Protein AF-A0A348WP66-F1 (afdb_monomer_lite)

InterPro domains:
  IPR000192 Aminotransferase class V domain [PF00266] (11-82)
  IPR001763 Rhodanese-like domain [PF00581] (301-386)
  IPR001763 Rhodanese-like domain [PS50206] (305-390)
  IPR001763 Rhodanese-like domain [SM00450] (295-393)
  IPR015422 Pyridoxal phosphate-dependent transferase, small domain [G3DSA:3.90.1150.10] (1-105)
  IPR015424 Pyridoxal phosphate-dependent transferase [SSF53383] (9-88)
  IPR036873 Rhodanese-like domain superfamily [G3DSA:3.40.250.10] (281-392)
  IPR036873 Rhodanese-like domain superfamily [SSF52821] (298-386)

Structure (mmCIF, N/CA/C/O backbone):
data_AF-A0A348WP66-F1
#
_entry.id   AF-A0A348WP66-F1
#
loop_
_atom_site.group_PDB
_atom_site.id
_atom_site.type_symbol
_atom_site.label_atom_id
_atom_site.label_alt_id
_atom_site.label_comp_id
_atom_site.label_asym_id
_atom_site.label_entity_id
_atom_site.label_seq_id
_atom_site.pdbx_PDB_ins_code
_atom_site.Cartn_x
_atom_site.Cartn_y
_atom_site.Cartn_z
_atom_site.occupancy
_atom_site.B_iso_or_equiv
_atom_site.auth_seq_id
_atom_site.auth_comp_id
_atom_site.auth_asym_id
_atom_site.auth_atom_id
_atom_site.pdbx_PDB_model_num
ATOM 1 N N . VAL A 1 1 ? 0.449 -7.068 -23.165 1.00 90.88 1 VAL A N 1
ATOM 2 C CA . VAL A 1 1 ? -0.107 -6.717 -24.496 1.00 90.88 1 VAL A CA 1
ATOM 3 C C . VAL A 1 1 ? 0.809 -5.692 -25.137 1.00 90.88 1 VAL A C 1
ATOM 5 O O . VAL A 1 1 ? 1.206 -4.775 -24.434 1.00 90.88 1 VAL A O 1
ATOM 8 N N . PHE A 1 2 ? 1.178 -5.849 -26.410 1.00 94.62 2 PHE A N 1
ATOM 9 C CA . PHE A 1 2 ? 1.930 -4.816 -27.134 1.00 94.62 2 PHE A CA 1
ATOM 10 C C . PHE A 1 2 ? 0.975 -3.751 -27.678 1.00 94.62 2 PHE A C 1
ATOM 12 O O . PHE A 1 2 ? -0.094 -4.079 -28.184 1.00 94.62 2 PHE A O 1
ATOM 19 N N . ASN A 1 3 ? 1.370 -2.486 -27.568 1.00 94.00 3 ASN A N 1
ATOM 20 C CA . ASN A 1 3 ? 0.546 -1.324 -27.909 1.00 94.00 3 ASN A CA 1
ATOM 21 C C . ASN A 1 3 ? 0.792 -0.812 -29.339 1.00 94.00 3 ASN A C 1
ATOM 23 O O . ASN A 1 3 ? 0.307 0.255 -29.702 1.00 94.00 3 ASN A O 1
ATOM 27 N N . HIS A 1 4 ? 1.576 -1.531 -30.145 1.00 90.69 4 HIS A N 1
ATOM 28 C CA . HIS A 1 4 ? 1.911 -1.140 -31.512 1.00 90.69 4 HIS A CA 1
ATOM 29 C C . HIS A 1 4 ? 1.948 -2.342 -32.460 1.00 90.69 4 HIS A C 1
ATOM 31 O O . HIS A 1 4 ? 2.183 -3.478 -32.044 1.00 90.69 4 HIS A O 1
ATOM 37 N N . ASP A 1 5 ? 1.806 -2.068 -33.756 1.00 92.31 5 ASP A N 1
ATOM 38 C CA . ASP A 1 5 ? 2.064 -3.036 -34.819 1.00 92.31 5 ASP A CA 1
ATOM 39 C C . ASP A 1 5 ? 3.562 -3.053 -35.164 1.00 92.31 5 ASP A C 1
ATOM 41 O O . ASP A 1 5 ? 4.153 -2.031 -35.521 1.00 92.31 5 ASP A O 1
ATOM 45 N N . PHE A 1 6 ? 4.182 -4.228 -35.053 1.00 92.69 6 PHE A N 1
ATOM 46 C CA . PHE A 1 6 ? 5.596 -4.439 -35.363 1.00 92.69 6 PHE A CA 1
ATOM 47 C C . PHE A 1 6 ? 5.940 -4.193 -36.839 1.00 92.69 6 PHE A C 1
ATOM 49 O O . PHE A 1 6 ? 7.089 -3.876 -37.134 1.00 92.69 6 PHE A O 1
ATOM 56 N N . SER A 1 7 ? 4.977 -4.302 -37.762 1.00 94.81 7 SER A N 1
ATOM 57 C CA . SER A 1 7 ? 5.205 -4.104 -39.201 1.00 94.81 7 SER A CA 1
ATOM 58 C C . SER A 1 7 ? 5.499 -2.646 -39.581 1.00 94.81 7 SER A C 1
ATOM 60 O O . SER A 1 7 ? 6.148 -2.387 -40.594 1.00 94.81 7 SER A O 1
ATOM 62 N N . VAL A 1 8 ? 5.056 -1.698 -38.748 1.00 93.62 8 VAL A N 1
ATOM 63 C CA . VAL A 1 8 ? 5.169 -0.245 -38.966 1.00 93.62 8 VAL A CA 1
ATOM 64 C C . VAL A 1 8 ? 5.880 0.479 -37.816 1.00 93.62 8 VAL A C 1
ATOM 66 O O . VAL A 1 8 ? 5.830 1.704 -37.723 1.00 93.62 8 VAL A O 1
ATOM 69 N N . SER A 1 9 ? 6.556 -0.266 -36.937 1.00 91.81 9 SER A N 1
ATOM 70 C CA . SER A 1 9 ? 7.299 0.276 -35.795 1.00 91.81 9 SER A CA 1
ATOM 71 C C . SER A 1 9 ? 8.807 0.237 -36.029 1.00 91.81 9 SER A C 1
ATOM 73 O O . SER A 1 9 ? 9.326 -0.587 -36.782 1.00 91.81 9 SER A O 1
ATOM 75 N N . VAL A 1 10 ? 9.540 1.126 -35.357 1.00 93.50 10 VAL A N 1
ATOM 76 C CA . VAL A 1 10 ? 11.007 1.064 -35.355 1.00 93.50 10 VAL A CA 1
ATOM 77 C C . VAL A 1 10 ? 11.479 -0.186 -34.594 1.00 93.50 10 VAL A C 1
ATOM 79 O O . VAL A 1 10 ? 10.937 -0.484 -33.530 1.00 93.50 10 VAL A O 1
ATOM 82 N N . PRO A 1 11 ? 12.515 -0.901 -35.073 1.00 91.12 11 PRO A N 1
ATOM 83 C CA . PRO A 1 11 ? 12.934 -2.182 -34.491 1.00 91.12 11 PRO A CA 1
ATOM 84 C C . PRO A 1 11 ? 13.569 -2.056 -33.097 1.00 91.12 11 PRO A C 1
ATOM 86 O O . PRO A 1 11 ? 13.811 -3.054 -32.430 1.00 91.12 11 PRO A O 1
ATOM 89 N N . THR A 1 12 ? 13.867 -0.833 -32.660 1.00 93.62 12 THR A N 1
ATOM 90 C CA . THR A 1 12 ? 14.579 -0.513 -31.417 1.00 93.62 12 THR A CA 1
ATOM 91 C C . THR A 1 12 ? 13.661 -0.147 -30.255 1.00 93.62 12 THR A C 1
ATOM 93 O O . THR A 1 12 ? 14.148 0.250 -29.197 1.00 93.62 12 THR A O 1
ATOM 96 N N . THR A 1 13 ? 12.341 -0.197 -30.444 1.00 93.12 13 THR A N 1
ATOM 97 C CA . THR A 1 13 ? 11.365 0.226 -29.435 1.00 93.12 13 THR A CA 1
ATOM 98 C C . THR A 1 13 ? 10.276 -0.819 -29.272 1.00 93.12 13 THR A C 1
ATOM 100 O O . THR A 1 13 ? 9.657 -1.233 -30.244 1.00 93.12 13 THR A O 1
ATOM 103 N N . LEU A 1 14 ? 10.024 -1.193 -28.021 1.00 94.31 14 LEU A N 1
ATOM 104 C CA . LEU A 1 14 ? 8.886 -1.991 -27.595 1.00 94.31 14 LEU A CA 1
ATOM 105 C C . LEU A 1 14 ? 7.986 -1.116 -26.724 1.00 94.31 14 LEU A C 1
ATOM 107 O O . LEU A 1 14 ? 8.463 -0.489 -25.776 1.00 94.31 14 LEU A O 1
ATOM 111 N N . ASN A 1 15 ? 6.690 -1.081 -27.028 1.00 94.38 15 ASN A N 1
ATOM 112 C CA . ASN A 1 15 ? 5.681 -0.472 -26.164 1.00 94.38 15 ASN A CA 1
ATOM 113 C C . ASN A 1 15 ? 4.655 -1.530 -25.754 1.00 94.38 15 ASN A C 1
ATOM 115 O O . ASN A 1 15 ? 4.019 -2.138 -26.617 1.00 94.38 15 ASN A O 1
ATOM 119 N N . PHE A 1 16 ? 4.505 -1.769 -24.455 1.00 93.81 16 PHE A N 1
ATOM 120 C CA . PHE A 1 16 ? 3.605 -2.788 -23.926 1.00 93.81 16 PHE A CA 1
ATOM 121 C C . PHE A 1 16 ? 2.924 -2.338 -22.634 1.00 93.81 16 PHE A C 1
ATOM 123 O O . PHE A 1 16 ? 3.445 -1.492 -21.918 1.00 93.81 16 PHE A O 1
ATOM 130 N N . SER A 1 17 ? 1.782 -2.946 -22.326 1.00 90.62 17 SER A N 1
ATOM 131 C CA . SER A 1 17 ? 1.067 -2.789 -21.054 1.00 90.62 17 SER A CA 1
ATOM 132 C C . SER A 1 17 ? 0.759 -4.160 -20.456 1.00 90.62 17 SER A C 1
ATOM 134 O O . SER A 1 17 ? 0.511 -5.129 -21.191 1.00 90.62 17 SER A O 1
ATOM 136 N N . VAL A 1 18 ? 0.746 -4.252 -19.126 1.00 85.81 18 VAL A N 1
ATOM 137 C CA . VAL A 1 18 ? 0.370 -5.470 -18.395 1.00 85.81 18 VAL A CA 1
ATOM 138 C C . VAL A 1 18 ? -0.964 -5.214 -17.709 1.00 85.81 18 VAL A C 1
ATOM 140 O O . VAL A 1 18 ? -1.097 -4.303 -16.897 1.00 85.81 18 VAL A O 1
ATOM 143 N N . LYS A 1 19 ? -1.985 -5.989 -18.079 1.00 79.31 19 LYS A N 1
ATOM 144 C CA . LYS A 1 19 ? -3.334 -5.796 -17.544 1.00 79.31 19 LYS A CA 1
ATOM 145 C C . LYS A 1 19 ? -3.330 -6.058 -16.038 1.00 79.31 19 LYS A C 1
ATOM 147 O O . LYS A 1 19 ? -2.820 -7.087 -15.614 1.00 79.31 19 LYS A O 1
ATOM 152 N N . GLY A 1 20 ? -3.916 -5.143 -15.267 1.00 72.69 20 GLY A N 1
ATOM 153 C CA . GLY A 1 20 ? -4.008 -5.250 -13.807 1.00 72.69 20 GLY A CA 1
ATOM 154 C C . GLY A 1 20 ? -2.778 -4.759 -13.039 1.00 72.69 20 GLY A C 1
ATOM 155 O O . GLY A 1 20 ? -2.842 -4.683 -11.819 1.00 72.69 20 GLY A O 1
ATOM 156 N N . VAL A 1 21 ? -1.697 -4.369 -13.723 1.00 77.12 21 VAL A N 1
ATOM 157 C CA . VAL A 1 21 ? -0.480 -3.843 -13.085 1.00 77.12 21 VAL A CA 1
ATOM 158 C C . VAL A 1 21 ? -0.288 -2.389 -13.492 1.00 77.12 21 VAL A C 1
ATOM 160 O O . VAL A 1 21 ? -0.416 -2.055 -14.672 1.00 77.12 21 VAL A O 1
ATOM 163 N N . SER A 1 22 ? 0.028 -1.509 -12.543 1.00 78.19 22 SER A N 1
ATOM 164 C CA . SER A 1 22 ? 0.293 -0.106 -12.864 1.00 78.19 22 SER A CA 1
ATOM 165 C C . SER A 1 22 ? 1.638 0.052 -13.585 1.00 78.19 22 SER A C 1
ATOM 167 O O . SER A 1 22 ? 2.578 -0.716 -13.365 1.00 78.19 22 SER A O 1
ATOM 169 N N . SER A 1 23 ? 1.777 1.083 -14.427 1.00 83.94 23 SER A N 1
ATOM 170 C CA . SER A 1 23 ? 3.073 1.387 -15.055 1.00 83.94 23 SER A CA 1
ATOM 171 C C . SER A 1 23 ? 4.151 1.694 -14.010 1.00 83.94 23 SER A C 1
ATOM 173 O O . SER A 1 23 ? 5.318 1.367 -14.216 1.00 83.94 23 SER A O 1
ATOM 175 N N . LYS A 1 24 ? 3.769 2.274 -12.866 1.00 81.44 24 LYS A N 1
ATOM 176 C CA . LYS A 1 24 ? 4.671 2.531 -11.742 1.00 81.44 24 LYS A CA 1
ATOM 177 C C . LYS A 1 24 ? 5.235 1.238 -11.153 1.00 81.44 24 LYS A C 1
ATOM 179 O O . LYS A 1 24 ? 6.450 1.152 -11.014 1.00 81.44 24 LYS A O 1
ATOM 184 N N . ASP A 1 25 ? 4.394 0.244 -10.878 1.00 81.88 25 ASP A N 1
ATOM 185 C CA . ASP A 1 25 ? 4.843 -1.028 -10.297 1.00 81.88 25 ASP A CA 1
ATOM 186 C C . ASP A 1 25 ? 5.780 -1.769 -11.252 1.00 81.88 25 ASP A C 1
ATOM 188 O O . ASP A 1 25 ? 6.825 -2.255 -10.826 1.00 81.88 25 ASP A O 1
ATOM 192 N N . ILE A 1 26 ? 5.455 -1.789 -12.555 1.00 87.06 26 ILE A N 1
ATOM 193 C CA . ILE A 1 26 ? 6.307 -2.409 -13.583 1.00 87.06 26 ILE A CA 1
ATOM 194 C C . ILE A 1 26 ? 7.663 -1.698 -13.663 1.00 87.06 26 ILE A C 1
ATOM 196 O O . ILE A 1 26 ? 8.700 -2.354 -13.746 1.00 87.06 26 ILE A O 1
ATOM 200 N N . MET A 1 27 ? 7.675 -0.360 -13.645 1.00 87.69 27 MET A N 1
ATOM 201 C CA . MET A 1 27 ? 8.921 0.406 -13.637 1.00 87.69 27 MET A CA 1
ATOM 202 C C . MET A 1 27 ? 9.750 0.131 -12.388 1.00 87.69 27 MET A C 1
ATOM 204 O O . MET A 1 27 ? 10.955 -0.049 -12.518 1.00 87.69 27 MET A O 1
ATOM 208 N N . ASP A 1 28 ? 9.130 0.126 -11.206 1.00 86.88 28 ASP A N 1
ATOM 209 C CA . ASP A 1 28 ? 9.835 -0.026 -9.935 1.00 86.88 28 ASP A CA 1
ATOM 210 C C . ASP A 1 28 ? 10.499 -1.417 -9.842 1.00 86.88 28 ASP A C 1
ATOM 212 O O . ASP A 1 28 ? 11.696 -1.503 -9.565 1.00 86.88 28 ASP A O 1
ATOM 216 N N . VAL A 1 29 ? 9.789 -2.492 -10.210 1.00 90.00 29 VAL A N 1
ATOM 217 C CA . VAL A 1 29 ? 10.347 -3.858 -10.195 1.00 90.00 29 VAL A CA 1
ATOM 218 C C . VAL A 1 29 ? 11.384 -4.108 -11.301 1.00 90.00 29 VAL A C 1
ATOM 220 O O . VAL A 1 29 ? 12.377 -4.801 -11.077 1.00 90.00 29 VAL A O 1
ATOM 223 N N . LEU A 1 30 ? 11.211 -3.527 -12.498 1.00 91.94 30 LEU A N 1
ATOM 224 C CA . LEU A 1 30 ? 12.227 -3.612 -13.554 1.00 91.94 30 LEU A CA 1
ATOM 225 C C . LEU A 1 30 ? 13.505 -2.880 -13.136 1.00 91.94 30 LEU A C 1
ATOM 227 O O . LEU A 1 30 ? 14.594 -3.390 -13.386 1.00 91.94 30 LEU A O 1
ATOM 231 N N . ASP A 1 31 ? 13.381 -1.724 -12.478 1.00 89.88 31 ASP A N 1
ATOM 232 C CA . ASP A 1 31 ? 14.515 -0.953 -11.966 1.00 89.88 31 ASP A CA 1
ATOM 233 C C . ASP A 1 31 ? 15.297 -1.731 -10.906 1.00 89.88 31 ASP A C 1
ATOM 235 O O . ASP A 1 31 ? 16.524 -1.786 -10.996 1.00 89.88 31 ASP A O 1
ATOM 239 N N . ALA A 1 32 ? 14.583 -2.375 -9.973 1.00 89.06 32 ALA A N 1
ATOM 240 C CA . ALA A 1 32 ? 15.156 -3.282 -8.980 1.00 89.06 32 ALA A CA 1
ATOM 241 C C . ALA A 1 32 ? 15.900 -4.446 -9.659 1.00 89.06 32 ALA A C 1
ATOM 243 O O . ALA A 1 32 ? 17.036 -4.740 -9.320 1.00 89.06 32 ALA A O 1
ATOM 244 N N . SER A 1 33 ? 15.350 -5.008 -10.742 1.00 90.94 33 SER A N 1
ATOM 245 C CA . SER A 1 33 ? 16.039 -6.015 -11.568 1.00 90.94 33 SER A CA 1
ATOM 246 C C . SER A 1 33 ? 17.107 -5.432 -12.522 1.00 90.94 33 SER A C 1
ATOM 248 O O . SER A 1 33 ? 17.603 -6.101 -13.435 1.00 90.94 33 SER A O 1
ATOM 250 N N . HIS A 1 34 ? 17.491 -4.166 -12.342 1.00 89.00 34 HIS A N 1
ATOM 251 C CA . HIS A 1 34 ? 18.472 -3.433 -13.147 1.00 89.00 34 HIS A CA 1
ATOM 252 C C . HIS A 1 34 ? 18.134 -3.338 -14.648 1.00 89.00 34 HIS A C 1
ATOM 254 O O . HIS A 1 34 ? 19.022 -3.405 -15.510 1.00 89.00 34 HIS A O 1
ATOM 260 N N . ILE A 1 35 ? 16.853 -3.172 -14.974 1.00 91.06 35 ILE A N 1
ATOM 261 C CA . ILE A 1 35 ? 16.343 -2.828 -16.303 1.00 91.06 35 ILE A CA 1
ATOM 262 C C . ILE A 1 35 ? 15.710 -1.438 -16.233 1.00 91.06 35 ILE A C 1
ATOM 264 O O . ILE A 1 35 ? 14.682 -1.224 -15.599 1.00 91.06 35 ILE A O 1
ATOM 268 N N . ARG A 1 36 ? 16.295 -0.476 -16.950 1.00 89.81 36 ARG A N 1
ATOM 269 C CA . ARG A 1 36 ? 15.738 0.877 -17.047 1.00 89.81 36 ARG A CA 1
ATOM 270 C C . ARG A 1 36 ? 14.734 0.950 -18.197 1.00 89.81 36 ARG A C 1
ATOM 272 O O . ARG A 1 36 ? 15.059 0.629 -19.340 1.00 89.81 36 ARG A O 1
ATOM 279 N N . VAL A 1 37 ? 13.526 1.411 -17.897 1.00 91.25 37 VAL A N 1
ATOM 280 C CA . VAL A 1 37 ? 12.451 1.654 -18.869 1.00 91.25 37 VAL A CA 1
ATOM 281 C C . VAL A 1 37 ? 11.841 3.040 -18.656 1.00 91.25 37 VAL A C 1
ATOM 283 O O . VAL A 1 37 ? 12.161 3.736 -17.696 1.00 91.25 37 VAL A O 1
ATOM 286 N N . SER A 1 38 ? 10.954 3.444 -19.560 1.00 88.50 38 SER A N 1
ATOM 287 C CA . SER A 1 38 ? 10.140 4.658 -19.422 1.00 88.50 38 SER A CA 1
ATOM 288 C C . SER A 1 38 ? 8.658 4.299 -19.446 1.00 88.50 38 SER A C 1
ATOM 290 O O . SER A 1 38 ? 8.289 3.359 -20.142 1.00 88.50 38 SER A O 1
ATOM 292 N N . SER A 1 39 ? 7.808 5.036 -18.740 1.00 83.12 39 SER A N 1
ATOM 293 C CA . SER A 1 39 ? 6.352 5.016 -18.946 1.00 83.12 39 SER A CA 1
ATOM 294 C C . SER A 1 39 ? 5.910 6.270 -19.720 1.00 83.12 39 SER A C 1
ATOM 296 O O . SER A 1 39 ? 6.765 6.937 -20.308 1.00 83.12 39 SER A O 1
ATOM 298 N N . GLY A 1 40 ? 4.600 6.547 -19.809 1.00 68.06 40 GLY A N 1
ATOM 299 C CA . GLY A 1 40 ? 3.990 7.698 -20.507 1.00 68.06 40 GLY A CA 1
ATOM 300 C C . GLY A 1 40 ? 4.615 9.082 -20.223 1.00 68.06 40 GLY A C 1
ATOM 301 O O . GLY A 1 40 ? 5.596 9.200 -19.500 1.00 68.06 40 GLY A O 1
ATOM 302 N N . SER A 1 41 ? 4.084 10.144 -20.856 1.00 51.56 41 SER A N 1
ATOM 303 C CA . SER A 1 41 ? 4.736 11.463 -21.026 1.00 51.56 41 SER A CA 1
ATOM 304 C C . SER A 1 41 ? 5.617 11.889 -19.845 1.00 51.56 41 SER A C 1
ATOM 306 O O . SER A 1 41 ? 5.131 12.314 -18.801 1.00 51.56 41 SER A O 1
ATOM 308 N N . ALA A 1 42 ? 6.925 11.780 -20.066 1.00 38.09 42 ALA A N 1
ATOM 309 C CA . ALA A 1 42 ? 8.012 11.790 -19.094 1.00 38.09 42 ALA A CA 1
ATOM 310 C C . ALA A 1 42 ? 8.206 13.085 -18.264 1.00 38.09 42 ALA A C 1
ATOM 312 O O . ALA A 1 42 ? 9.309 13.315 -17.773 1.00 38.09 42 ALA A O 1
ATOM 313 N N . CYS A 1 43 ? 7.205 13.965 -18.120 1.00 33.38 43 CYS A N 1
ATOM 314 C CA . CYS A 1 43 ? 7.399 15.310 -17.562 1.00 33.38 43 CYS A CA 1
ATOM 315 C C . CYS A 1 43 ? 6.233 15.922 -16.755 1.00 33.38 43 CYS A C 1
ATOM 317 O O . CYS A 1 43 ? 6.356 17.086 -16.381 1.00 33.38 43 CYS A O 1
ATOM 319 N N . SER A 1 44 ? 5.123 15.237 -16.447 1.00 32.97 44 SER A N 1
ATOM 320 C CA . SER A 1 44 ? 4.110 15.842 -15.559 1.00 32.97 44 SER A CA 1
ATOM 321 C C . SER A 1 44 ? 3.572 14.873 -14.511 1.00 32.97 44 SER A C 1
ATOM 323 O O . SER A 1 44 ? 3.016 13.824 -14.812 1.00 32.97 44 SER A O 1
ATOM 325 N N . SER A 1 45 ? 3.701 15.270 -13.247 1.00 40.28 45 SER A N 1
ATOM 326 C CA . SER A 1 45 ? 3.231 14.570 -12.044 1.00 40.28 45 SER A CA 1
ATOM 327 C C . SER A 1 45 ? 1.703 14.440 -11.934 1.00 40.28 45 SER A C 1
ATOM 329 O O . SER A 1 45 ? 1.204 14.078 -10.877 1.00 40.28 45 SER A O 1
ATOM 331 N N . LYS A 1 46 ? 0.952 14.754 -12.999 1.00 41.81 46 LYS A N 1
ATOM 332 C CA . LYS A 1 46 ? -0.519 14.757 -13.013 1.00 41.81 46 LYS A CA 1
ATOM 333 C C . LYS A 1 46 ? -1.149 13.969 -14.157 1.00 41.81 46 LYS A C 1
ATOM 335 O O . LYS A 1 46 ? -2.356 13.772 -14.131 1.00 41.81 46 LYS A O 1
ATOM 340 N N . VAL A 1 47 ? -0.383 13.540 -15.166 1.00 49.62 47 VAL A N 1
ATOM 341 C CA . VAL A 1 47 ? -0.948 12.781 -16.289 1.00 49.62 47 VAL A CA 1
ATOM 342 C C . VAL A 1 47 ? -0.389 11.368 -16.274 1.00 49.62 47 VAL A C 1
ATOM 344 O O . VAL A 1 47 ? 0.729 11.111 -16.707 1.00 49.62 47 VAL A O 1
ATOM 347 N N . THR A 1 48 ? -1.208 10.446 -15.783 1.00 62.81 48 THR A N 1
ATOM 348 C CA . THR A 1 48 ? -0.942 9.004 -15.728 1.00 62.81 48 THR A CA 1
ATOM 349 C C . THR A 1 48 ? -1.157 8.299 -17.072 1.00 62.81 48 THR A C 1
ATOM 351 O O . THR A 1 48 ? -0.886 7.108 -17.171 1.00 62.81 48 THR A O 1
ATOM 354 N N . ARG A 1 49 ? -1.606 9.014 -18.119 1.00 74.25 49 ARG A N 1
ATOM 355 C CA . ARG A 1 49 ? -2.030 8.464 -19.420 1.00 74.25 49 ARG A CA 1
ATOM 356 C C . ARG A 1 49 ? -1.189 8.942 -20.597 1.00 74.25 49 ARG A C 1
ATOM 358 O O . ARG A 1 49 ? -0.788 10.100 -20.682 1.00 74.25 49 ARG A O 1
ATOM 365 N N . SER A 1 50 ? -0.963 8.055 -21.563 1.00 84.44 50 SER A N 1
ATOM 366 C CA . SER A 1 50 ? -0.343 8.428 -22.834 1.00 84.44 50 SER A CA 1
ATOM 367 C C . SER A 1 50 ? -1.364 9.006 -23.816 1.00 84.44 50 SER A C 1
ATOM 369 O O . SER A 1 50 ? -2.081 8.256 -24.475 1.00 84.44 50 SER A O 1
ATOM 371 N N . PHE A 1 51 ? -1.328 10.326 -24.026 1.00 86.50 51 PHE A N 1
ATOM 372 C CA . PHE A 1 51 ? -2.146 11.000 -25.048 1.00 86.50 51 PHE A CA 1
ATOM 373 C C . PHE A 1 51 ? -1.971 10.416 -26.459 1.00 86.50 51 PHE A C 1
ATOM 375 O O . PHE A 1 51 ? -2.886 10.472 -27.274 1.00 86.50 51 PHE A O 1
ATOM 382 N N . VAL A 1 52 ? -0.791 9.861 -26.765 1.00 89.88 52 VAL A N 1
ATOM 383 C CA . VAL A 1 52 ? -0.528 9.205 -28.055 1.00 89.88 52 VAL A CA 1
ATOM 384 C C . VAL A 1 52 ? -1.296 7.891 -28.157 1.00 89.88 52 VAL A C 1
ATOM 386 O O . VAL A 1 52 ? -1.894 7.625 -29.193 1.00 89.88 52 VAL A O 1
ATOM 389 N N . LEU A 1 53 ? -1.309 7.083 -27.092 1.00 90.75 53 LEU A N 1
ATOM 390 C CA . LEU A 1 53 ? -2.041 5.814 -27.087 1.00 90.75 53 LEU A CA 1
ATOM 391 C C . LEU A 1 53 ? -3.558 6.042 -27.047 1.00 90.75 53 LEU A C 1
ATOM 393 O O . LEU A 1 53 ? -4.291 5.328 -27.729 1.00 90.75 53 LEU A O 1
ATOM 397 N N . ASP A 1 54 ? -4.008 7.090 -26.353 1.00 89.69 54 ASP A N 1
ATOM 398 C CA . ASP A 1 54 ? -5.402 7.541 -26.392 1.00 89.69 54 ASP A CA 1
ATOM 399 C C . ASP A 1 54 ? -5.801 7.961 -27.821 1.00 89.69 54 ASP A C 1
ATOM 401 O O . ASP A 1 54 ? -6.833 7.534 -28.334 1.00 89.69 54 ASP A O 1
ATOM 405 N N . ALA A 1 55 ? -4.952 8.730 -28.518 1.00 91.50 55 ALA A N 1
ATOM 406 C CA . ALA A 1 55 ? -5.185 9.117 -29.913 1.00 91.50 55 ALA A CA 1
ATOM 407 C C . ALA A 1 55 ? -5.155 7.926 -30.889 1.00 91.50 55 ALA A C 1
ATOM 409 O O . ALA A 1 55 ? -5.803 7.969 -31.935 1.00 91.50 55 ALA A O 1
ATOM 410 N N . MET A 1 56 ? -4.428 6.857 -30.550 1.00 91.88 56 MET A N 1
ATOM 411 C CA . MET A 1 56 ? -4.446 5.584 -31.282 1.00 91.88 56 MET A CA 1
ATOM 412 C C . MET A 1 56 ? -5.717 4.759 -31.017 1.00 91.88 56 MET A C 1
ATOM 414 O O . MET A 1 56 ? -5.905 3.726 -31.657 1.00 91.88 56 MET A O 1
ATOM 418 N N . GLY A 1 57 ? -6.588 5.197 -30.102 1.00 92.12 57 GLY A N 1
ATOM 419 C CA . GLY A 1 57 ? -7.825 4.502 -29.752 1.00 92.12 57 GLY A CA 1
ATOM 420 C C . GLY A 1 57 ? -7.608 3.258 -28.891 1.00 92.12 57 GLY A C 1
ATOM 421 O O . GLY A 1 57 ? -8.452 2.361 -28.903 1.00 92.12 57 GLY A O 1
ATOM 422 N N . LEU A 1 58 ? -6.481 3.167 -28.175 1.00 91.75 58 LEU A N 1
ATOM 423 C CA . LEU A 1 58 ? -6.280 2.097 -27.201 1.00 91.75 58 LEU A CA 1
ATOM 424 C C . LEU A 1 58 ? -7.132 2.339 -25.955 1.00 91.75 58 LEU A C 1
ATOM 426 O O . LEU A 1 58 ? -7.475 3.471 -25.622 1.00 91.75 58 LEU A O 1
ATOM 430 N N . SER A 1 59 ? -7.474 1.258 -25.255 1.00 89.31 59 SER A N 1
ATOM 431 C CA . SER A 1 59 ? -8.262 1.355 -24.026 1.00 89.31 59 SER A CA 1
ATOM 432 C C . SER A 1 59 ? -7.493 2.052 -22.905 1.00 89.31 59 SER A C 1
ATOM 434 O O . SER A 1 59 ? -6.282 1.870 -22.781 1.00 89.31 59 SER A O 1
ATOM 436 N N . ASP A 1 60 ? -8.223 2.733 -22.030 1.00 83.88 60 ASP A N 1
ATOM 437 C CA . ASP A 1 60 ? -7.719 3.508 -20.894 1.00 83.88 60 ASP A CA 1
ATOM 438 C C . ASP A 1 60 ? -6.627 2.797 -20.083 1.00 83.88 60 ASP A C 1
ATOM 440 O O . ASP A 1 60 ? -5.525 3.322 -19.932 1.00 83.88 60 ASP A O 1
ATOM 444 N N . TRP A 1 61 ? -6.865 1.547 -19.670 1.00 80.75 61 TRP A N 1
ATOM 445 C CA . TRP A 1 61 ? -5.887 0.782 -18.887 1.00 80.75 61 TRP A CA 1
ATOM 446 C C . TRP A 1 61 ? -4.566 0.541 -19.641 1.00 80.75 61 TRP A C 1
ATOM 448 O O . TRP A 1 61 ? -3.506 0.452 -19.020 1.00 80.75 61 TRP A O 1
ATOM 458 N N . GLN A 1 62 ? -4.595 0.433 -20.978 1.00 87.69 62 GLN A N 1
ATOM 459 C CA . GLN A 1 62 ? -3.371 0.310 -21.777 1.00 87.69 62 GLN A CA 1
ATOM 460 C C . GLN A 1 62 ? -2.598 1.622 -21.766 1.00 87.69 62 GLN A C 1
ATOM 462 O O . GLN A 1 62 ? -1.384 1.588 -21.573 1.00 87.69 62 GLN A O 1
ATOM 467 N N . SER A 1 63 ? -3.290 2.751 -21.936 1.00 87.81 63 SER A N 1
ATOM 468 C CA . SER A 1 63 ? -2.693 4.087 -21.889 1.00 87.81 63 SER A CA 1
ATOM 469 C C . SER A 1 63 ? -2.080 4.414 -20.526 1.00 87.81 63 SER A C 1
ATOM 471 O O . SER A 1 63 ? -1.045 5.081 -20.486 1.00 87.81 63 SER A O 1
ATOM 473 N N . GLU A 1 64 ? -2.684 3.937 -19.434 1.00 81.00 64 GLU A N 1
ATOM 474 C CA . GLU A 1 64 ? -2.234 4.141 -18.045 1.00 81.00 64 GLU A CA 1
ATOM 475 C C . GLU A 1 64 ? -1.048 3.243 -17.652 1.00 81.00 64 GLU A C 1
ATOM 477 O O . GLU A 1 64 ? -0.123 3.652 -16.942 1.00 81.00 64 GLU A O 1
ATOM 482 N N . SER A 1 65 ? -1.049 2.001 -18.141 1.00 84.44 65 SER A N 1
ATOM 483 C CA . SER A 1 65 ? -0.049 0.971 -17.820 1.00 84.44 65 SER A CA 1
ATOM 484 C C . SER A 1 65 ? 1.078 0.863 -18.869 1.00 84.44 65 SER A C 1
ATOM 486 O O . SER A 1 65 ? 1.882 -0.067 -18.855 1.00 84.44 65 SER A O 1
ATOM 488 N N . ALA A 1 66 ? 1.172 1.810 -19.807 1.00 91.31 66 ALA A N 1
ATOM 489 C CA . ALA A 1 66 ? 2.135 1.726 -20.901 1.00 91.31 66 ALA A CA 1
ATOM 490 C C . ALA A 1 66 ? 3.595 1.863 -20.442 1.00 91.31 66 ALA A C 1
ATOM 492 O O . ALA A 1 66 ? 3.990 2.859 -19.830 1.00 91.31 66 ALA A O 1
ATOM 493 N N . ILE A 1 67 ? 4.412 0.896 -20.852 1.00 92.50 67 ILE A N 1
ATOM 494 C CA . ILE A 1 67 ? 5.861 0.850 -20.690 1.00 92.50 67 ILE A CA 1
ATOM 495 C C . ILE A 1 67 ? 6.517 0.883 -22.064 1.00 92.50 67 ILE A C 1
ATOM 497 O O . ILE A 1 67 ? 6.206 0.089 -22.951 1.00 92.50 67 ILE A O 1
ATOM 501 N N . ARG A 1 68 ? 7.470 1.796 -22.226 1.00 93.88 68 ARG A N 1
ATOM 502 C CA . ARG A 1 68 ? 8.371 1.886 -23.368 1.00 93.88 68 ARG A CA 1
ATOM 503 C C . ARG A 1 68 ? 9.761 1.413 -22.962 1.00 93.88 68 ARG A C 1
ATOM 505 O O . ARG A 1 68 ? 10.437 2.045 -22.143 1.00 93.88 68 ARG A O 1
ATOM 512 N N . MET A 1 69 ? 10.197 0.353 -23.624 1.00 93.62 69 MET A N 1
ATOM 513 C CA . MET A 1 69 ? 11.554 -0.169 -23.582 1.00 93.62 69 MET A CA 1
ATOM 514 C C . MET A 1 69 ? 12.232 0.131 -24.915 1.00 93.62 69 MET A C 1
ATOM 516 O O . MET A 1 69 ? 11.685 -0.161 -25.978 1.00 93.62 69 MET A O 1
ATOM 520 N N . SER A 1 70 ? 13.421 0.720 -24.861 1.00 92.94 70 SER A N 1
ATOM 521 C CA . SER A 1 70 ? 14.194 1.056 -26.053 1.00 92.94 70 SER A CA 1
ATOM 522 C C . SER A 1 70 ? 15.637 0.608 -25.881 1.00 92.94 70 SER A C 1
ATOM 524 O O . SER A 1 70 ? 16.197 0.704 -24.792 1.00 92.94 70 SER A O 1
ATOM 526 N N . PHE A 1 71 ? 16.239 0.136 -26.963 1.00 93.38 71 PHE A N 1
ATOM 527 C CA . PHE A 1 71 ? 17.634 -0.296 -27.017 1.00 93.38 71 PHE A CA 1
ATOM 528 C C . PHE A 1 71 ? 18.296 0.259 -28.278 1.00 93.38 71 PHE A C 1
ATOM 530 O O . PHE A 1 71 ? 17.624 0.753 -29.181 1.00 93.38 71 PHE A O 1
ATOM 537 N N . GLY A 1 72 ? 19.625 0.251 -28.331 1.00 92.94 72 GLY A N 1
ATOM 538 C CA . GLY A 1 72 ? 20.361 0.949 -29.383 1.00 92.94 72 GLY A CA 1
ATOM 539 C C . GLY A 1 72 ? 21.597 0.196 -29.857 1.00 92.94 72 GLY A C 1
ATOM 540 O O . GLY A 1 72 ? 21.848 -0.919 -29.411 1.00 92.94 72 GLY A O 1
ATOM 541 N N . PRO A 1 73 ? 22.409 0.813 -30.732 1.00 92.06 73 PRO A N 1
ATOM 542 C CA . PRO A 1 73 ? 23.591 0.171 -31.315 1.00 92.06 73 PRO A CA 1
ATOM 543 C C . PRO A 1 73 ? 24.638 -0.306 -30.296 1.00 92.06 73 PRO A C 1
ATOM 545 O O . PRO A 1 73 ? 25.445 -1.171 -30.615 1.00 92.06 73 PRO A O 1
ATOM 548 N N . ALA A 1 74 ? 24.640 0.256 -29.083 1.00 93.12 74 ALA A N 1
ATOM 549 C CA . ALA A 1 74 ? 25.525 -0.160 -27.993 1.00 93.12 74 ALA A CA 1
ATOM 550 C C . ALA A 1 74 ? 25.010 -1.391 -27.218 1.00 93.12 74 ALA A C 1
ATOM 552 O O . ALA A 1 74 ? 25.734 -1.948 -26.396 1.00 93.12 74 ALA A O 1
ATOM 553 N N . THR A 1 75 ? 23.764 -1.814 -27.446 1.00 94.44 75 THR A N 1
ATOM 554 C CA . THR A 1 75 ? 23.174 -2.983 -26.792 1.00 94.44 75 THR A CA 1
ATOM 555 C C . THR A 1 75 ? 23.675 -4.256 -27.470 1.00 94.44 75 THR A C 1
ATOM 557 O O . THR A 1 75 ? 23.517 -4.434 -28.675 1.00 94.44 75 THR A O 1
ATOM 560 N N . THR A 1 76 ? 24.280 -5.153 -26.693 1.00 95.81 76 THR A N 1
ATOM 561 C CA . THR A 1 76 ? 24.812 -6.428 -27.199 1.00 95.81 76 THR A CA 1
ATOM 562 C C . THR A 1 76 ? 23.790 -7.553 -27.064 1.00 95.81 76 THR A C 1
ATOM 564 O O . THR A 1 76 ? 22.888 -7.461 -26.231 1.00 95.81 76 THR A O 1
ATOM 567 N N . GLN A 1 77 ? 23.964 -8.650 -27.810 1.00 95.19 77 GLN A N 1
ATOM 568 C CA . GLN A 1 77 ? 23.124 -9.843 -27.647 1.00 95.19 77 GLN A CA 1
ATOM 569 C C . GLN A 1 77 ? 23.149 -10.359 -26.200 1.00 95.19 77 GLN A C 1
ATOM 571 O O . GLN A 1 77 ? 22.098 -10.614 -25.632 1.00 95.19 77 GLN A O 1
ATOM 576 N N . ALA A 1 78 ? 24.320 -10.378 -25.555 1.00 96.56 78 ALA A N 1
ATOM 577 C CA . ALA A 1 78 ? 24.438 -10.772 -24.150 1.00 96.56 78 ALA A CA 1
ATOM 578 C C . ALA A 1 78 ? 23.639 -9.854 -23.202 1.00 96.56 78 ALA A C 1
ATOM 580 O O . ALA A 1 78 ? 23.073 -10.313 -22.213 1.00 96.56 78 ALA A O 1
ATOM 581 N N . THR A 1 79 ? 23.565 -8.550 -23.500 1.00 94.50 79 THR A N 1
ATOM 582 C CA . THR A 1 79 ? 22.710 -7.612 -22.755 1.00 94.50 79 THR A CA 1
ATOM 583 C C . THR A 1 79 ? 21.229 -7.939 -22.945 1.00 94.50 79 THR A C 1
ATOM 585 O O . THR A 1 79 ? 20.473 -7.867 -21.979 1.00 94.50 79 THR A O 1
ATOM 588 N N . VAL A 1 80 ? 20.820 -8.302 -24.165 1.00 94.44 80 VAL A N 1
ATOM 589 C CA . VAL A 1 80 ? 19.440 -8.706 -24.477 1.00 94.44 80 VAL A CA 1
ATOM 590 C C . VAL A 1 80 ? 19.082 -10.006 -23.761 1.00 94.44 80 VAL A C 1
ATOM 592 O O . VAL A 1 80 ? 18.058 -10.047 -23.088 1.00 94.44 80 VAL A O 1
ATOM 595 N N . ASP A 1 81 ? 19.941 -11.022 -23.824 1.00 96.31 81 ASP A N 1
ATOM 596 C CA . ASP A 1 81 ? 19.710 -12.320 -23.178 1.00 96.31 81 ASP A CA 1
ATOM 597 C C . ASP A 1 81 ? 19.544 -12.150 -21.658 1.00 96.31 81 ASP A C 1
ATOM 599 O O . ASP A 1 81 ? 18.558 -12.604 -21.077 1.00 96.31 81 ASP A O 1
ATOM 603 N N . LYS A 1 82 ? 20.432 -11.368 -21.025 1.00 95.44 82 LYS A N 1
ATOM 604 C CA . LYS A 1 82 ? 20.331 -11.041 -19.594 1.00 95.44 82 LYS A CA 1
ATOM 605 C C . LYS A 1 82 ? 19.072 -10.235 -19.260 1.00 95.44 82 LYS A C 1
ATOM 607 O O . LYS A 1 82 ? 18.495 -10.405 -18.187 1.00 95.44 82 LYS A O 1
ATOM 612 N N . ALA A 1 83 ? 18.636 -9.343 -20.151 1.00 94.00 83 ALA A N 1
ATOM 613 C CA . ALA A 1 83 ? 17.377 -8.625 -19.973 1.00 94.00 83 ALA A CA 1
ATOM 614 C C . ALA A 1 83 ? 16.176 -9.582 -20.043 1.00 94.00 83 ALA A C 1
ATOM 616 O O . ALA A 1 83 ? 15.263 -9.447 -19.236 1.00 94.00 83 ALA A O 1
ATOM 617 N N . CYS A 1 84 ? 16.186 -10.575 -20.937 1.00 95.25 84 CYS A N 1
ATOM 618 C CA . CYS A 1 84 ? 15.143 -11.599 -21.001 1.00 95.25 84 CYS A CA 1
ATOM 619 C C . CYS A 1 84 ? 15.059 -12.424 -19.706 1.00 95.25 84 CYS A C 1
ATOM 621 O O . CYS A 1 84 ? 13.958 -12.596 -19.185 1.00 95.25 84 CYS A O 1
ATOM 623 N N . GLU A 1 85 ? 16.191 -12.871 -19.156 1.00 95.31 85 GLU A N 1
ATOM 624 C CA . GLU A 1 85 ? 16.244 -13.590 -17.869 1.00 95.31 85 GLU A CA 1
ATOM 625 C C . GLU A 1 85 ? 15.654 -12.751 -16.724 1.00 95.31 85 GLU A C 1
ATOM 627 O O . GLU A 1 85 ? 14.794 -13.204 -15.969 1.00 95.31 85 GLU A O 1
ATOM 632 N N . ARG A 1 86 ? 16.058 -11.481 -16.632 1.00 94.50 86 ARG A N 1
ATOM 633 C CA . ARG A 1 86 ? 15.550 -10.533 -15.631 1.00 94.50 86 ARG A CA 1
ATOM 634 C C . ARG A 1 86 ? 14.059 -10.240 -15.794 1.00 94.50 86 ARG A C 1
ATOM 636 O O . ARG A 1 86 ? 13.344 -10.190 -14.804 1.00 94.50 86 ARG A O 1
ATOM 643 N N . ILE A 1 87 ? 13.557 -10.106 -17.023 1.00 93.56 87 ILE A N 1
ATOM 644 C CA . ILE A 1 87 ? 12.116 -9.934 -17.282 1.00 93.56 87 ILE A CA 1
ATOM 645 C C . ILE A 1 87 ? 11.326 -11.163 -16.813 1.00 93.56 87 ILE A C 1
ATOM 647 O O . ILE A 1 87 ? 10.230 -11.008 -16.278 1.00 93.56 87 ILE A O 1
ATOM 651 N N . GLN A 1 88 ? 11.867 -12.375 -16.975 1.00 92.56 88 GLN A N 1
ATOM 652 C CA . GLN A 1 88 ? 11.234 -13.590 -16.450 1.00 92.56 88 GLN A CA 1
ATOM 653 C C . GLN A 1 88 ? 11.202 -13.595 -14.919 1.00 92.56 88 GLN A C 1
ATOM 655 O O . GLN A 1 88 ? 10.163 -13.914 -14.345 1.00 92.56 88 GLN A O 1
ATOM 660 N N . LEU A 1 89 ? 12.295 -13.191 -14.265 1.00 90.88 89 LEU A N 1
ATOM 661 C CA . LEU A 1 89 ? 12.345 -13.033 -12.809 1.00 90.88 89 LEU A CA 1
ATOM 662 C C . LEU A 1 89 ? 11.322 -11.995 -12.318 1.00 90.88 89 LEU A C 1
ATOM 664 O O . LEU A 1 89 ? 10.564 -12.258 -11.392 1.00 90.88 89 LEU A O 1
ATOM 668 N N . VAL A 1 90 ? 11.240 -10.845 -12.989 1.00 90.69 90 VAL A N 1
ATOM 669 C CA . VAL A 1 90 ? 10.247 -9.799 -12.707 1.00 90.69 90 VAL A CA 1
ATOM 670 C C . VAL A 1 90 ? 8.821 -10.321 -12.863 1.00 90.69 90 VAL A C 1
ATOM 672 O O . VAL A 1 90 ? 7.969 -10.045 -12.022 1.00 90.69 90 VAL A O 1
ATOM 675 N N . ALA A 1 91 ? 8.544 -11.091 -13.917 1.00 87.75 91 ALA A N 1
ATOM 676 C CA . ALA A 1 91 ? 7.231 -11.694 -14.107 1.00 87.75 91 ALA A CA 1
ATOM 677 C C . ALA A 1 91 ? 6.878 -12.638 -12.947 1.00 87.75 91 ALA A C 1
ATOM 679 O O . ALA A 1 91 ? 5.766 -12.563 -12.433 1.00 87.75 91 ALA A O 1
ATOM 680 N N . GLN A 1 92 ? 7.827 -13.464 -12.494 1.00 85.50 92 GLN A N 1
ATOM 681 C CA . GLN A 1 92 ? 7.636 -14.343 -11.336 1.00 85.50 92 GLN A CA 1
ATOM 682 C C . GLN A 1 92 ? 7.381 -13.543 -10.052 1.00 85.50 92 GLN A C 1
ATOM 684 O O . GLN A 1 92 ? 6.452 -13.868 -9.319 1.00 85.50 92 GLN A O 1
ATOM 689 N N . ALA A 1 93 ? 8.137 -12.470 -9.808 1.00 85.38 93 ALA A N 1
ATOM 690 C CA . ALA A 1 93 ? 7.944 -11.608 -8.642 1.00 85.38 93 ALA A CA 1
ATOM 691 C C . ALA A 1 93 ? 6.555 -10.944 -8.636 1.00 85.38 93 ALA A C 1
ATOM 693 O O . ALA A 1 93 ? 5.847 -10.980 -7.634 1.00 85.38 93 ALA A O 1
ATOM 694 N N . LEU A 1 94 ? 6.109 -10.409 -9.779 1.00 81.56 94 LEU A N 1
ATOM 695 C CA . LEU A 1 94 ? 4.774 -9.811 -9.913 1.00 81.56 94 LEU A CA 1
ATOM 696 C C . LEU A 1 94 ? 3.640 -10.833 -9.730 1.00 81.56 94 LEU A C 1
ATOM 698 O O . LEU A 1 94 ? 2.586 -10.488 -9.195 1.00 81.56 94 LEU A O 1
ATOM 702 N N . GLN A 1 95 ? 3.840 -12.080 -10.166 1.00 77.19 95 GLN A N 1
ATOM 703 C CA . GLN A 1 95 ? 2.896 -13.175 -9.923 1.00 77.19 95 GLN A CA 1
ATOM 704 C C . GLN A 1 95 ? 2.836 -13.547 -8.436 1.00 77.19 95 GLN A C 1
ATOM 706 O O . GLN A 1 95 ? 1.749 -13.729 -7.895 1.00 77.19 95 GLN A O 1
ATOM 711 N N . GLN A 1 96 ? 3.990 -13.606 -7.766 1.00 73.62 96 GLN A N 1
ATOM 712 C CA . GLN A 1 96 ? 4.090 -13.930 -6.339 1.00 73.62 96 GLN A CA 1
ATOM 713 C C . GLN A 1 96 ? 3.444 -12.877 -5.425 1.00 73.62 96 GLN A C 1
ATOM 715 O O . GLN A 1 96 ? 2.973 -13.218 -4.342 1.00 73.62 96 GLN A O 1
ATOM 720 N N . SER A 1 97 ? 3.399 -11.615 -5.862 1.00 70.38 97 SER A N 1
ATOM 721 C CA . SER A 1 97 ? 2.737 -10.502 -5.159 1.00 70.38 97 SER A CA 1
ATOM 722 C C . SER A 1 97 ? 1.286 -10.263 -5.616 1.00 70.38 97 SER A C 1
ATOM 724 O O . SER A 1 97 ? 0.774 -9.153 -5.482 1.00 70.38 97 SER A O 1
ATOM 726 N N . CYS A 1 98 ? 0.654 -11.258 -6.257 1.00 64.75 98 CYS A N 1
ATOM 727 C CA . CYS A 1 98 ? -0.732 -11.233 -6.756 1.00 64.75 98 CYS A CA 1
ATOM 728 C C . CYS A 1 98 ? -1.110 -10.034 -7.658 1.00 64.75 98 CYS A C 1
ATOM 730 O O . CYS A 1 98 ? -2.294 -9.771 -7.898 1.00 64.75 98 CYS A O 1
ATOM 732 N N . LEU A 1 99 ? -0.121 -9.330 -8.224 1.00 64.31 99 LEU A N 1
ATOM 733 C CA . LEU A 1 99 ? -0.335 -8.232 -9.173 1.00 64.31 99 LEU A CA 1
ATOM 734 C C . LEU A 1 99 ? -0.694 -8.755 -10.571 1.00 64.31 99 LEU A C 1
ATOM 736 O O . LEU A 1 99 ? -1.320 -8.050 -11.360 1.00 64.31 99 LEU A O 1
ATOM 740 N N . ILE A 1 100 ? -0.330 -10.002 -10.881 1.00 57.12 100 ILE A N 1
ATOM 741 C CA . ILE A 1 100 ? -0.674 -10.693 -12.128 1.00 57.12 100 ILE A CA 1
ATOM 742 C C . ILE A 1 100 ? -1.351 -12.022 -11.791 1.00 57.12 100 ILE A C 1
ATOM 744 O O . ILE A 1 100 ? -0.882 -12.757 -10.927 1.00 57.12 100 ILE A O 1
ATOM 748 N N . VAL A 1 101 ? -2.418 -12.360 -12.521 1.00 48.94 101 VAL A N 1
ATOM 749 C CA . VAL A 1 101 ? -3.041 -13.690 -12.452 1.00 48.94 101 VAL A CA 1
ATOM 750 C C . VAL A 1 101 ? -2.064 -14.727 -13.013 1.00 48.94 101 VAL A C 1
ATOM 752 O O . VAL A 1 101 ? -1.675 -14.644 -14.180 1.00 48.94 101 VAL A O 1
ATOM 755 N N . ALA A 1 102 ? -1.672 -15.701 -12.196 1.00 46.06 102 ALA A N 1
ATOM 756 C CA . ALA A 1 102 ? -0.914 -16.871 -12.622 1.00 46.06 102 ALA A CA 1
ATOM 757 C C . ALA A 1 102 ? -1.762 -18.135 -12.445 1.00 46.06 102 ALA A C 1
ATOM 759 O O . ALA A 1 102 ? -2.478 -18.261 -11.458 1.00 46.06 102 ALA A O 1
ATOM 760 N N . ASP A 1 103 ? -1.612 -19.104 -13.350 1.00 38.22 103 ASP A N 1
ATOM 761 C CA . ASP A 1 103 ? -2.172 -20.460 -13.198 1.00 38.22 103 ASP A CA 1
ATOM 762 C C . ASP A 1 103 ? -1.444 -21.281 -12.107 1.00 38.22 103 ASP A C 1
ATOM 764 O O . ASP A 1 103 ? -1.746 -22.451 -11.877 1.00 38.22 103 ASP A O 1
ATOM 768 N N . THR A 1 104 ? -0.448 -20.684 -11.445 1.00 34.97 104 THR A N 1
ATOM 769 C CA . THR A 1 104 ? 0.385 -21.312 -10.420 1.00 34.97 104 THR A CA 1
ATOM 770 C C . THR A 1 104 ? 0.237 -20.572 -9.095 1.00 34.97 104 THR A C 1
ATOM 772 O O . THR A 1 104 ? 0.664 -19.423 -8.986 1.00 34.97 104 THR A O 1
ATOM 775 N N . ASN A 1 105 ? -0.321 -21.260 -8.094 1.00 37.94 105 ASN A N 1
ATOM 776 C CA . ASN A 1 105 ? -0.394 -20.844 -6.691 1.00 37.94 105 ASN A CA 1
ATOM 777 C C . ASN A 1 105 ? 1.020 -20.676 -6.107 1.00 37.94 105 ASN A C 1
ATOM 779 O O . ASN A 1 105 ? 1.573 -21.620 -5.546 1.00 37.94 105 ASN A O 1
ATOM 783 N N . ASN A 1 106 ? 1.629 -19.503 -6.267 1.00 38.72 106 ASN A N 1
ATOM 784 C CA . ASN A 1 106 ? 2.849 -19.141 -5.552 1.00 38.72 106 ASN A CA 1
ATOM 785 C C . ASN A 1 106 ? 2.526 -17.978 -4.612 1.00 38.72 106 ASN A C 1
ATOM 787 O O . ASN A 1 106 ? 2.636 -16.810 -4.975 1.00 38.72 106 ASN A O 1
ATOM 791 N N . ASP A 1 107 ? 2.091 -18.352 -3.412 1.00 45.28 107 ASP A N 1
ATOM 792 C CA . ASP A 1 107 ? 1.581 -17.486 -2.355 1.00 45.28 107 ASP A CA 1
ATOM 793 C C . ASP A 1 107 ? 2.704 -16.839 -1.530 1.00 45.28 107 ASP A C 1
ATOM 795 O O . ASP A 1 107 ? 3.186 -17.426 -0.561 1.00 45.28 107 ASP A O 1
ATOM 799 N N . HIS A 1 108 ? 3.097 -15.605 -1.863 1.00 48.78 108 HIS A N 1
ATOM 800 C CA . HIS A 1 108 ? 3.860 -14.751 -0.936 1.00 48.78 108 HIS A CA 1
ATOM 801 C C . HIS A 1 108 ? 3.022 -13.608 -0.341 1.00 48.78 108 HIS A C 1
ATOM 803 O O . HIS A 1 108 ? 3.351 -13.126 0.743 1.00 48.78 108 HIS A O 1
ATOM 809 N N . ASP A 1 109 ? 1.870 -13.260 -0.932 1.00 52.88 109 ASP A N 1
ATOM 810 C CA . ASP A 1 109 ? 0.839 -12.471 -0.233 1.00 52.88 109 ASP A CA 1
ATOM 811 C C . ASP A 1 109 ? 0.284 -13.180 1.016 1.00 52.88 109 ASP A C 1
ATOM 813 O O . ASP A 1 109 ? -0.216 -12.508 1.915 1.00 52.88 109 ASP A O 1
ATOM 817 N N . ALA A 1 110 ? 0.528 -14.490 1.166 1.00 52.81 110 ALA A N 1
ATOM 818 C CA . ALA A 1 110 ? 0.298 -15.278 2.383 1.00 52.81 110 ALA A CA 1
ATOM 819 C C . ALA A 1 110 ? 0.995 -14.742 3.650 1.00 52.81 110 ALA A C 1
ATOM 821 O O . ALA A 1 110 ? 0.803 -15.283 4.738 1.00 52.81 110 ALA A O 1
ATOM 822 N N . GLN A 1 111 ? 1.836 -13.711 3.547 1.00 67.62 111 GLN A N 1
ATOM 823 C CA . GLN A 1 111 ? 2.417 -13.039 4.710 1.00 67.62 111 GLN A CA 1
ATOM 824 C C . GLN A 1 111 ? 1.661 -11.790 5.170 1.00 67.62 111 GLN A C 1
ATOM 826 O O . GLN A 1 111 ? 1.979 -11.303 6.248 1.00 67.62 111 GLN A O 1
ATOM 831 N N . LEU A 1 112 ? 0.712 -11.251 4.391 1.00 85.94 112 LEU A N 1
ATOM 832 C CA . LEU A 1 112 ? -0.053 -10.078 4.829 1.00 85.94 112 LEU A CA 1
ATOM 833 C C . LEU A 1 112 ? -0.883 -10.425 6.069 1.00 85.94 112 LEU A C 1
ATOM 835 O O . LEU A 1 112 ? -1.551 -11.459 6.108 1.00 85.94 112 LEU A O 1
ATOM 839 N N . ASP A 1 113 ? -0.821 -9.551 7.067 1.00 91.50 113 ASP A N 1
ATOM 840 C CA . ASP A 1 113 ? -1.538 -9.676 8.332 1.00 91.50 113 ASP A CA 1
ATOM 841 C C . ASP A 1 113 ? -1.752 -8.275 8.925 1.00 91.50 113 ASP A C 1
ATOM 843 O O . ASP A 1 113 ? -0.913 -7.386 8.757 1.00 91.50 113 ASP A O 1
ATOM 847 N N . GLY A 1 114 ? -2.882 -8.050 9.590 1.00 95.00 114 GLY A N 1
ATOM 848 C CA . GLY A 1 114 ? -3.258 -6.743 10.127 1.00 95.00 114 GLY A CA 1
ATOM 849 C C . GLY A 1 114 ? -3.781 -5.756 9.075 1.00 95.00 114 GLY A C 1
ATOM 850 O O . GLY A 1 114 ? -4.555 -6.119 8.189 1.00 95.00 114 GLY A O 1
ATOM 851 N N . VAL A 1 115 ? -3.431 -4.472 9.215 1.00 97.12 115 VAL A N 1
ATOM 852 C CA . VAL A 1 115 ? -3.947 -3.384 8.366 1.00 97.12 115 VAL A CA 1
ATOM 853 C C . VAL A 1 115 ? -3.047 -3.139 7.157 1.00 97.12 115 VAL A C 1
ATOM 855 O O . VAL A 1 115 ? -1.938 -2.618 7.283 1.00 97.12 115 VAL A O 1
ATOM 858 N N . VAL A 1 116 ? -3.577 -3.418 5.967 1.00 95.75 116 VAL A N 1
ATOM 859 C CA . VAL A 1 116 ? -2.932 -3.128 4.680 1.00 95.75 116 VAL A CA 1
ATOM 860 C C . VAL A 1 116 ? -3.607 -1.926 4.024 1.00 95.75 116 VAL A C 1
ATOM 862 O O . VAL A 1 116 ? -4.827 -1.900 3.871 1.00 95.75 116 VAL A O 1
ATOM 865 N N . GLN A 1 117 ? -2.825 -0.935 3.598 1.00 94.88 117 GLN A N 1
ATOM 866 C CA . GLN A 1 117 ? -3.316 0.229 2.861 1.00 94.88 117 GLN A CA 1
ATOM 867 C C . GLN A 1 117 ? -2.977 0.106 1.375 1.00 94.88 117 GLN A C 1
ATOM 869 O O . GLN A 1 117 ? -1.813 0.094 0.978 1.00 94.88 117 GLN A O 1
ATOM 874 N N . LEU A 1 118 ? -4.006 0.086 0.536 1.00 92.38 118 LEU A N 1
ATOM 875 C CA . LEU A 1 118 ? -3.891 0.229 -0.910 1.00 92.38 118 LEU A CA 1
ATOM 876 C C . LEU A 1 118 ? -4.292 1.651 -1.303 1.00 92.38 118 LEU A C 1
ATOM 878 O O . LEU A 1 118 ? -5.240 2.206 -0.752 1.00 92.38 118 LEU A O 1
ATOM 882 N N . LYS A 1 119 ? -3.587 2.248 -2.268 1.00 86.69 119 LYS A N 1
ATOM 883 C CA . LYS A 1 119 ? -3.879 3.611 -2.727 1.00 86.69 119 LYS A CA 1
ATOM 884 C C . LYS A 1 119 ? -4.097 3.677 -4.229 1.00 86.69 119 LYS A C 1
ATOM 886 O O . LYS A 1 119 ? -3.397 3.016 -4.994 1.00 86.69 119 LYS A O 1
ATOM 891 N N . TYR A 1 120 ? -5.031 4.528 -4.634 1.00 83.38 120 TYR A N 1
ATOM 892 C CA . TYR A 1 120 ? -5.180 4.983 -6.010 1.00 83.38 120 TYR A CA 1
ATOM 893 C C . TYR A 1 120 ? -5.366 6.500 -6.004 1.00 83.38 120 TYR A C 1
ATOM 895 O O . TYR A 1 120 ? -6.358 6.998 -5.477 1.00 83.38 120 TYR A O 1
ATOM 903 N N . ASP A 1 121 ? -4.396 7.221 -6.569 1.00 82.38 121 ASP A N 1
ATOM 904 C CA . ASP A 1 121 ? -4.298 8.681 -6.458 1.00 82.38 121 ASP A CA 1
ATOM 905 C C . ASP A 1 121 ? -4.325 9.140 -4.984 1.00 82.38 121 ASP A C 1
ATOM 907 O O . ASP A 1 121 ? -3.471 8.718 -4.193 1.00 82.38 121 ASP A O 1
ATOM 911 N N . ASP A 1 122 ? -5.304 9.960 -4.596 1.00 86.44 122 ASP A N 1
ATOM 912 C CA . ASP A 1 122 ? -5.511 10.374 -3.213 1.00 86.44 122 ASP A CA 1
ATOM 913 C C . ASP A 1 122 ? -6.374 9.397 -2.403 1.00 86.44 122 ASP A C 1
ATOM 915 O O . ASP A 1 122 ? -6.422 9.539 -1.188 1.00 86.44 122 ASP A O 1
ATOM 919 N N . HIS A 1 123 ? -7.025 8.399 -3.009 1.00 90.06 123 HIS A N 1
ATOM 920 C CA . HIS A 1 123 ? -7.917 7.482 -2.295 1.00 90.06 123 HIS A CA 1
ATOM 921 C C . HIS A 1 123 ? -7.150 6.376 -1.574 1.00 90.06 123 HIS A C 1
ATOM 923 O O . HIS A 1 123 ? -6.263 5.736 -2.146 1.00 90.06 123 HIS A O 1
ATOM 929 N N . CYS A 1 124 ? -7.555 6.113 -0.335 1.00 93.88 124 CYS A N 1
ATOM 930 C CA . CYS A 1 124 ? -7.071 5.027 0.501 1.00 93.88 124 CYS A CA 1
ATOM 931 C C . CYS A 1 124 ? -8.156 3.958 0.646 1.00 93.88 124 CYS A C 1
ATOM 933 O O . CYS A 1 124 ? -9.256 4.239 1.109 1.00 93.88 124 CYS A O 1
ATOM 935 N N . CYS A 1 125 ? -7.802 2.729 0.288 1.00 95.69 125 CYS A N 1
ATOM 936 C CA . CYS A 1 125 ? -8.559 1.515 0.554 1.00 95.69 125 CYS A CA 1
ATOM 937 C C . CYS A 1 125 ? -7.811 0.729 1.630 1.00 95.69 125 CYS A C 1
ATOM 939 O O . CYS A 1 125 ? -6.600 0.523 1.519 1.00 95.69 125 CYS A O 1
ATOM 941 N N . TYR A 1 126 ? -8.521 0.248 2.641 1.00 98.06 126 TYR A N 1
ATOM 942 C CA . TYR A 1 126 ? -7.929 -0.530 3.724 1.00 98.06 126 TYR A CA 1
ATOM 943 C C . TYR A 1 126 ? -8.405 -1.973 3.660 1.00 98.06 126 TYR A C 1
ATOM 945 O O . TYR A 1 126 ? -9.589 -2.236 3.471 1.00 98.06 126 TYR A O 1
ATOM 953 N N . VAL A 1 127 ? -7.475 -2.908 3.807 1.00 97.56 127 VAL A N 1
ATOM 954 C CA . VAL A 1 127 ? -7.753 -4.341 3.871 1.00 97.56 127 VAL A CA 1
ATOM 955 C C . VAL A 1 127 ? -7.310 -4.816 5.246 1.00 97.56 127 VAL A C 1
ATOM 957 O O . VAL A 1 127 ? -6.136 -4.708 5.596 1.00 97.56 127 VAL A O 1
ATOM 960 N N . LEU A 1 128 ? -8.269 -5.270 6.043 1.00 97.94 128 LEU A N 1
ATOM 961 C CA . LEU A 1 128 ? -8.062 -5.758 7.400 1.00 97.94 128 LEU A CA 1
ATOM 962 C C . LEU A 1 128 ? -7.966 -7.268 7.322 1.00 97.94 128 LEU A C 1
ATOM 964 O O . LEU A 1 128 ? -8.958 -7.908 6.987 1.00 97.94 128 LEU A O 1
ATOM 968 N N . ILE A 1 129 ? -6.792 -7.819 7.584 1.00 95.81 129 ILE A N 1
ATOM 969 C CA . ILE A 1 129 ? -6.509 -9.238 7.408 1.00 95.81 129 ILE A CA 1
ATOM 970 C C . ILE A 1 129 ? -6.232 -9.838 8.780 1.00 95.81 129 ILE A C 1
ATOM 972 O O . ILE A 1 129 ? -5.376 -9.341 9.506 1.00 95.81 129 ILE A O 1
ATOM 976 N N . ASP A 1 130 ? -6.939 -10.910 9.121 1.00 95.12 130 ASP A N 1
ATOM 977 C CA . ASP A 1 130 ? -6.478 -11.854 10.136 1.00 95.12 130 ASP A CA 1
ATOM 978 C C . ASP A 1 130 ? -6.046 -13.122 9.409 1.00 95.12 130 ASP A C 1
ATOM 980 O O . ASP A 1 130 ? -6.860 -13.903 8.900 1.00 95.12 130 ASP A O 1
ATOM 984 N N . ARG A 1 131 ? -4.731 -13.293 9.294 1.00 92.00 131 ARG A N 1
ATOM 985 C CA . ARG A 1 131 ? -4.168 -14.388 8.513 1.00 92.00 131 ARG A CA 1
ATOM 986 C C . ARG A 1 131 ? -4.443 -15.751 9.139 1.00 92.00 131 ARG A C 1
ATOM 988 O O . ARG A 1 131 ? -4.663 -16.713 8.404 1.00 92.00 131 ARG A O 1
ATOM 995 N N . GLU A 1 132 ? -4.402 -15.847 10.466 1.00 92.12 132 GLU A N 1
ATOM 996 C CA . GLU A 1 132 ? -4.603 -17.110 11.181 1.00 92.12 132 GLU A CA 1
ATOM 997 C C . GLU A 1 132 ? -6.047 -17.599 11.022 1.00 92.12 132 GLU A C 1
ATOM 999 O O . GLU A 1 132 ? -6.270 -18.768 10.699 1.00 92.12 132 GLU A O 1
ATOM 1004 N N . ALA A 1 133 ? -7.018 -16.693 11.165 1.00 93.94 133 ALA A N 1
ATOM 1005 C CA . ALA A 1 133 ? -8.432 -16.980 10.943 1.00 93.94 133 ALA A CA 1
ATOM 1006 C C . ALA A 1 133 ? -8.791 -17.128 9.455 1.00 93.94 133 ALA A C 1
ATOM 1008 O O . ALA A 1 133 ? -9.817 -17.721 9.126 1.00 93.94 133 ALA A O 1
ATOM 1009 N N . ARG A 1 134 ? -7.938 -16.621 8.554 1.00 94.06 134 ARG A N 1
ATOM 1010 C CA . ARG A 1 134 ? -8.226 -16.444 7.124 1.00 94.06 134 ARG A CA 1
ATOM 1011 C C . ARG A 1 134 ? -9.482 -15.607 6.905 1.00 94.06 134 ARG A C 1
ATOM 1013 O O . ARG A 1 134 ? -10.269 -15.893 6.008 1.00 94.06 134 ARG A O 1
ATOM 1020 N N . GLU A 1 135 ? -9.624 -14.540 7.673 1.00 95.81 135 GLU A N 1
ATOM 1021 C CA . GLU A 1 135 ? -10.733 -13.600 7.554 1.00 95.81 135 GLU A CA 1
ATOM 1022 C C . GLU A 1 135 ? -10.238 -12.245 7.054 1.00 95.81 135 GLU A C 1
ATOM 1024 O O . GLU A 1 135 ? -9.119 -11.821 7.354 1.00 95.81 135 GLU A O 1
ATOM 1029 N N . VAL A 1 136 ? -11.083 -11.558 6.285 1.00 96.88 136 VAL A N 1
ATOM 1030 C CA . VAL A 1 136 ? -10.770 -10.234 5.751 1.00 96.88 136 VAL A CA 1
ATOM 1031 C C . VAL A 1 136 ? -11.977 -9.302 5.775 1.00 96.88 136 VAL A C 1
ATOM 1033 O O . VAL A 1 136 ? -13.103 -9.710 5.494 1.00 96.88 136 VAL A O 1
ATOM 1036 N N . ALA A 1 137 ? -11.741 -8.022 6.043 1.00 97.81 137 ALA A N 1
ATOM 1037 C CA . ALA A 1 137 ? -12.692 -6.952 5.757 1.00 97.81 137 ALA A CA 1
ATOM 1038 C C . ALA A 1 137 ? -12.035 -5.883 4.878 1.00 97.81 137 ALA A C 1
ATOM 1040 O O . ALA A 1 137 ? -10.849 -5.592 5.016 1.00 97.81 137 ALA A O 1
ATOM 1041 N N . ILE A 1 138 ? -12.800 -5.294 3.964 1.00 98.19 138 ILE A N 1
ATOM 1042 C CA . ILE A 1 138 ? -12.323 -4.263 3.034 1.00 98.19 138 ILE A CA 1
ATOM 1043 C C . ILE A 1 138 ? -13.078 -2.972 3.333 1.00 98.19 138 ILE A C 1
ATOM 1045 O O . ILE A 1 138 ? -14.300 -2.995 3.440 1.00 98.19 138 ILE A O 1
ATOM 1049 N N . ILE A 1 139 ? -12.373 -1.850 3.446 1.00 97.81 139 ILE A N 1
ATOM 1050 C CA . ILE A 1 139 ? -12.947 -0.524 3.690 1.00 97.81 139 ILE A CA 1
ATOM 1051 C C . ILE A 1 139 ? -12.556 0.402 2.540 1.00 97.81 139 ILE A C 1
ATOM 1053 O O . ILE A 1 139 ? -11.378 0.503 2.196 1.00 97.81 139 ILE A O 1
ATOM 1057 N N . ASP A 1 140 ? -13.553 1.087 1.980 1.00 96.56 140 ASP A N 1
ATOM 1058 C CA . ASP A 1 140 ? -13.425 2.082 0.911 1.00 96.56 140 ASP A CA 1
ATOM 1059 C C . ASP A 1 140 ? -12.692 1.575 -0.349 1.00 96.56 140 ASP A C 1
ATOM 1061 O O . ASP A 1 140 ? -11.700 2.165 -0.788 1.00 96.56 140 ASP A O 1
ATOM 1065 N N . PRO A 1 141 ? -13.160 0.476 -0.978 1.00 96.00 141 PRO A N 1
ATOM 1066 C CA . PRO A 1 141 ? -12.554 -0.018 -2.208 1.00 96.00 141 PRO A CA 1
ATOM 1067 C C . PRO A 1 141 ? -12.730 0.969 -3.366 1.00 96.00 141 PRO A C 1
ATOM 1069 O O . PRO A 1 141 ? -13.785 1.568 -3.536 1.00 96.00 141 PRO A O 1
ATOM 1072 N N . HIS A 1 142 ? -11.726 1.071 -4.234 1.00 91.44 142 HIS A N 1
ATOM 1073 C CA . HIS A 1 142 ? -11.785 1.892 -5.447 1.00 91.44 142 HIS A CA 1
ATOM 1074 C C . HIS A 1 142 ? -11.855 1.003 -6.706 1.00 91.44 142 HIS A C 1
ATOM 1076 O O . HIS A 1 142 ? -11.186 -0.037 -6.731 1.00 91.44 142 HIS A O 1
ATOM 1082 N N . PRO A 1 143 ? -12.568 1.391 -7.788 1.00 85.81 143 PRO A N 1
ATOM 1083 C CA . PRO A 1 143 ? -12.666 0.582 -9.010 1.00 85.81 143 PRO A CA 1
ATOM 1084 C C . PRO A 1 143 ? -11.310 0.153 -9.589 1.00 85.81 143 PRO A C 1
ATOM 1086 O O . PRO A 1 143 ? -11.129 -1.000 -9.974 1.00 85.81 143 PRO A O 1
ATOM 1089 N N . ALA A 1 144 ? -10.323 1.055 -9.577 1.00 80.94 144 ALA A N 1
ATOM 1090 C CA . ALA A 1 144 ? -8.962 0.771 -10.048 1.00 80.94 144 ALA A CA 1
ATOM 1091 C C . ALA A 1 144 ? -8.218 -0.302 -9.223 1.00 80.94 144 ALA A C 1
ATOM 1093 O O . ALA A 1 144 ? -7.256 -0.890 -9.710 1.00 80.94 144 ALA A O 1
ATOM 1094 N N . LEU A 1 145 ? -8.658 -0.570 -7.989 1.00 86.12 145 LEU A N 1
ATOM 1095 C CA . LEU A 1 145 ? -8.070 -1.565 -7.086 1.00 86.12 145 LEU A CA 1
ATOM 1096 C C . LEU A 1 145 ? -8.865 -2.879 -7.050 1.00 86.12 145 LEU A C 1
ATOM 1098 O O . LEU A 1 145 ? -8.366 -3.868 -6.517 1.00 86.12 145 LEU A O 1
ATOM 1102 N N . ALA A 1 146 ? -10.070 -2.924 -7.632 1.00 87.44 146 ALA A N 1
ATOM 1103 C CA . ALA A 1 146 ? -10.990 -4.057 -7.508 1.00 87.44 146 ALA A CA 1
ATOM 1104 C C . ALA A 1 146 ? -10.378 -5.390 -7.969 1.00 87.44 146 ALA A C 1
ATOM 1106 O O . ALA A 1 146 ? -10.502 -6.389 -7.270 1.00 87.44 146 ALA A O 1
ATOM 1107 N N . GLY A 1 147 ? -9.651 -5.399 -9.093 1.00 81.88 147 GLY A N 1
ATOM 1108 C CA . GLY A 1 147 ? -8.988 -6.616 -9.580 1.00 81.88 147 GLY A CA 1
ATOM 1109 C C . GLY A 1 147 ? -7.879 -7.117 -8.647 1.00 81.88 147 GLY A C 1
ATOM 1110 O O . GLY A 1 147 ? -7.734 -8.319 -8.452 1.00 81.88 147 GLY A O 1
ATOM 1111 N N . ARG A 1 148 ? -7.125 -6.203 -8.019 1.00 83.50 148 ARG A N 1
ATOM 1112 C CA . ARG A 1 148 ? -6.096 -6.563 -7.029 1.00 83.50 148 ARG A CA 1
ATOM 1113 C C . ARG A 1 148 ? -6.732 -7.122 -5.756 1.00 83.50 148 ARG A C 1
ATOM 1115 O O . ARG A 1 148 ? -6.246 -8.117 -5.233 1.00 83.50 148 ARG A O 1
ATOM 1122 N N . LEU A 1 149 ? -7.817 -6.505 -5.286 1.00 89.75 149 LEU A N 1
ATOM 1123 C CA . LEU A 1 149 ? -8.581 -6.977 -4.128 1.00 89.75 149 LEU A CA 1
ATOM 1124 C C . LEU A 1 149 ? -9.174 -8.368 -4.378 1.00 89.75 149 LEU A C 1
ATOM 1126 O O . LEU A 1 149 ? -9.040 -9.247 -3.533 1.00 89.75 149 LEU A O 1
ATOM 1130 N N . GLU A 1 150 ? -9.772 -8.593 -5.551 1.00 88.62 150 GLU A N 1
ATOM 1131 C CA . GLU A 1 150 ? -10.292 -9.907 -5.939 1.00 88.62 150 GLU A CA 1
ATOM 1132 C C . GLU A 1 150 ? -9.187 -10.971 -5.933 1.00 88.62 150 GLU A C 1
ATOM 1134 O O . GLU A 1 150 ? -9.369 -12.034 -5.336 1.00 88.62 150 GLU A O 1
ATOM 1139 N N . ASN A 1 151 ? -8.036 -10.680 -6.548 1.00 83.06 151 ASN A N 1
ATOM 1140 C CA . ASN A 1 151 ? -6.900 -11.601 -6.569 1.00 83.06 151 ASN A CA 1
ATOM 1141 C C . ASN A 1 151 ? -6.393 -11.910 -5.157 1.00 83.06 151 ASN A C 1
ATOM 1143 O O . ASN A 1 151 ? -6.211 -13.077 -4.827 1.00 83.06 151 ASN A O 1
ATOM 1147 N N . LEU A 1 152 ? -6.210 -10.887 -4.317 1.00 85.88 152 LEU A N 1
ATOM 1148 C CA . LEU A 1 152 ? -5.750 -11.050 -2.937 1.00 85.88 152 LEU A CA 1
ATOM 1149 C C . LEU A 1 152 ? -6.675 -11.987 -2.147 1.00 85.88 152 LEU A C 1
ATOM 1151 O O . LEU A 1 152 ? -6.209 -12.938 -1.522 1.00 85.88 152 LEU A O 1
ATOM 1155 N N . VAL A 1 153 ? -7.988 -11.750 -2.217 1.00 89.12 153 VAL A N 1
ATOM 1156 C CA . VAL A 1 153 ? -8.988 -12.553 -1.499 1.00 89.12 153 VAL A CA 1
ATOM 1157 C C . VAL A 1 153 ? -9.041 -13.986 -2.024 1.00 89.12 153 VAL A C 1
ATOM 1159 O O . VAL A 1 153 ? -9.062 -14.930 -1.234 1.00 89.12 153 VAL A O 1
ATOM 1162 N N . ARG A 1 154 ? -9.052 -14.171 -3.350 1.00 86.81 154 ARG A N 1
ATOM 1163 C CA . ARG A 1 154 ? -9.220 -15.495 -3.964 1.00 86.81 154 ARG A CA 1
ATOM 1164 C C . ARG A 1 154 ? -7.973 -16.361 -3.886 1.00 86.81 154 ARG A C 1
ATOM 1166 O O . ARG A 1 154 ? -8.104 -17.535 -3.554 1.00 86.81 154 ARG A O 1
ATOM 1173 N N . CYS A 1 155 ? -6.792 -15.808 -4.164 1.00 77.94 155 CYS A N 1
ATOM 1174 C CA . CYS A 1 155 ? -5.539 -16.565 -4.105 1.00 77.94 155 CYS A CA 1
ATOM 1175 C C . CYS A 1 155 ? -5.282 -17.082 -2.687 1.00 77.94 155 CYS A C 1
ATOM 1177 O O . CYS A 1 155 ? -4.987 -18.258 -2.506 1.00 77.94 155 CYS A O 1
ATOM 1179 N N . GLN A 1 156 ? -5.508 -16.239 -1.676 1.00 80.06 156 GLN A N 1
ATOM 1180 C CA . GLN A 1 156 ? -5.315 -16.621 -0.277 1.00 80.06 156 GLN A CA 1
ATOM 1181 C C . GLN A 1 156 ? -6.536 -17.310 0.347 1.00 80.06 156 GLN A C 1
ATOM 1183 O O . GLN A 1 156 ? -6.470 -17.755 1.493 1.00 80.06 156 GLN A O 1
ATOM 1188 N N . ASN A 1 157 ? -7.643 -17.443 -0.397 1.00 86.50 157 ASN A N 1
ATOM 1189 C CA . ASN A 1 157 ? -8.910 -18.034 0.043 1.00 86.50 157 ASN A CA 1
ATOM 1190 C C . ASN A 1 157 ? -9.299 -17.529 1.449 1.00 86.50 157 ASN A C 1
ATOM 1192 O O . ASN A 1 157 ? -9.376 -18.298 2.414 1.00 86.50 157 ASN A O 1
ATOM 1196 N N . TYR A 1 158 ? -9.442 -16.203 1.537 1.00 92.44 158 TYR A N 1
ATOM 1197 C CA . TYR A 1 158 ? -9.960 -15.489 2.702 1.00 92.44 158 TYR A CA 1
ATOM 1198 C C . TYR A 1 158 ? -11.494 -15.509 2.713 1.00 92.44 158 TYR A C 1
ATOM 1200 O O . TYR A 1 158 ? -12.123 -15.386 1.660 1.00 92.44 158 TYR A O 1
ATOM 1208 N N . ASP A 1 159 ? -12.086 -15.609 3.901 1.00 94.31 159 ASP A N 1
ATOM 1209 C CA . ASP A 1 159 ? -13.509 -15.374 4.131 1.00 94.31 159 ASP A CA 1
ATOM 1210 C C . ASP A 1 159 ? -13.769 -13.876 4.345 1.00 94.31 159 ASP A C 1
ATOM 1212 O O . ASP A 1 159 ? -13.198 -13.248 5.243 1.00 94.31 159 ASP A O 1
ATOM 1216 N N . VAL A 1 160 ? -14.602 -13.284 3.489 1.00 95.88 160 VAL A N 1
ATOM 1217 C CA . VAL A 1 160 ? -14.841 -11.837 3.482 1.00 95.88 160 VAL A CA 1
ATOM 1218 C C . VAL A 1 160 ? -15.976 -11.493 4.437 1.00 95.88 160 VAL A C 1
ATOM 1220 O O . VAL A 1 160 ? -17.151 -11.645 4.110 1.00 95.88 160 VAL A O 1
ATOM 1223 N N . GLN A 1 161 ? -15.614 -10.946 5.594 1.00 95.31 161 GLN A N 1
ATOM 1224 C CA . GLN A 1 161 ? -16.543 -10.563 6.658 1.00 95.31 161 GLN A CA 1
ATOM 1225 C C . GLN A 1 161 ? -17.357 -9.314 6.289 1.00 95.31 161 GLN A C 1
ATOM 1227 O O . GLN A 1 161 ? -18.512 -9.163 6.685 1.00 95.31 161 GLN A O 1
ATOM 1232 N N . GLY A 1 162 ? -16.781 -8.411 5.493 1.00 95.31 162 GLY A N 1
ATOM 1233 C CA . GLY A 1 162 ? -17.483 -7.224 5.018 1.00 95.31 162 GLY A CA 1
ATOM 1234 C C . GLY A 1 162 ? -16.699 -6.435 3.978 1.00 95.31 162 GLY A C 1
ATOM 1235 O O . GLY A 1 162 ? -15.470 -6.389 4.000 1.00 95.31 162 GLY A O 1
ATOM 1236 N N . VAL A 1 163 ? -17.429 -5.784 3.073 1.00 97.00 163 VAL A N 1
ATOM 1237 C CA . VAL A 1 163 ? -16.889 -4.767 2.163 1.00 97.00 163 VAL A CA 1
ATOM 1238 C C . VAL A 1 163 ? -17.669 -3.486 2.417 1.00 97.00 163 VAL A C 1
ATOM 1240 O O . VAL A 1 163 ? -18.846 -3.381 2.069 1.00 97.00 163 VAL A O 1
ATOM 1243 N N . LEU A 1 164 ? -17.005 -2.553 3.082 1.00 95.81 164 LEU A N 1
ATOM 1244 C CA . LEU A 1 164 ? -17.590 -1.409 3.755 1.00 95.81 164 LEU A CA 1
ATOM 1245 C C . LEU A 1 164 ? -17.230 -0.113 3.040 1.00 95.81 164 LEU A C 1
ATOM 1247 O O . LEU A 1 164 ? -16.180 -0.003 2.403 1.00 95.81 164 LEU A O 1
ATOM 1251 N N . VAL A 1 165 ? -18.094 0.882 3.192 1.00 95.00 165 VAL A N 1
ATOM 1252 C CA . VAL A 1 165 ? -17.907 2.216 2.632 1.00 95.00 165 VAL A CA 1
ATOM 1253 C C . VAL A 1 165 ? -18.168 3.262 3.707 1.00 95.00 165 VAL A C 1
ATOM 1255 O O . VAL A 1 165 ? -19.138 3.168 4.453 1.00 95.00 165 VAL A O 1
ATOM 1258 N N . SER A 1 166 ? -17.310 4.274 3.770 1.00 92.00 166 SER A N 1
ATOM 1259 C CA . SER A 1 166 ? -17.345 5.357 4.757 1.00 92.00 166 SER A CA 1
ATOM 1260 C C . SER A 1 166 ? -17.818 6.703 4.167 1.00 92.00 166 SER A C 1
ATOM 1262 O O . SER A 1 166 ? -17.719 7.758 4.799 1.00 92.00 166 SER A O 1
ATOM 1264 N N . SER A 1 167 ? -18.312 6.696 2.921 1.00 88.56 167 SER A N 1
ATOM 1265 C CA . SER A 1 167 ? -18.685 7.893 2.153 1.00 88.56 167 SER A CA 1
ATOM 1266 C C . SER A 1 167 ? -19.760 7.643 1.088 1.00 88.56 167 SER A C 1
ATOM 1268 O O . SER A 1 167 ? -19.979 6.515 0.647 1.00 88.56 167 SER A O 1
ATOM 1270 N N . ASP A 1 168 ? -20.412 8.707 0.634 1.00 86.62 168 ASP A N 1
ATOM 1271 C CA . ASP A 1 168 ? -21.406 8.709 -0.450 1.00 86.62 168 ASP A CA 1
ATOM 1272 C C . ASP A 1 168 ? -20.783 8.761 -1.861 1.00 86.62 168 ASP A C 1
ATOM 1274 O O . ASP A 1 168 ? -21.474 8.975 -2.857 1.00 86.62 168 ASP A O 1
ATOM 1278 N N . ASP A 1 169 ? -19.472 8.540 -1.954 1.00 90.88 169 ASP A N 1
ATOM 1279 C CA . ASP A 1 169 ? -18.709 8.532 -3.196 1.00 90.88 169 ASP A CA 1
ATOM 1280 C C . ASP A 1 169 ? -19.183 7.413 -4.136 1.00 90.88 169 ASP A C 1
ATOM 1282 O O . ASP A 1 169 ? -19.117 6.226 -3.801 1.00 90.88 169 ASP A O 1
ATOM 1286 N N . SER A 1 170 ? -19.672 7.792 -5.321 1.00 91.00 170 SER A N 1
ATOM 1287 C CA . SER A 1 170 ? -20.310 6.858 -6.252 1.00 91.00 170 SER A CA 1
ATOM 1288 C C . SER A 1 170 ? -19.371 5.761 -6.739 1.00 91.00 170 SER A C 1
ATOM 1290 O O . SER A 1 170 ? -19.806 4.619 -6.889 1.00 91.00 170 SER A O 1
ATOM 1292 N N . ASP A 1 171 ? -18.097 6.088 -6.964 1.00 90.50 171 ASP A N 1
ATOM 1293 C CA . ASP A 1 171 ? -17.124 5.139 -7.504 1.00 90.50 171 ASP A CA 1
ATOM 1294 C C . ASP A 1 171 ? -16.770 4.093 -6.444 1.00 90.50 171 ASP A C 1
ATOM 1296 O O . ASP A 1 171 ? -16.730 2.892 -6.729 1.00 90.50 171 ASP A O 1
ATOM 1300 N N . VAL A 1 172 ? -16.599 4.537 -5.195 1.00 92.81 172 VAL A N 1
ATOM 1301 C CA . VAL A 1 172 ? -16.345 3.658 -4.046 1.00 92.81 172 VAL A CA 1
ATOM 1302 C C . VAL A 1 172 ? -17.557 2.766 -3.758 1.00 92.81 172 VAL A C 1
ATOM 1304 O O . VAL A 1 172 ? -17.418 1.552 -3.599 1.00 92.81 172 VAL A O 1
ATOM 1307 N N . GLN A 1 173 ? -18.765 3.335 -3.761 1.00 93.06 173 GLN A N 1
ATOM 1308 C CA . GLN A 1 173 ? -20.018 2.597 -3.568 1.00 93.06 173 GLN A CA 1
ATOM 1309 C C . GLN A 1 173 ? -20.224 1.523 -4.643 1.00 93.06 173 GLN A C 1
ATOM 1311 O O . GLN A 1 173 ? -20.575 0.376 -4.338 1.00 93.06 173 GLN A O 1
ATOM 1316 N N . GLN A 1 174 ? -19.963 1.865 -5.907 1.00 93.31 174 GLN A N 1
ATOM 1317 C CA . GLN A 1 174 ? -20.065 0.923 -7.016 1.00 93.31 174 GLN A CA 1
ATOM 1318 C C . GLN A 1 174 ? -19.028 -0.200 -6.899 1.00 93.31 174 GLN A C 1
ATOM 1320 O O . GLN A 1 174 ? -19.384 -1.372 -7.057 1.00 93.31 174 GLN A O 1
ATOM 1325 N N . ALA A 1 175 ? -17.773 0.132 -6.581 1.00 93.88 175 ALA A N 1
ATOM 1326 C CA . ALA A 1 175 ? -16.721 -0.858 -6.367 1.00 93.88 175 ALA A CA 1
ATOM 1327 C C . ALA A 1 175 ? -17.063 -1.810 -5.213 1.00 93.88 175 ALA A C 1
ATOM 1329 O O . ALA A 1 175 ? -16.952 -3.027 -5.368 1.00 93.88 175 ALA A O 1
ATOM 1330 N N . ALA A 1 176 ? -17.547 -1.282 -4.087 1.00 95.19 176 ALA A N 1
ATOM 1331 C CA . ALA A 1 176 ? -17.965 -2.084 -2.944 1.00 95.19 176 ALA A CA 1
ATOM 1332 C C . ALA A 1 176 ? -19.138 -3.009 -3.283 1.00 95.19 176 ALA A C 1
ATOM 1334 O O . ALA A 1 176 ? -19.139 -4.174 -2.895 1.00 95.19 176 ALA A O 1
ATOM 1335 N N . SER A 1 177 ? -20.138 -2.519 -4.021 1.00 93.56 177 SER A N 1
ATOM 1336 C CA . SER A 1 177 ? -21.266 -3.337 -4.486 1.00 93.56 177 SER A CA 1
ATOM 1337 C C . SER A 1 177 ? -20.805 -4.490 -5.389 1.00 93.56 177 SER A C 1
ATOM 1339 O O . SER A 1 177 ? -21.168 -5.645 -5.161 1.00 93.56 177 SER A O 1
ATOM 1341 N N . MET A 1 178 ? -19.921 -4.209 -6.354 1.00 92.94 178 MET A N 1
ATOM 1342 C CA . MET A 1 178 ? -19.323 -5.240 -7.210 1.00 92.94 178 MET A CA 1
ATOM 1343 C C . MET A 1 178 ? -18.534 -6.279 -6.408 1.00 92.94 178 MET A C 1
ATOM 1345 O O . MET A 1 178 ? -18.731 -7.476 -6.608 1.00 92.94 178 MET A O 1
ATOM 1349 N N . LEU A 1 179 ? -17.663 -5.846 -5.495 1.00 94.69 179 LEU A N 1
ATOM 1350 C CA . LEU A 1 179 ? -16.849 -6.757 -4.689 1.00 94.69 179 LEU A CA 1
ATOM 1351 C C . LEU A 1 179 ? -17.707 -7.617 -3.756 1.00 94.69 179 LEU A C 1
ATOM 1353 O O . LEU A 1 179 ? -17.449 -8.811 -3.647 1.00 94.69 179 LEU A O 1
ATOM 1357 N N . ARG A 1 180 ? -18.769 -7.064 -3.154 1.00 95.00 180 ARG A N 1
ATOM 1358 C CA . ARG A 1 180 ? -19.755 -7.841 -2.381 1.00 95.00 180 ARG A CA 1
ATOM 1359 C C . ARG A 1 180 ? -20.369 -8.957 -3.223 1.00 95.00 180 ARG A C 1
ATOM 1361 O O . ARG A 1 180 ? -20.318 -10.117 -2.818 1.00 95.00 180 ARG A O 1
ATOM 1368 N N . ALA A 1 181 ? -20.859 -8.613 -4.415 1.00 92.19 181 ALA A N 1
ATOM 1369 C CA . ALA A 1 181 ? -21.443 -9.573 -5.349 1.00 92.19 181 ALA A CA 1
ATOM 1370 C C . ALA A 1 181 ? -20.459 -10.685 -5.759 1.00 92.19 181 ALA A C 1
ATOM 1372 O O . ALA A 1 181 ? -20.858 -11.837 -5.925 1.00 92.19 181 ALA A O 1
ATOM 1373 N N . MET A 1 182 ? -19.176 -10.343 -5.923 1.00 91.00 182 MET A N 1
ATOM 1374 C CA . MET A 1 182 ? -18.130 -11.258 -6.396 1.00 91.00 182 MET A CA 1
ATOM 1375 C C . MET A 1 182 ? -17.487 -12.123 -5.307 1.00 91.00 182 MET A C 1
ATOM 1377 O O . MET A 1 182 ? -17.021 -13.221 -5.628 1.00 91.00 182 MET A O 1
ATOM 1381 N N . LEU A 1 183 ? -17.386 -11.612 -4.076 1.00 92.62 183 LEU A N 1
ATOM 1382 C CA . LEU A 1 183 ? -16.587 -12.212 -3.001 1.00 92.62 183 LEU A CA 1
ATOM 1383 C C . LEU A 1 183 ? -17.424 -12.777 -1.849 1.00 92.62 183 LEU A C 1
ATOM 1385 O O . LEU A 1 183 ? -16.985 -13.732 -1.221 1.00 92.62 183 LEU A O 1
ATOM 1389 N N . ILE A 1 184 ? -18.611 -12.222 -1.587 1.00 90.06 184 ILE A N 1
ATOM 1390 C CA . ILE A 1 184 ? -19.506 -12.677 -0.507 1.00 90.06 184 ILE A CA 1
ATOM 1391 C C . ILE A 1 184 ? -20.698 -13.442 -1.097 1.00 90.06 184 ILE A C 1
ATOM 1393 O O . ILE A 1 184 ? -21.051 -14.525 -0.636 1.00 90.06 184 ILE A O 1
ATOM 1397 N N . GLY A 1 185 ? -21.323 -12.890 -2.141 1.00 82.19 185 GLY A N 1
ATOM 1398 C CA . GLY A 1 185 ? -22.491 -13.473 -2.802 1.00 82.19 185 GLY A CA 1
ATOM 1399 C C . GLY A 1 185 ? -23.396 -12.408 -3.419 1.00 82.19 185 GLY A C 1
ATOM 1400 O O . GLY A 1 185 ? -23.239 -11.225 -3.147 1.00 82.19 185 GLY A O 1
ATOM 1401 N N . ALA A 1 186 ? -24.353 -12.820 -4.256 1.00 63.09 186 ALA A N 1
ATOM 1402 C CA . ALA A 1 186 ? -25.111 -11.914 -5.128 1.00 63.09 186 ALA A CA 1
ATOM 1403 C C . ALA A 1 186 ? -26.025 -10.897 -4.405 1.00 63.09 186 ALA A C 1
ATOM 1405 O O . ALA A 1 186 ? -26.305 -9.851 -4.983 1.00 63.09 186 ALA A O 1
ATOM 1406 N N . GLU A 1 187 ? -26.459 -11.169 -3.167 1.00 65.69 187 GLU A N 1
ATOM 1407 C CA . GLU A 1 187 ? -27.297 -10.268 -2.353 1.00 65.69 187 GLU A CA 1
ATOM 1408 C C . GLU A 1 187 ? -26.973 -10.426 -0.854 1.00 65.69 187 GLU A C 1
ATOM 1410 O O . GLU A 1 187 ? -27.690 -11.118 -0.128 1.00 65.69 187 GLU A O 1
ATOM 1415 N N . PRO A 1 188 ? -25.866 -9.852 -0.355 1.00 73.56 188 PRO A N 1
ATOM 1416 C CA . PRO A 1 188 ? -25.590 -9.883 1.069 1.00 73.56 188 PRO A CA 1
ATOM 1417 C C . PRO A 1 188 ? -26.522 -8.898 1.784 1.00 73.56 188 PRO A C 1
ATOM 1419 O O . PRO A 1 188 ? -26.634 -7.738 1.387 1.00 73.56 188 PRO A O 1
ATOM 1422 N N . ASN A 1 189 ? -27.178 -9.358 2.852 1.00 86.00 189 ASN A N 1
ATOM 1423 C CA . ASN A 1 189 ? -27.994 -8.512 3.723 1.00 86.00 189 ASN A CA 1
ATOM 1424 C C . ASN A 1 189 ? -27.095 -7.511 4.462 1.00 86.00 189 ASN A C 1
ATOM 1426 O O . ASN A 1 189 ? -26.524 -7.818 5.514 1.00 86.00 189 ASN A O 1
ATOM 1430 N N . THR A 1 190 ? -26.953 -6.323 3.884 1.00 90.81 190 THR A N 1
ATOM 1431 C CA . THR A 1 190 ? -26.155 -5.220 4.420 1.00 90.81 190 THR A CA 1
ATOM 1432 C C . THR A 1 190 ? -26.941 -3.918 4.378 1.00 90.81 190 THR A C 1
ATOM 1434 O O . THR A 1 190 ? -27.774 -3.731 3.492 1.00 90.81 190 THR A O 1
ATOM 1437 N N . ASP A 1 191 ? -26.604 -2.976 5.254 1.00 90.69 191 ASP A N 1
ATOM 1438 C CA . ASP A 1 191 ? -27.076 -1.598 5.135 1.00 90.69 191 ASP A CA 1
ATOM 1439 C C . ASP A 1 191 ? -26.457 -0.862 3.920 1.00 90.69 191 ASP A C 1
ATOM 1441 O O . ASP A 1 191 ? -25.700 -1.424 3.118 1.00 90.69 191 ASP A O 1
ATOM 1445 N N . MET A 1 192 ? -26.771 0.430 3.776 1.00 89.62 192 MET A N 1
ATOM 1446 C CA . MET A 1 192 ? -26.264 1.263 2.675 1.00 89.62 192 MET A CA 1
ATOM 1447 C C . MET A 1 192 ? -24.740 1.480 2.681 1.00 89.62 192 MET A C 1
ATOM 1449 O O . MET A 1 192 ? -24.180 1.855 1.655 1.00 89.62 192 MET A O 1
ATOM 1453 N N . TRP A 1 193 ? -24.064 1.216 3.798 1.00 92.38 193 TRP A N 1
ATOM 1454 C CA . TRP A 1 193 ? -22.614 1.346 3.963 1.00 92.38 193 TRP A CA 1
ATOM 1455 C C . TRP A 1 193 ? -21.889 0.007 3.814 1.00 92.38 193 TRP A C 1
ATOM 1457 O O . TRP A 1 193 ? -20.680 -0.073 4.023 1.00 92.38 193 TRP A O 1
ATOM 1467 N N . GLY A 1 194 ? -22.622 -1.053 3.459 1.00 92.56 194 GLY A N 1
ATOM 1468 C CA . GLY A 1 194 ? -22.089 -2.408 3.366 1.00 92.56 194 GLY A CA 1
ATOM 1469 C C . GLY A 1 194 ? -21.965 -3.116 4.713 1.00 92.56 194 GLY A C 1
ATOM 1470 O O . GLY A 1 194 ? -21.440 -4.227 4.749 1.00 92.56 194 GLY A O 1
ATOM 1471 N N . TRP A 1 195 ? -22.469 -2.527 5.803 1.00 92.69 195 TRP A N 1
ATOM 1472 C CA . TRP A 1 195 ? -22.437 -3.148 7.123 1.00 92.69 195 TRP A CA 1
ATOM 1473 C C . TRP A 1 195 ? -23.390 -4.349 7.178 1.00 92.69 195 TRP A C 1
ATOM 1475 O O . TRP A 1 195 ? -24.579 -4.170 6.899 1.00 92.69 195 TRP A O 1
ATOM 1485 N N . PRO A 1 196 ? -22.935 -5.560 7.545 1.00 91.38 196 PRO A N 1
ATOM 1486 C CA . PRO A 1 196 ? -23.811 -6.729 7.596 1.00 91.38 196 PRO A CA 1
ATOM 1487 C C . PRO A 1 196 ? -24.914 -6.602 8.653 1.00 91.38 196 PRO A C 1
ATOM 1489 O O . PRO A 1 196 ? -24.646 -6.249 9.800 1.00 91.38 196 PRO A O 1
ATOM 1492 N N . GLU A 1 197 ? -26.156 -6.961 8.310 1.00 87.38 197 GLU A N 1
ATOM 1493 C CA . GLU A 1 197 ? -27.300 -6.859 9.236 1.00 87.38 197 GLU A CA 1
ATOM 1494 C C . GLU A 1 197 ? -27.126 -7.719 10.498 1.00 87.38 197 GLU A C 1
ATOM 1496 O O . GLU A 1 197 ? -27.582 -7.356 11.583 1.00 87.38 197 GLU A O 1
ATOM 1501 N N . HIS A 1 198 ? -26.425 -8.851 10.378 1.00 83.75 198 HIS A N 1
ATOM 1502 C CA . HIS A 1 198 ? -26.131 -9.728 11.510 1.00 83.75 198 HIS A CA 1
ATOM 1503 C C . HIS A 1 198 ? -25.115 -9.116 12.492 1.00 83.75 198 HIS A C 1
ATOM 1505 O O . HIS A 1 198 ? -25.089 -9.510 13.654 1.00 83.75 198 HIS A O 1
ATOM 1511 N N . ALA A 1 199 ? -24.317 -8.135 12.054 1.00 84.31 199 ALA A N 1
ATOM 1512 C CA . ALA A 1 199 ? -23.279 -7.473 12.844 1.00 84.31 199 ALA A CA 1
ATOM 1513 C C . ALA A 1 199 ? -23.802 -6.244 13.619 1.00 84.31 199 ALA A C 1
ATOM 1515 O O . ALA A 1 199 ? -23.017 -5.422 14.087 1.00 84.31 199 ALA A O 1
ATOM 1516 N N . ILE A 1 200 ? -25.125 -6.075 13.733 1.00 73.06 200 ILE A N 1
ATOM 1517 C CA . ILE A 1 200 ? -25.779 -4.949 14.432 1.00 73.06 200 ILE A CA 1
ATOM 1518 C C . ILE A 1 200 ? -26.098 -5.304 15.903 1.00 73.06 200 ILE A C 1
ATOM 1520 O O . ILE A 1 200 ? -26.264 -4.422 16.743 1.00 73.06 200 ILE A O 1
ATOM 1524 N N . ALA A 1 201 ? -26.157 -6.594 16.261 1.00 61.19 201 ALA A N 1
ATOM 1525 C CA . ALA A 1 201 ? -26.573 -7.040 17.593 1.00 61.19 201 ALA A CA 1
ATOM 1526 C C . ALA A 1 201 ? -25.395 -7.522 18.455 1.00 61.19 201 ALA A C 1
ATOM 1528 O O . ALA A 1 201 ? -24.782 -8.524 18.122 1.00 61.19 201 ALA A O 1
ATOM 1529 N N . GLY A 1 202 ? -25.162 -6.854 19.595 1.00 62.19 202 GLY A N 1
ATOM 1530 C CA . GLY A 1 202 ? -24.375 -7.344 20.739 1.00 62.19 202 GLY A CA 1
ATOM 1531 C C . GLY A 1 202 ? -22.944 -7.794 20.428 1.00 62.19 202 GLY A C 1
ATOM 1532 O O . GLY A 1 202 ? -22.725 -8.906 19.966 1.00 62.19 202 GLY A O 1
ATOM 1533 N N . CYS A 1 203 ? -21.952 -6.975 20.775 1.00 69.50 203 CYS A N 1
ATOM 1534 C CA . CYS A 1 203 ? -20.557 -7.390 20.657 1.00 69.50 203 CYS A CA 1
ATOM 1535 C C . CYS A 1 203 ? -20.129 -8.243 21.854 1.00 69.50 203 CYS A C 1
ATOM 1537 O O . CYS A 1 203 ? -20.471 -7.938 22.999 1.00 69.50 203 CYS A O 1
ATOM 1539 N N . ASP A 1 204 ? -19.325 -9.268 21.595 1.00 69.12 204 ASP A N 1
ATOM 1540 C CA . ASP A 1 204 ? -18.652 -10.047 22.631 1.00 69.12 204 ASP A CA 1
ATOM 1541 C C . ASP A 1 204 ? -17.588 -9.228 23.377 1.00 69.12 204 ASP A C 1
ATOM 1543 O O . ASP A 1 204 ? -17.225 -9.576 24.502 1.00 69.12 204 ASP A O 1
ATOM 1547 N N . ALA A 1 205 ? -17.104 -8.137 22.772 1.00 71.75 205 ALA A N 1
ATOM 1548 C CA . ALA A 1 205 ? -15.997 -7.373 23.315 1.00 71.75 205 ALA A CA 1
ATOM 1549 C C . ALA A 1 205 ? -15.973 -5.914 22.784 1.00 71.75 205 ALA A C 1
ATOM 1551 O O . ALA A 1 205 ? -15.589 -5.670 21.646 1.00 71.75 205 ALA A O 1
ATOM 1552 N N . VAL A 1 206 ? -16.385 -4.927 23.595 1.00 72.75 206 VAL A N 1
ATOM 1553 C CA . VAL A 1 206 ? -16.412 -3.490 23.222 1.00 72.75 206 VAL A CA 1
ATOM 1554 C C . VAL A 1 206 ? -15.245 -2.735 23.886 1.00 72.75 206 VAL A C 1
ATOM 1556 O O . VAL A 1 206 ? -15.040 -2.924 25.088 1.00 72.75 206 VAL A O 1
ATOM 1559 N N . PRO A 1 207 ? -14.495 -1.878 23.159 1.00 71.69 207 PRO A N 1
ATOM 1560 C CA . PRO A 1 207 ? -13.424 -1.069 23.719 1.00 71.69 207 PRO A CA 1
ATOM 1561 C C . PRO A 1 207 ? -13.890 -0.158 24.844 1.00 71.69 207 PRO A C 1
ATOM 1563 O O . PRO A 1 207 ? -14.961 0.443 24.760 1.00 71.69 207 PRO A O 1
ATOM 1566 N N . ALA A 1 208 ? -13.062 -0.014 25.877 1.00 71.62 208 ALA A N 1
ATOM 1567 C CA . ALA A 1 208 ? -13.395 0.813 27.033 1.00 71.62 208 ALA A CA 1
ATOM 1568 C C . ALA A 1 208 ? -13.495 2.305 26.686 1.00 71.62 208 ALA A C 1
ATOM 1570 O O . ALA A 1 208 ? -14.221 3.030 27.360 1.00 71.62 208 ALA A O 1
ATOM 1571 N N . GLU A 1 209 ? -12.808 2.771 25.636 1.00 73.00 209 GLU A N 1
ATOM 1572 C CA . GLU A 1 209 ? -12.956 4.154 25.165 1.00 73.00 209 GLU A CA 1
ATOM 1573 C C . GLU A 1 209 ? -14.285 4.384 24.426 1.00 73.00 209 GLU A C 1
ATOM 1575 O O . GLU A 1 209 ? -14.731 5.517 24.271 1.00 73.00 209 GLU A O 1
ATOM 1580 N N . CYS A 1 210 ? -14.954 3.320 23.978 1.00 64.75 210 CYS A N 1
ATOM 1581 C CA . CYS A 1 210 ? -16.231 3.389 23.274 1.00 64.75 210 CYS A CA 1
ATOM 1582 C C . CYS A 1 210 ? -17.412 3.346 24.261 1.00 64.75 210 CYS A C 1
ATOM 1584 O O . CYS A 1 210 ? -18.279 2.473 24.183 1.00 64.75 210 CYS A O 1
ATOM 1586 N N . ASP A 1 211 ? -17.449 4.293 25.200 1.00 58.81 211 ASP A N 1
ATOM 1587 C CA . ASP A 1 211 ? -18.525 4.435 26.187 1.00 58.81 211 ASP A CA 1
ATOM 1588 C C . ASP A 1 211 ? -19.807 4.936 25.480 1.00 58.81 211 ASP A C 1
ATOM 1590 O O . ASP A 1 211 ? -20.010 6.131 25.285 1.00 58.81 211 ASP A O 1
ATOM 1594 N N . CYS A 1 212 ? -20.635 3.988 25.021 1.00 53.34 212 CYS A N 1
ATOM 1595 C CA . CYS A 1 212 ? -21.961 4.133 24.394 1.00 53.34 212 CYS A CA 1
ATOM 1596 C C . CYS A 1 212 ? -22.074 4.917 23.058 1.00 53.34 212 CYS A C 1
ATOM 1598 O O . CYS A 1 212 ? -22.662 5.990 22.981 1.00 53.34 212 CYS A O 1
ATOM 1600 N N . GLY A 1 213 ? -21.623 4.320 21.949 1.00 62.47 213 GLY A N 1
ATOM 1601 C CA . GLY A 1 213 ? -21.950 4.825 20.597 1.00 62.47 213 GLY A CA 1
ATOM 1602 C C . GLY A 1 213 ? -21.796 3.824 19.450 1.00 62.47 213 GLY A C 1
ATOM 1603 O O . GLY A 1 213 ? -22.089 4.142 18.301 1.00 62.47 213 GLY A O 1
ATOM 1604 N N . VAL A 1 214 ? -21.337 2.610 19.752 1.00 69.88 214 VAL A N 1
ATOM 1605 C CA . VAL A 1 214 ? -21.070 1.570 18.762 1.00 69.88 214 VAL A CA 1
ATOM 1606 C C . VAL A 1 214 ? -22.383 0.939 18.308 1.00 69.88 214 VAL A C 1
ATOM 1608 O O . VAL A 1 214 ? -23.137 0.406 19.119 1.00 69.88 214 VAL A O 1
ATOM 1611 N N . GLN A 1 215 ? -22.641 0.996 17.005 1.00 73.88 215 GLN A N 1
ATOM 1612 C CA . GLN A 1 215 ? -23.890 0.532 16.391 1.00 73.88 215 GLN A CA 1
ATOM 1613 C C . GLN A 1 215 ? -23.819 -0.913 15.895 1.00 73.88 215 GLN A C 1
ATOM 1615 O O . GLN A 1 215 ? -24.832 -1.502 15.532 1.00 73.88 215 GLN A O 1
ATOM 1620 N N . GLY A 1 216 ? -22.617 -1.478 15.860 1.00 80.19 216 GLY A N 1
ATOM 1621 C CA . GLY A 1 216 ? -22.377 -2.825 15.386 1.00 80.19 216 GLY A CA 1
ATOM 1622 C C . GLY A 1 216 ? -20.949 -3.269 15.653 1.00 80.19 216 GLY A C 1
ATOM 1623 O O . GLY A 1 216 ? -20.064 -2.444 15.887 1.00 80.19 216 GLY A O 1
ATOM 1624 N N . CYS A 1 217 ? -20.741 -4.578 15.614 1.00 87.25 217 CYS A N 1
ATOM 1625 C CA . CYS A 1 217 ? -19.463 -5.234 15.840 1.00 87.25 217 CYS A CA 1
ATOM 1626 C C . CYS A 1 217 ? -19.309 -6.373 14.826 1.00 87.25 217 CYS A C 1
ATOM 1628 O O . CYS A 1 217 ? -20.096 -7.318 14.821 1.00 87.25 217 CYS A O 1
ATOM 1630 N N . LEU A 1 218 ? -18.323 -6.238 13.941 1.00 91.56 218 LEU A N 1
ATOM 1631 C CA . LEU A 1 218 ? -17.958 -7.218 12.926 1.00 91.56 218 LEU A CA 1
ATOM 1632 C C . LEU A 1 218 ? -16.645 -7.884 13.341 1.00 91.56 218 LEU A C 1
ATOM 1634 O O . LEU A 1 218 ? -15.649 -7.203 13.590 1.00 91.56 218 LEU A O 1
ATOM 1638 N N . SER A 1 219 ? -16.638 -9.209 13.428 1.00 92.19 219 SER A N 1
ATOM 1639 C CA . SER A 1 219 ? -15.419 -9.966 13.709 1.00 92.19 219 SER A CA 1
ATOM 1640 C C . SER A 1 219 ? -14.524 -10.006 12.476 1.00 92.19 219 SER A C 1
ATOM 1642 O O . SER A 1 219 ? -15.013 -10.185 11.367 1.00 92.19 219 SER A O 1
ATOM 1644 N N . VAL A 1 220 ? -13.222 -9.829 12.686 1.00 93.56 220 VAL A N 1
ATOM 1645 C CA . VAL A 1 220 ? -12.176 -10.139 11.705 1.00 93.56 220 VAL A CA 1
ATOM 1646 C C . VAL A 1 220 ? -11.095 -10.888 12.474 1.00 93.56 220 VAL A C 1
ATOM 1648 O O . VAL A 1 220 ? -10.241 -10.282 13.125 1.00 93.56 220 VAL A O 1
ATOM 1651 N N . GLY A 1 221 ? -11.242 -12.208 12.515 1.00 93.19 221 GLY A N 1
ATOM 1652 C CA . GLY A 1 221 ? -10.498 -13.136 13.351 1.00 93.19 221 GLY A CA 1
ATOM 1653 C C . GLY A 1 221 ? -10.508 -12.727 14.820 1.00 93.19 221 GLY A C 1
ATOM 1654 O O . GLY A 1 221 ? -11.554 -12.680 15.482 1.00 93.19 221 GLY A O 1
ATOM 1655 N N . GLN A 1 222 ? -9.328 -12.416 15.350 1.00 91.62 222 GLN A N 1
ATOM 1656 C CA . GLN A 1 222 ? -9.169 -11.998 16.739 1.00 91.62 222 GLN A CA 1
ATOM 1657 C C . GLN A 1 222 ? -9.516 -10.525 16.969 1.00 91.62 222 GLN A C 1
ATOM 1659 O O . GLN A 1 222 ? -9.577 -10.113 18.120 1.00 91.62 222 GLN A O 1
ATOM 1664 N N . ARG A 1 223 ? -9.750 -9.709 15.938 1.00 92.69 223 ARG A N 1
ATOM 1665 C CA . ARG A 1 223 ? -10.098 -8.288 16.096 1.00 92.69 223 ARG A CA 1
ATOM 1666 C C . ARG A 1 223 ? -11.600 -8.050 15.931 1.00 92.69 223 ARG A C 1
ATOM 1668 O O . ARG A 1 223 ? -12.333 -8.874 15.375 1.00 92.69 223 ARG A O 1
ATOM 1675 N N . ARG A 1 224 ? -12.075 -6.912 16.438 1.00 91.81 224 ARG A N 1
ATOM 1676 C CA . ARG A 1 224 ? -13.448 -6.427 16.264 1.00 91.81 224 ARG A CA 1
ATOM 1677 C C . ARG A 1 224 ? -13.422 -5.082 15.566 1.00 91.81 224 ARG A C 1
ATOM 1679 O O . ARG A 1 224 ? -12.735 -4.159 16.002 1.00 91.81 224 ARG A O 1
ATOM 1686 N N . LEU A 1 225 ? -14.161 -4.991 14.472 1.00 93.75 225 LEU A N 1
ATOM 1687 C CA . LEU A 1 225 ? -14.420 -3.754 13.765 1.00 93.75 225 LEU A CA 1
ATOM 1688 C C . LEU A 1 225 ? -15.762 -3.199 14.239 1.00 93.75 225 LEU A C 1
ATOM 1690 O O . LEU A 1 225 ? -16.763 -3.909 14.254 1.00 93.75 225 LEU A O 1
ATOM 1694 N N . PHE A 1 226 ? -15.791 -1.928 14.608 1.00 90.69 226 PHE A N 1
ATOM 1695 C CA . PHE A 1 226 ? -16.974 -1.239 15.105 1.00 90.69 226 PHE A CA 1
ATOM 1696 C C . PHE A 1 226 ? -17.430 -0.177 14.129 1.00 90.69 226 PHE A C 1
ATOM 1698 O O . PHE A 1 226 ? -16.598 0.521 13.554 1.00 90.69 226 PHE A O 1
ATOM 1705 N N . LYS A 1 227 ? -18.745 -0.006 14.009 1.00 90.06 227 LYS A N 1
ATOM 1706 C CA . LYS A 1 227 ? -19.356 1.095 13.262 1.00 90.06 227 LYS A CA 1
ATOM 1707 C C . LYS A 1 227 ? -19.788 2.214 14.209 1.00 90.06 227 LYS A C 1
ATOM 1709 O O . LYS A 1 227 ? -20.520 1.961 15.170 1.00 90.06 227 LYS A O 1
ATOM 1714 N N . LEU A 1 228 ? -19.366 3.441 13.908 1.00 87.00 228 LEU A N 1
ATOM 1715 C CA . LEU A 1 228 ? -19.748 4.661 14.616 1.00 87.00 228 LEU A CA 1
ATOM 1716 C C . LEU A 1 228 ? -20.458 5.634 13.659 1.00 87.00 228 LEU A C 1
ATOM 1718 O O . LEU A 1 228 ? -19.820 6.179 12.760 1.00 87.00 228 LEU A O 1
ATOM 1722 N N . GLY A 1 229 ? -21.747 5.894 13.899 1.00 80.94 229 GLY A N 1
ATOM 1723 C CA . GLY A 1 229 ? -22.573 6.845 13.141 1.00 80.94 229 GLY A CA 1
ATOM 1724 C C . GLY A 1 229 ? -23.356 6.228 11.969 1.00 80.94 229 GLY A C 1
ATOM 1725 O O . GLY A 1 229 ? -22.870 5.330 11.284 1.00 80.94 229 GLY A O 1
ATOM 1726 N N . ASP A 1 230 ? -24.570 6.746 11.724 1.00 71.50 230 ASP A N 1
ATOM 1727 C CA . ASP A 1 230 ? -25.507 6.207 10.719 1.00 71.50 230 ASP A CA 1
ATOM 1728 C C . ASP A 1 230 ? -25.379 6.825 9.320 1.00 71.50 230 ASP A C 1
ATOM 1730 O O . ASP A 1 230 ? -25.696 6.153 8.341 1.00 71.50 230 ASP A O 1
ATOM 1734 N N . GLU A 1 231 ? -24.963 8.091 9.210 1.00 75.88 231 GLU A N 1
ATOM 1735 C CA . GLU A 1 231 ? -24.970 8.827 7.932 1.00 75.88 231 GLU A CA 1
ATOM 1736 C C . GLU A 1 231 ? -23.621 8.838 7.213 1.00 75.88 231 GLU A C 1
ATOM 1738 O O . GLU A 1 231 ? -23.599 8.873 5.995 1.00 75.88 231 GLU A O 1
ATOM 1743 N N . LEU A 1 232 ? -22.502 8.840 7.934 1.00 79.56 232 LEU A N 1
ATOM 1744 C CA . LEU A 1 232 ? -21.148 8.767 7.377 1.00 79.56 232 LEU A CA 1
ATOM 1745 C C . LEU A 1 232 ? -20.297 8.016 8.404 1.00 79.56 232 LEU A C 1
ATOM 1747 O O . LEU A 1 232 ? -19.781 8.640 9.335 1.00 79.56 232 LEU A O 1
ATOM 1751 N N . PRO A 1 233 ? -20.250 6.674 8.334 1.00 88.56 233 PRO A N 1
ATOM 1752 C CA . PRO A 1 233 ? -19.693 5.884 9.416 1.00 88.56 233 PRO A CA 1
ATOM 1753 C C . PRO A 1 233 ? -18.175 6.041 9.501 1.00 88.56 233 PRO A C 1
ATOM 1755 O O . PRO A 1 233 ? -17.473 5.982 8.492 1.00 88.56 233 PRO A O 1
ATOM 1758 N N . THR A 1 234 ? -17.665 6.155 10.726 1.00 91.88 234 THR A N 1
ATOM 1759 C CA . THR A 1 234 ? -16.267 5.827 11.033 1.00 91.88 234 THR A CA 1
ATOM 1760 C C . THR A 1 234 ? -16.192 4.381 11.488 1.00 91.88 234 THR A C 1
ATOM 1762 O O . THR A 1 234 ? -17.026 3.928 12.279 1.00 91.88 234 THR A O 1
ATOM 1765 N N . PHE A 1 235 ? -15.161 3.674 11.032 1.00 94.25 235 PHE A N 1
ATOM 1766 C CA . PHE A 1 235 ? -14.891 2.317 11.483 1.00 94.25 235 PHE A CA 1
ATOM 1767 C C . PHE A 1 235 ? -13.726 2.295 12.472 1.00 94.25 235 PHE A C 1
ATOM 1769 O O . PHE A 1 235 ? -12.681 2.887 12.214 1.00 94.25 235 PHE A O 1
ATOM 1776 N N . LEU A 1 236 ? -13.888 1.618 13.605 1.00 93.94 236 LEU A N 1
ATOM 1777 C CA . LEU A 1 236 ? -12.857 1.505 14.642 1.00 93.94 236 LEU A CA 1
ATOM 1778 C C . LEU A 1 236 ? -12.439 0.043 14.771 1.00 93.94 236 LEU A C 1
ATOM 1780 O O . LEU A 1 236 ? -13.290 -0.805 15.011 1.00 93.94 236 LEU A O 1
ATOM 1784 N N . LEU A 1 237 ? -11.157 -0.265 14.611 1.00 94.81 237 LEU A N 1
ATOM 1785 C CA . LEU A 1 237 ? -10.628 -1.620 14.751 1.00 94.81 237 LEU A CA 1
ATOM 1786 C C . LEU A 1 237 ? -9.939 -1.774 16.103 1.00 94.81 237 LEU A C 1
ATOM 1788 O O . LEU A 1 237 ? -9.043 -0.999 16.452 1.00 94.81 237 LEU A O 1
ATOM 1792 N N . SER A 1 238 ? -10.356 -2.789 16.851 1.00 92.06 238 SER A N 1
ATOM 1793 C CA . SER A 1 238 ? -9.768 -3.110 18.144 1.00 92.06 238 SER A CA 1
ATOM 1794 C C . SER A 1 238 ? -8.377 -3.724 18.032 1.00 92.06 238 SER A C 1
ATOM 1796 O O . SER A 1 238 ? -8.002 -4.292 17.000 1.00 92.06 238 SER A O 1
ATOM 1798 N N . GLU A 1 239 ? -7.663 -3.722 19.154 1.00 89.31 239 GLU A N 1
ATOM 1799 C CA . GLU A 1 239 ? -6.615 -4.713 19.405 1.00 89.31 239 GLU A CA 1
ATOM 1800 C C . GLU A 1 239 ? -7.179 -6.150 19.409 1.00 89.31 239 GLU A C 1
ATOM 1802 O O . GLU A 1 239 ? -8.395 -6.335 19.559 1.00 89.31 239 GLU A O 1
ATOM 1807 N N . PRO A 1 240 ? -6.342 -7.188 19.218 1.00 88.38 240 PRO A N 1
ATOM 1808 C CA . PRO A 1 240 ? -6.796 -8.572 19.301 1.00 88.38 240 PRO A CA 1
ATOM 1809 C C . PRO A 1 240 ? -7.460 -8.870 20.653 1.00 88.38 240 PRO A C 1
ATOM 1811 O O . PRO A 1 240 ? -6.889 -8.602 21.714 1.00 88.38 240 PRO A O 1
ATOM 1814 N N . VAL A 1 241 ? -8.660 -9.449 20.616 1.00 84.19 241 VAL A N 1
ATOM 1815 C CA . VAL A 1 241 ? -9.470 -9.802 21.782 1.00 84.19 241 VAL A CA 1
ATOM 1816 C C . VAL A 1 241 ? -8.764 -10.883 22.592 1.00 84.19 241 VAL A C 1
ATOM 1818 O O . VAL A 1 241 ? -8.688 -12.046 22.201 1.00 84.19 241 VAL A O 1
ATOM 1821 N N . LYS A 1 242 ? -8.266 -10.494 23.768 1.00 77.12 242 LYS A N 1
ATOM 1822 C CA . LYS A 1 242 ? -7.696 -11.396 24.775 1.00 77.12 242 LYS A CA 1
ATOM 1823 C C . LYS A 1 242 ? -8.684 -11.571 25.923 1.00 77.12 242 LYS A C 1
ATOM 1825 O O . LYS A 1 242 ? -9.388 -10.641 26.297 1.00 77.12 242 LYS A O 1
ATOM 1830 N N . ALA A 1 243 ? -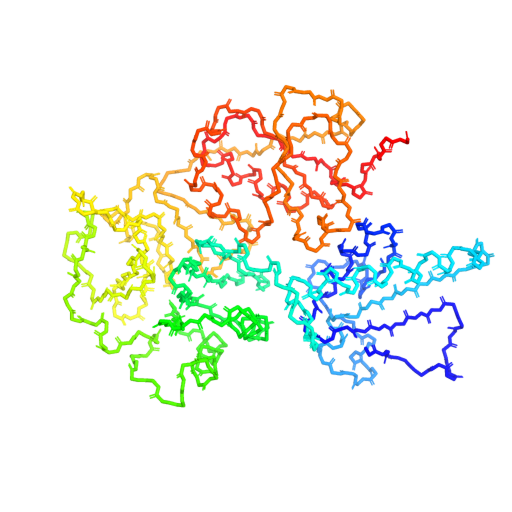8.703 -12.760 26.521 1.00 57.91 243 ALA A N 1
ATOM 1831 C CA . ALA A 1 243 ? -9.763 -13.225 27.422 1.00 57.91 243 ALA A CA 1
ATOM 1832 C C . ALA A 1 243 ? -9.975 -12.440 28.747 1.00 57.91 243 ALA A C 1
ATOM 1834 O O . ALA A 1 243 ? -10.790 -12.880 29.555 1.00 57.91 243 ALA A O 1
ATOM 1835 N N . ALA A 1 244 ? -9.262 -11.337 29.029 1.00 49.69 244 ALA A N 1
ATOM 1836 C CA . ALA A 1 244 ? -9.307 -10.697 30.354 1.00 49.69 244 ALA A CA 1
ATOM 1837 C C . ALA A 1 244 ? -8.996 -9.184 30.438 1.00 49.69 244 ALA A C 1
ATOM 1839 O O . ALA A 1 244 ? -8.831 -8.687 31.551 1.00 49.69 244 ALA A O 1
ATOM 1840 N N . GLU A 1 245 ? -8.926 -8.431 29.335 1.00 60.53 245 GLU A N 1
ATOM 1841 C CA . GLU A 1 245 ? -8.584 -6.996 29.386 1.00 60.53 245 GLU A CA 1
ATOM 1842 C C . GLU A 1 245 ? -9.644 -6.112 28.721 1.00 60.53 245 GLU A C 1
ATOM 1844 O O . GLU A 1 245 ? -10.377 -6.540 27.830 1.00 60.53 245 GLU A O 1
ATOM 1849 N N . SER A 1 246 ? -9.735 -4.864 29.188 1.00 70.50 246 SER A N 1
ATOM 1850 C CA . SER A 1 246 ? -10.485 -3.814 28.503 1.00 70.50 246 SER A CA 1
ATOM 1851 C C . SER A 1 246 ? -9.867 -3.582 27.129 1.00 70.50 246 SER A C 1
ATOM 1853 O O . SER A 1 246 ? -8.704 -3.189 27.054 1.00 70.50 246 SER A O 1
ATOM 1855 N N . LEU A 1 247 ? -10.646 -3.807 26.075 1.00 80.62 247 LEU A N 1
ATOM 1856 C CA . LEU A 1 247 ? -10.212 -3.573 24.704 1.00 80.62 247 LEU A CA 1
ATOM 1857 C C . LEU A 1 247 ? -9.916 -2.103 24.448 1.00 80.62 247 LEU A C 1
ATOM 1859 O O . LEU A 1 247 ? -10.568 -1.221 25.013 1.00 80.62 247 LEU A O 1
ATOM 1863 N N . ARG A 1 248 ? -8.979 -1.874 23.533 1.00 87.94 248 ARG A N 1
ATOM 1864 C CA . ARG A 1 248 ? -8.639 -0.557 23.004 1.00 87.94 248 ARG A CA 1
ATOM 1865 C C . ARG A 1 248 ? -8.812 -0.500 21.498 1.00 87.94 248 ARG A C 1
ATOM 1867 O O . ARG A 1 248 ? -8.811 -1.528 20.817 1.00 87.94 248 ARG A O 1
ATOM 1874 N N . VAL A 1 249 ? -8.940 0.717 20.982 1.00 91.94 249 VAL A N 1
ATOM 1875 C CA . VAL A 1 249 ? -8.951 0.990 19.539 1.00 91.94 249 VAL A CA 1
ATOM 1876 C C . VAL A 1 249 ? -7.522 1.192 19.032 1.00 91.94 249 VAL A C 1
ATOM 1878 O O . VAL A 1 249 ? -6.873 2.185 19.370 1.00 91.94 249 VAL A O 1
ATOM 1881 N N . ASP A 1 250 ? -7.053 0.291 18.172 1.00 94.81 250 ASP A N 1
ATOM 1882 C CA . ASP A 1 250 ? -5.740 0.401 17.525 1.00 94.81 250 ASP A CA 1
ATOM 1883 C C . ASP A 1 250 ? -5.796 1.297 16.290 1.00 94.81 250 ASP A C 1
ATOM 1885 O O . ASP A 1 250 ? -4.903 2.121 16.079 1.00 94.81 250 ASP A O 1
ATOM 1889 N N . PHE A 1 251 ? -6.863 1.168 15.494 1.00 97.00 251 PHE A N 1
ATOM 1890 C CA . PHE A 1 251 ? -7.011 1.886 14.230 1.00 97.00 251 PHE A CA 1
ATOM 1891 C C . PHE A 1 251 ? -8.394 2.520 14.096 1.00 97.00 251 PHE A C 1
ATOM 1893 O O . PHE A 1 251 ? -9.400 1.923 14.471 1.00 97.00 251 PHE A O 1
ATOM 1900 N N . ALA A 1 252 ? -8.452 3.718 13.518 1.00 95.75 252 ALA A N 1
ATOM 1901 C CA . ALA A 1 252 ? -9.699 4.409 13.204 1.00 95.75 252 ALA A CA 1
ATOM 1902 C C . ALA A 1 252 ? -9.720 4.829 11.732 1.00 95.75 252 ALA A C 1
ATOM 1904 O O . ALA A 1 252 ? -8.882 5.619 11.312 1.00 95.75 252 ALA A O 1
ATOM 1905 N N . PHE A 1 253 ? -10.679 4.331 10.960 1.00 95.94 253 PHE A N 1
ATOM 1906 C CA . PHE A 1 253 ? -10.872 4.632 9.543 1.00 95.94 253 PHE A CA 1
ATOM 1907 C C . PHE A 1 253 ? -11.929 5.723 9.407 1.00 95.94 253 PHE A C 1
ATOM 1909 O O . PHE A 1 253 ? -13.111 5.481 9.660 1.00 95.94 253 PHE A O 1
ATOM 1916 N N . LEU A 1 254 ? -11.487 6.937 9.076 1.00 90.62 254 LEU A N 1
ATOM 1917 C CA . LEU A 1 254 ? -12.357 8.112 9.071 1.00 90.62 254 LEU A CA 1
ATOM 1918 C C . LEU A 1 254 ? -13.324 8.096 7.890 1.00 90.62 254 LEU A C 1
ATOM 1920 O O . LEU A 1 254 ? -12.891 8.018 6.739 1.00 90.62 254 LEU A O 1
ATOM 1924 N N . GLY A 1 255 ? -14.604 8.299 8.199 1.00 82.69 255 GLY A N 1
ATOM 1925 C CA . GLY A 1 255 ? -15.630 8.597 7.207 1.00 82.69 255 GLY A CA 1
ATOM 1926 C C . GLY A 1 255 ? -15.474 9.969 6.557 1.00 82.69 255 GLY A C 1
ATOM 1927 O O . GLY A 1 255 ? -14.701 10.830 6.999 1.00 82.69 255 GLY A O 1
ATOM 1928 N N . ALA A 1 256 ? -16.220 10.189 5.473 1.00 77.19 256 ALA A N 1
ATOM 1929 C CA . ALA A 1 256 ? -16.231 11.481 4.798 1.00 77.19 256 ALA A CA 1
ATOM 1930 C C . ALA A 1 256 ? -16.623 12.609 5.767 1.00 77.19 256 ALA A C 1
ATOM 1932 O O . ALA A 1 256 ? -17.500 12.460 6.610 1.00 77.19 256 ALA A O 1
ATOM 1933 N N . HIS A 1 257 ? -15.953 13.757 5.639 1.00 68.81 257 HIS A N 1
ATOM 1934 C CA . HIS A 1 257 ? -16.204 14.968 6.433 1.00 68.81 257 HIS A CA 1
ATOM 1935 C C . HIS A 1 257 ? -15.981 14.853 7.952 1.00 68.81 257 HIS A C 1
ATOM 1937 O O . HIS A 1 257 ? -16.199 15.840 8.657 1.00 68.81 257 HIS A O 1
ATOM 1943 N N . GLN A 1 258 ? -15.488 13.717 8.451 1.00 72.31 258 GLN A N 1
ATOM 1944 C CA . GLN A 1 258 ? -15.212 13.523 9.868 1.00 72.31 258 GLN A CA 1
ATOM 1945 C C . GLN A 1 258 ? -13.781 13.947 10.205 1.00 72.31 258 GLN A C 1
ATOM 1947 O O . GLN A 1 258 ? -12.813 13.572 9.542 1.00 72.31 258 GLN A O 1
ATOM 1952 N N . ALA A 1 259 ? -13.637 14.763 11.244 1.00 81.62 259 ALA A N 1
ATOM 1953 C CA . ALA A 1 259 ? -12.346 15.166 11.772 1.00 81.62 259 ALA A CA 1
ATOM 1954 C C . ALA A 1 259 ? -11.993 14.320 12.999 1.00 81.62 259 ALA A C 1
ATOM 1956 O O . ALA A 1 259 ? -12.865 13.867 13.736 1.00 81.62 259 ALA A O 1
ATOM 1957 N N . ILE A 1 260 ? -10.695 14.192 13.295 1.00 87.06 260 ILE A N 1
ATOM 1958 C CA . ILE A 1 260 ? -10.201 13.468 14.484 1.00 87.06 260 ILE A CA 1
ATOM 1959 C C . ILE A 1 260 ? -10.915 13.933 15.763 1.00 87.06 260 ILE A C 1
ATOM 1961 O O . ILE A 1 260 ? -11.238 13.119 16.622 1.00 87.06 260 ILE A O 1
ATOM 1965 N N . ARG A 1 261 ? -11.211 15.238 15.871 1.00 87.12 261 ARG A N 1
ATOM 1966 C CA . ARG A 1 261 ? -11.930 15.843 17.008 1.00 87.12 261 ARG A CA 1
ATOM 1967 C C . ARG A 1 261 ? -13.297 15.206 17.280 1.00 87.12 261 ARG A C 1
ATOM 1969 O O . ARG A 1 261 ? -13.699 15.141 18.435 1.00 87.12 261 ARG A O 1
ATOM 1976 N N . ASP A 1 262 ? -13.971 14.717 16.243 1.00 85.81 262 ASP A N 1
ATOM 1977 C CA . ASP A 1 262 ? -15.325 14.175 16.344 1.00 85.81 262 ASP A CA 1
ATOM 1978 C C . ASP A 1 262 ? -15.311 12.777 16.986 1.00 85.81 262 ASP A C 1
ATOM 1980 O O . ASP A 1 262 ? -16.286 12.374 17.612 1.00 85.81 262 ASP A O 1
ATOM 1984 N N . ILE A 1 263 ? -14.175 12.071 16.912 1.00 87.44 263 ILE A N 1
ATOM 1985 C CA . ILE A 1 263 ? -13.978 10.729 17.483 1.00 87.44 263 ILE A CA 1
ATOM 1986 C C . ILE A 1 263 ? -12.988 10.705 18.656 1.00 87.44 263 ILE A C 1
ATOM 1988 O O . ILE A 1 263 ? -12.649 9.635 19.149 1.00 87.44 263 ILE A O 1
ATOM 1992 N N . GLN A 1 264 ? -12.527 11.866 19.143 1.00 87.50 264 GLN A N 1
ATOM 1993 C CA . GLN A 1 264 ? -11.490 11.979 20.186 1.00 87.50 264 GLN A CA 1
ATOM 1994 C C . GLN A 1 264 ? -11.803 11.239 21.493 1.00 87.50 264 GLN A C 1
ATOM 1996 O O . GLN A 1 264 ? -10.875 10.924 22.243 1.00 87.50 264 GLN A O 1
ATOM 2001 N N . HIS A 1 265 ? -13.088 11.017 21.773 1.00 86.38 265 HIS A N 1
ATOM 2002 C CA . HIS A 1 265 ? -13.578 10.294 22.941 1.00 86.38 265 HIS A CA 1
ATOM 2003 C C . HIS A 1 265 ? -13.494 8.769 22.770 1.00 86.38 265 HIS A C 1
ATOM 2005 O O . HIS A 1 265 ? -13.358 8.083 23.771 1.00 86.38 265 HIS A O 1
ATOM 2011 N N . CYS A 1 266 ? -13.488 8.264 21.531 1.00 86.12 266 CYS A N 1
ATOM 2012 C CA . CYS A 1 266 ? -13.398 6.838 21.197 1.00 86.12 266 CYS A CA 1
ATOM 2013 C C . CYS A 1 266 ? -11.971 6.360 20.888 1.00 86.12 266 CYS A C 1
ATOM 2015 O O . CYS A 1 266 ? -11.781 5.186 20.588 1.00 86.12 266 CYS A O 1
ATOM 2017 N N . ILE A 1 267 ? -10.980 7.257 20.890 1.00 90.06 267 ILE A N 1
ATOM 2018 C CA . ILE A 1 267 ? -9.596 6.940 20.511 1.00 90.06 267 ILE A CA 1
ATOM 2019 C C . ILE A 1 267 ? -8.590 7.380 21.579 1.00 90.06 267 ILE A C 1
ATOM 2021 O O . ILE A 1 267 ? -8.765 8.391 22.276 1.00 90.06 267 ILE A O 1
ATOM 2025 N N . SER A 1 268 ? -7.487 6.642 21.655 1.00 89.62 268 SER A N 1
ATOM 2026 C CA . SER A 1 268 ? -6.366 6.887 22.561 1.00 89.62 268 SER A CA 1
ATOM 2027 C C . SER A 1 268 ? -5.212 7.622 21.859 1.00 89.62 268 SER A C 1
ATOM 2029 O O . SER A 1 268 ? -5.258 7.887 20.657 1.00 89.62 268 SER A O 1
ATOM 2031 N N . ASP A 1 269 ? -4.151 7.950 22.601 1.00 88.62 269 ASP A N 1
ATOM 2032 C CA . ASP A 1 269 ? -2.927 8.535 22.027 1.00 88.62 269 ASP A CA 1
ATOM 2033 C C . ASP A 1 269 ? -2.111 7.528 21.196 1.00 88.62 269 ASP A C 1
ATOM 2035 O O . ASP A 1 269 ? -1.226 7.927 20.439 1.00 88.62 269 ASP A O 1
ATOM 2039 N N . THR A 1 270 ? -2.396 6.228 21.328 1.00 89.44 270 THR A N 1
ATOM 2040 C CA . THR A 1 270 ? -1.755 5.157 20.552 1.00 89.44 270 THR A CA 1
ATOM 2041 C C . THR A 1 270 ? -2.571 4.732 19.335 1.00 89.44 270 THR A C 1
ATOM 2043 O O . THR A 1 270 ? -2.061 3.975 18.513 1.00 89.44 270 THR A O 1
ATOM 2046 N N . THR A 1 271 ? -3.807 5.219 19.197 1.00 94.50 271 THR A N 1
ATOM 2047 C CA . THR A 1 271 ? -4.665 4.916 18.050 1.00 94.50 271 THR A CA 1
ATOM 2048 C C . THR A 1 271 ? -4.132 5.587 16.785 1.00 94.50 271 THR A C 1
ATOM 2050 O O . THR A 1 271 ? -3.936 6.806 16.743 1.00 94.50 271 THR A O 1
ATOM 2053 N N . LEU A 1 272 ? -3.952 4.793 15.733 1.00 96.94 272 LEU A N 1
ATOM 2054 C CA . LEU A 1 272 ? -3.594 5.265 14.404 1.00 96.94 272 LEU A CA 1
ATOM 2055 C C . LEU A 1 272 ? -4.850 5.593 13.595 1.00 96.94 272 LEU A C 1
ATOM 2057 O O . LEU A 1 272 ? -5.729 4.761 13.382 1.00 96.94 272 LEU A O 1
ATOM 2061 N N . VAL A 1 273 ? -4.937 6.827 13.119 1.00 96.19 273 VAL A N 1
ATOM 2062 C CA . VAL A 1 273 ? -6.070 7.320 12.344 1.00 96.19 273 VAL A CA 1
ATOM 2063 C C . VAL A 1 273 ? -5.750 7.237 10.855 1.00 96.19 273 VAL A C 1
ATOM 2065 O O . VAL A 1 273 ? -4.811 7.852 10.357 1.00 96.19 273 VAL A O 1
ATOM 2068 N N . CYS A 1 274 ? -6.562 6.469 10.153 1.00 96.25 274 CYS A N 1
ATOM 2069 C CA . CYS A 1 274 ? -6.444 6.087 8.761 1.00 96.25 274 CYS A CA 1
ATOM 2070 C C . CYS A 1 274 ? -7.417 6.938 7.919 1.00 96.25 274 CYS A C 1
ATOM 2072 O O . CYS A 1 274 ? -8.631 6.723 7.991 1.00 96.25 274 CYS A O 1
ATOM 2074 N N . PRO A 1 275 ? -6.934 7.953 7.178 1.00 93.38 275 PRO A N 1
ATOM 2075 C CA . PRO A 1 275 ? -7.810 8.828 6.405 1.00 93.38 275 PRO A CA 1
ATOM 2076 C C . PRO A 1 275 ? -8.283 8.163 5.102 1.00 93.38 275 PRO A C 1
ATOM 2078 O O . PRO A 1 275 ? -7.493 7.553 4.392 1.00 93.38 275 PRO A O 1
ATOM 2081 N N . ARG A 1 276 ? -9.547 8.374 4.711 1.00 91.62 276 ARG A N 1
ATOM 2082 C CA . ARG A 1 276 ? -10.070 7.929 3.400 1.00 91.62 276 ARG A CA 1
ATOM 2083 C C . ARG A 1 276 ? -9.315 8.536 2.212 1.00 91.62 276 ARG A C 1
ATOM 2085 O O . ARG A 1 276 ? -9.173 7.899 1.171 1.00 91.62 276 ARG A O 1
ATOM 2092 N N . LYS A 1 277 ? -8.869 9.788 2.351 1.00 91.25 277 LYS A N 1
ATOM 2093 C CA . LYS A 1 277 ? -8.105 10.520 1.336 1.00 91.25 277 LYS A CA 1
ATOM 2094 C C . LYS A 1 277 ? -6.783 11.014 1.901 1.00 91.25 277 LYS A C 1
ATOM 2096 O O . LYS A 1 277 ? -6.754 11.627 2.963 1.00 91.25 277 LYS A O 1
ATOM 2101 N N . ASP A 1 278 ? -5.716 10.804 1.148 1.00 90.00 278 ASP A N 1
ATOM 2102 C CA . ASP A 1 278 ? -4.347 11.123 1.522 1.00 90.00 278 ASP A CA 1
ATOM 2103 C C . ASP A 1 278 ? -3.565 11.724 0.340 1.00 90.00 278 ASP A C 1
ATOM 2105 O O . ASP A 1 278 ? -2.587 11.149 -0.161 1.00 90.00 278 ASP A O 1
ATOM 2109 N N . GLY A 1 279 ? -4.035 12.888 -0.122 1.00 86.12 279 GLY A N 1
ATOM 2110 C CA . GLY A 1 279 ? -3.408 13.665 -1.198 1.00 86.12 279 GLY A CA 1
ATOM 2111 C C . GLY A 1 279 ? -2.116 14.376 -0.779 1.00 86.12 279 GLY A C 1
ATOM 2112 O O . GLY A 1 279 ? -1.278 14.670 -1.624 1.00 86.12 279 GLY A O 1
ATOM 2113 N N . GLU A 1 280 ? -1.922 14.591 0.524 1.00 88.50 280 GLU A N 1
ATOM 2114 C CA . GLU A 1 280 ? -0.702 15.182 1.097 1.00 88.50 280 GLU A CA 1
ATOM 2115 C C . GLU A 1 280 ? 0.328 14.115 1.515 1.00 88.50 280 GLU A C 1
ATOM 2117 O O . GLU A 1 280 ? 1.342 14.435 2.133 1.00 88.50 280 GLU A O 1
ATOM 2122 N N . HIS A 1 281 ? 0.071 12.840 1.201 1.00 89.00 281 HIS A N 1
ATOM 2123 C CA . HIS A 1 281 ? 0.938 11.704 1.526 1.00 89.00 281 HIS A CA 1
ATOM 2124 C C . HIS A 1 281 ? 1.334 11.631 3.013 1.00 89.00 281 HIS A C 1
ATOM 2126 O O . HIS A 1 281 ? 2.476 11.353 3.375 1.00 89.00 281 HIS A O 1
ATOM 2132 N N . GLN A 1 282 ? 0.373 11.885 3.892 1.00 90.62 282 GLN A N 1
ATOM 2133 C CA . GLN A 1 282 ? 0.509 11.777 5.334 1.00 90.62 282 GLN A CA 1
ATOM 2134 C C . GLN A 1 282 ? 0.518 10.325 5.819 1.00 90.62 282 GLN A C 1
ATOM 2136 O O . GLN A 1 282 ? 0.954 10.104 6.946 1.00 90.62 282 GLN A O 1
ATOM 2141 N N . LEU A 1 283 ? 0.100 9.348 5.002 1.00 92.50 283 LEU A N 1
ATOM 2142 C CA . LEU A 1 283 ? 0.038 7.911 5.312 1.00 92.50 283 LEU A CA 1
ATOM 2143 C C . LEU A 1 283 ? -0.962 7.561 6.431 1.00 92.50 283 LEU A C 1
ATOM 2145 O O . LEU A 1 283 ? -1.931 6.837 6.204 1.00 92.50 283 LEU A O 1
ATOM 2149 N N . VAL A 1 284 ? -0.727 8.091 7.631 1.00 94.44 284 VAL A N 1
ATOM 2150 C CA . VAL A 1 284 ? -1.482 7.875 8.861 1.00 94.44 284 VAL A CA 1
ATOM 2151 C C . VAL A 1 284 ? -1.395 9.111 9.766 1.00 94.44 284 VAL A C 1
ATOM 2153 O O . VAL A 1 284 ? -0.415 9.861 9.751 1.00 94.44 284 VAL A O 1
ATOM 2156 N N . LEU A 1 285 ? -2.432 9.322 10.568 1.00 93.81 285 LEU A N 1
ATOM 2157 C CA . LEU A 1 285 ? -2.567 10.405 11.540 1.00 93.81 285 LEU A CA 1
ATOM 2158 C C . LEU A 1 285 ? -2.693 9.825 12.958 1.00 93.81 285 LEU A C 1
ATOM 2160 O O . LEU A 1 285 ? -2.838 8.621 13.141 1.00 93.81 285 LEU A O 1
ATOM 2164 N N . ALA A 1 286 ? -2.661 10.670 13.983 1.00 91.75 286 ALA A N 1
ATOM 2165 C CA . ALA A 1 286 ? -3.022 10.284 15.349 1.00 91.75 286 ALA A CA 1
ATOM 2166 C C . ALA A 1 286 ? -3.569 11.490 16.116 1.00 91.75 286 ALA A C 1
ATOM 2168 O O . ALA A 1 286 ? -3.524 12.627 15.637 1.00 91.75 286 ALA A O 1
ATOM 2169 N N . LYS A 1 287 ? -4.077 11.236 17.326 1.00 87.94 287 LYS A N 1
ATOM 2170 C CA . LYS A 1 287 ? -4.678 12.249 18.208 1.00 87.94 287 LYS A CA 1
ATOM 2171 C C . LYS A 1 287 ? -3.737 13.418 18.510 1.00 87.94 287 LYS A C 1
ATOM 2173 O O . LYS A 1 287 ? -4.183 14.562 18.580 1.00 87.94 287 LYS A O 1
ATOM 2178 N N . SER A 1 288 ? -2.447 13.127 18.655 1.00 85.69 288 SER A N 1
ATOM 2179 C CA . SER A 1 288 ? -1.378 14.104 18.835 1.00 85.69 288 SER A CA 1
ATOM 2180 C C . SER A 1 288 ? -0.250 13.816 17.848 1.00 85.69 288 SER A C 1
ATOM 2182 O O . SER A 1 288 ? 0.172 12.670 17.703 1.00 85.69 288 SER A O 1
ATOM 2184 N N . MET A 1 289 ? 0.230 14.857 17.167 1.00 84.88 289 MET A N 1
ATOM 2185 C CA . MET A 1 289 ? 1.319 14.788 16.188 1.00 84.88 289 MET A CA 1
ATOM 2186 C C . MET A 1 289 ? 2.455 15.711 16.621 1.00 84.88 289 MET A C 1
ATOM 2188 O O . MET A 1 289 ? 2.215 16.826 17.091 1.00 84.88 289 MET A O 1
ATOM 2192 N N . GLN A 1 290 ? 3.696 15.280 16.412 1.00 85.50 290 GLN A N 1
ATOM 2193 C CA . GLN A 1 290 ? 4.857 16.156 16.536 1.00 85.50 290 GLN A CA 1
ATOM 2194 C C . GLN A 1 290 ? 5.044 16.990 15.264 1.00 85.50 290 GLN A C 1
ATOM 2196 O O . GLN A 1 290 ? 4.806 16.512 14.154 1.00 85.50 290 GLN A O 1
ATOM 2201 N N . SER A 1 291 ? 5.490 18.240 15.414 1.00 82.19 291 SER A N 1
ATOM 2202 C CA . SER A 1 291 ? 5.927 19.046 14.274 1.00 82.19 291 SER A CA 1
ATOM 2203 C C . SER A 1 291 ? 7.362 18.691 13.906 1.00 82.19 291 SER A C 1
ATOM 2205 O O . SER A 1 291 ? 8.250 18.767 14.754 1.00 82.19 291 SER A O 1
ATOM 2207 N N . GLY A 1 292 ? 7.599 18.370 12.642 1.00 78.25 292 GLY A N 1
ATOM 2208 C CA . GLY A 1 292 ? 8.920 18.029 12.137 1.00 78.25 292 GLY A CA 1
ATOM 2209 C C . GLY A 1 292 ? 8.829 17.351 10.778 1.00 78.25 292 GLY A C 1
ATOM 2210 O O . GLY A 1 292 ? 7.762 16.882 10.385 1.00 78.25 292 GLY A O 1
ATOM 2211 N N . ALA A 1 293 ? 9.957 17.319 10.084 1.00 83.25 293 ALA A N 1
ATOM 2212 C CA . ALA A 1 293 ? 10.171 16.516 8.890 1.00 83.25 293 ALA A CA 1
ATOM 2213 C C . ALA A 1 293 ? 11.372 15.606 9.145 1.00 83.25 293 ALA A C 1
ATOM 2215 O O . ALA A 1 293 ? 12.259 15.954 9.939 1.00 83.25 293 ALA A O 1
ATOM 2216 N N . ALA A 1 294 ? 11.397 14.450 8.494 1.00 87.50 294 ALA A N 1
ATOM 2217 C CA . ALA A 1 294 ? 12.529 13.551 8.591 1.00 87.50 294 ALA A CA 1
ATOM 2218 C C . ALA A 1 294 ? 13.800 14.201 8.028 1.00 87.50 294 ALA A C 1
ATOM 2220 O O . ALA A 1 294 ? 13.769 15.015 7.103 1.00 87.50 294 ALA A O 1
ATOM 2221 N N . SER A 1 295 ? 14.949 13.835 8.597 1.00 91.56 295 SER A N 1
ATOM 2222 C CA . SER A 1 295 ? 16.236 14.284 8.061 1.00 91.56 295 SER A CA 1
ATOM 2223 C C . SER A 1 295 ? 16.604 13.507 6.795 1.00 91.56 295 SER A C 1
ATOM 2225 O O . SER A 1 295 ? 16.215 12.355 6.615 1.00 91.56 295 SER A O 1
ATOM 2227 N N . ILE A 1 296 ? 17.407 14.118 5.930 1.00 90.56 296 ILE A N 1
ATOM 2228 C CA . ILE A 1 296 ? 17.824 13.519 4.660 1.00 90.56 296 ILE A CA 1
ATOM 2229 C C . ILE A 1 296 ? 19.247 12.965 4.788 1.00 90.56 296 ILE A C 1
ATOM 2231 O O . ILE A 1 296 ? 20.123 13.616 5.358 1.00 90.56 296 ILE A O 1
ATOM 2235 N N . VAL A 1 297 ? 19.478 11.768 4.246 1.00 88.38 297 VAL A N 1
ATOM 2236 C CA . VAL A 1 297 ? 20.816 11.204 4.0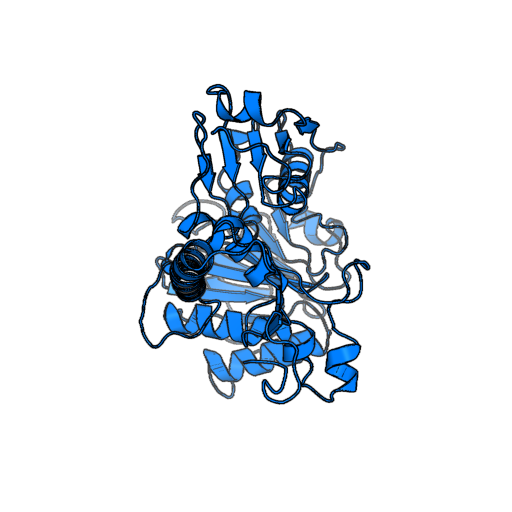11 1.00 88.38 297 VAL A CA 1
ATOM 2237 C C . VAL A 1 297 ? 21.169 11.400 2.537 1.00 88.38 297 VAL A C 1
ATOM 2239 O O . VAL A 1 297 ? 20.431 10.941 1.665 1.00 88.38 297 VAL A O 1
ATOM 2242 N N . GLU A 1 298 ? 22.281 12.080 2.258 1.00 83.50 298 GLU A N 1
ATOM 2243 C CA . GLU A 1 298 ? 22.761 12.338 0.888 1.00 83.50 298 GLU A CA 1
ATOM 2244 C C . GLU A 1 298 ? 23.913 11.410 0.466 1.00 83.50 298 GLU A C 1
ATOM 2246 O O . GLU A 1 298 ? 24.046 11.103 -0.716 1.00 83.50 298 GLU A O 1
ATOM 2251 N N . ASP A 1 299 ? 24.731 10.937 1.413 1.00 76.62 299 ASP A N 1
ATOM 2252 C CA . ASP A 1 299 ? 25.861 10.043 1.129 1.00 76.62 299 ASP A CA 1
ATOM 2253 C C . ASP A 1 299 ? 25.415 8.578 1.138 1.00 76.62 299 ASP A C 1
ATOM 2255 O O . ASP A 1 299 ? 25.120 7.997 2.186 1.00 76.62 299 ASP A O 1
ATOM 2259 N N . THR A 1 300 ? 25.367 7.979 -0.052 1.00 74.88 300 THR A N 1
ATOM 2260 C CA . THR A 1 300 ? 24.908 6.601 -0.220 1.00 74.88 300 THR A CA 1
ATOM 2261 C C . THR A 1 300 ? 26.001 5.579 0.058 1.00 74.88 300 THR A C 1
ATOM 2263 O O . THR A 1 300 ? 25.669 4.470 0.444 1.00 74.88 300 THR A O 1
ATOM 2266 N N . GLN A 1 301 ? 27.286 5.905 -0.127 1.00 75.50 301 GLN A N 1
ATOM 2267 C CA . GLN A 1 301 ? 28.362 4.922 0.060 1.00 75.50 301 GLN A CA 1
ATOM 2268 C C . GLN A 1 301 ? 28.591 4.635 1.540 1.00 75.50 301 GLN A C 1
ATOM 2270 O O . GLN A 1 301 ? 28.656 3.475 1.934 1.00 75.50 301 GLN A O 1
ATOM 2275 N N . ALA A 1 302 ? 28.642 5.679 2.369 1.00 82.19 302 ALA A N 1
ATOM 2276 C CA . ALA A 1 302 ? 28.824 5.506 3.805 1.00 82.19 302 ALA A CA 1
ATOM 2277 C C . ALA A 1 302 ? 27.611 4.849 4.484 1.00 82.19 302 ALA A C 1
ATOM 2279 O O . ALA A 1 302 ? 27.768 4.229 5.529 1.00 82.19 302 ALA A O 1
ATOM 2280 N N . LEU A 1 303 ? 26.405 4.975 3.909 1.00 87.94 303 LEU A N 1
ATOM 2281 C CA . LEU A 1 303 ? 25.182 4.410 4.484 1.00 87.94 303 LEU A CA 1
ATOM 2282 C C . LEU A 1 303 ? 25.248 2.883 4.607 1.00 87.94 303 LEU A C 1
ATOM 2284 O O . LEU A 1 303 ? 24.865 2.349 5.645 1.00 87.94 303 LEU A O 1
ATOM 2288 N N . TRP A 1 304 ? 25.714 2.197 3.563 1.00 88.62 304 TRP A N 1
ATOM 2289 C CA . TRP A 1 304 ? 25.694 0.732 3.497 1.00 88.62 304 TRP A CA 1
ATOM 2290 C C . TRP A 1 304 ? 26.688 0.068 4.455 1.00 88.62 304 TRP A C 1
ATOM 2292 O O . TRP A 1 304 ? 26.459 -1.060 4.881 1.00 88.62 304 TRP A O 1
ATOM 2302 N N . GLU A 1 305 ? 27.735 0.799 4.844 1.00 89.81 305 GLU A N 1
ATOM 2303 C CA . GLU A 1 305 ? 28.791 0.367 5.771 1.00 89.81 305 GLU A CA 1
ATOM 2304 C C . GLU A 1 305 ? 28.417 0.529 7.253 1.00 89.81 305 GLU A C 1
ATOM 2306 O O . GLU A 1 305 ? 29.140 0.070 8.137 1.00 89.81 305 GLU A O 1
ATOM 2311 N N . ARG A 1 306 ? 27.302 1.201 7.557 1.00 91.06 306 ARG A N 1
ATOM 2312 C CA . ARG A 1 306 ? 26.857 1.414 8.939 1.00 91.06 306 ARG A CA 1
ATOM 2313 C C . ARG A 1 306 ? 26.274 0.136 9.531 1.00 91.06 306 ARG A C 1
ATOM 2315 O O . ARG A 1 306 ? 25.490 -0.544 8.882 1.00 91.06 306 ARG A O 1
ATOM 2322 N N . ASP A 1 307 ? 26.580 -0.124 10.798 1.00 93.75 307 ASP A N 1
ATOM 2323 C CA . ASP A 1 307 ? 25.980 -1.176 11.632 1.00 93.75 307 ASP A CA 1
ATOM 2324 C C . ASP A 1 307 ? 25.173 -0.604 12.817 1.00 93.75 307 ASP A C 1
ATOM 2326 O O . ASP A 1 307 ? 24.451 -1.329 13.502 1.00 93.75 307 ASP A O 1
ATOM 2330 N N . ASP A 1 308 ? 25.248 0.714 13.031 1.00 93.81 308 ASP A N 1
ATOM 2331 C CA . ASP A 1 308 ? 24.614 1.443 14.131 1.00 93.81 308 ASP A CA 1
ATOM 2332 C C . ASP A 1 308 ? 23.146 1.812 13.869 1.00 93.81 308 ASP A C 1
ATOM 2334 O O . ASP A 1 308 ? 22.520 2.453 14.714 1.00 93.81 308 ASP A O 1
ATOM 2338 N N . ILE A 1 309 ? 22.601 1.438 12.709 1.00 95.12 309 ILE A N 1
ATOM 2339 C CA . ILE A 1 309 ? 21.249 1.786 12.255 1.00 95.12 309 ILE A CA 1
ATOM 2340 C C . ILE A 1 309 ? 20.390 0.566 11.965 1.00 95.12 309 ILE A C 1
ATOM 2342 O O . ILE A 1 309 ? 20.873 -0.542 11.752 1.00 95.12 309 ILE A O 1
ATOM 2346 N N . THR A 1 310 ? 19.084 0.803 11.892 1.00 96.56 310 THR A N 1
ATOM 2347 C CA . THR A 1 310 ? 18.141 -0.106 11.241 1.00 96.56 310 THR A CA 1
ATOM 2348 C C . THR A 1 310 ? 17.659 0.526 9.940 1.00 96.56 310 THR A C 1
ATOM 2350 O O . THR A 1 310 ? 17.165 1.657 9.934 1.00 96.56 310 THR A O 1
ATOM 2353 N N . ILE A 1 311 ? 17.806 -0.196 8.835 1.00 96.06 311 ILE A N 1
ATOM 2354 C CA . ILE A 1 311 ? 17.291 0.218 7.532 1.00 96.06 311 ILE A CA 1
ATOM 2355 C C . ILE A 1 311 ? 15.854 -0.278 7.408 1.00 96.06 311 ILE A C 1
ATOM 2357 O O . ILE A 1 311 ? 15.592 -1.468 7.561 1.00 96.06 311 ILE A O 1
ATOM 2361 N N . ILE A 1 312 ? 14.934 0.640 7.127 1.00 96.94 312 ILE A N 1
ATOM 2362 C CA . ILE A 1 312 ? 13.538 0.329 6.822 1.00 96.94 312 ILE A CA 1
ATOM 2363 C C . ILE A 1 312 ? 13.384 0.382 5.303 1.00 96.94 312 ILE A C 1
ATOM 2365 O O . ILE A 1 312 ? 13.336 1.465 4.711 1.00 96.94 312 ILE A O 1
ATOM 2369 N N . ASP A 1 313 ? 13.367 -0.783 4.663 1.00 95.62 313 ASP A N 1
ATOM 2370 C CA . ASP A 1 313 ? 13.184 -0.903 3.219 1.00 95.62 313 ASP A CA 1
ATOM 2371 C C . ASP A 1 313 ? 11.692 -0.875 2.883 1.00 95.62 313 ASP A C 1
ATOM 2373 O O . ASP A 1 313 ? 10.986 -1.863 3.079 1.00 95.62 313 ASP A O 1
ATOM 2377 N N . VAL A 1 314 ? 11.222 0.263 2.360 1.00 94.75 314 VAL A N 1
ATOM 2378 C CA . VAL A 1 314 ? 9.812 0.470 1.995 1.00 94.75 314 VAL A CA 1
ATOM 2379 C C . VAL A 1 314 ? 9.500 0.229 0.524 1.00 94.75 314 VAL A C 1
ATOM 2381 O O . VAL A 1 314 ? 8.485 0.706 0.005 1.00 94.75 314 VAL A O 1
ATOM 2384 N N . ARG A 1 315 ? 10.387 -0.475 -0.184 1.00 92.56 315 ARG A N 1
ATOM 2385 C CA . ARG A 1 315 ? 10.054 -1.034 -1.494 1.00 92.56 315 ARG A CA 1
ATOM 2386 C C . ARG A 1 315 ? 8.924 -2.059 -1.364 1.00 92.56 315 ARG A C 1
ATOM 2388 O O . ARG A 1 315 ? 8.736 -2.655 -0.309 1.00 92.56 315 ARG A O 1
ATOM 2395 N N . GLU A 1 316 ? 8.158 -2.247 -2.434 1.00 88.94 316 GLU A N 1
ATOM 2396 C CA . GLU A 1 316 ? 7.100 -3.253 -2.440 1.00 88.94 316 GLU A CA 1
ATOM 2397 C C . GLU A 1 316 ? 7.720 -4.647 -2.540 1.00 88.94 316 GLU A C 1
ATOM 2399 O O . GLU A 1 316 ? 8.830 -4.814 -3.048 1.00 88.94 316 GLU A O 1
ATOM 2404 N N . ARG A 1 317 ? 6.971 -5.665 -2.120 1.00 86.56 317 ARG A N 1
ATOM 2405 C CA . ARG A 1 317 ? 7.446 -7.055 -2.051 1.00 86.56 317 ARG A CA 1
ATOM 2406 C C . ARG A 1 317 ? 8.076 -7.544 -3.353 1.00 86.56 317 ARG A C 1
ATOM 2408 O O . ARG A 1 317 ? 9.135 -8.164 -3.318 1.00 86.56 317 ARG A O 1
ATOM 2415 N N . GLN A 1 318 ? 7.476 -7.223 -4.502 1.00 85.94 318 GLN A N 1
ATOM 2416 C CA . GLN A 1 318 ? 8.020 -7.625 -5.800 1.00 85.94 318 GLN A CA 1
ATOM 2417 C C . GLN A 1 318 ? 9.432 -7.074 -6.067 1.00 85.94 318 GLN A C 1
ATOM 2419 O O . GLN A 1 318 ? 10.187 -7.693 -6.806 1.00 85.94 318 GLN A O 1
ATOM 2424 N N . GLU A 1 319 ? 9.807 -5.935 -5.477 1.00 90.44 319 GLU A N 1
ATOM 2425 C CA . GLU A 1 319 ? 11.160 -5.379 -5.581 1.00 90.44 319 GLU A CA 1
ATOM 2426 C C . GLU A 1 319 ? 12.139 -6.141 -4.673 1.00 90.44 319 GLU A C 1
ATOM 2428 O O . GLU A 1 319 ? 13.245 -6.439 -5.113 1.00 90.44 319 GLU A O 1
ATOM 2433 N N . HIS A 1 320 ? 11.730 -6.514 -3.451 1.00 87.44 320 HIS A N 1
ATOM 2434 C CA . HIS A 1 320 ? 12.558 -7.312 -2.528 1.00 87.44 320 HIS A CA 1
ATOM 2435 C C . HIS A 1 320 ? 12.888 -8.693 -3.092 1.00 87.44 320 HIS A C 1
ATOM 2437 O O . HIS A 1 320 ? 13.995 -9.182 -2.918 1.00 87.44 320 HIS A O 1
ATOM 2443 N N . VAL A 1 321 ? 11.940 -9.314 -3.800 1.00 84.81 321 VAL A N 1
ATOM 2444 C CA . VAL A 1 321 ? 12.131 -10.640 -4.412 1.00 84.81 321 VAL A CA 1
ATOM 2445 C C . VAL A 1 321 ? 13.248 -10.639 -5.459 1.00 84.81 321 VAL A C 1
ATOM 2447 O O . VAL A 1 321 ? 13.892 -11.667 -5.673 1.00 84.81 321 VAL A O 1
ATOM 2450 N N . VAL A 1 322 ? 13.460 -9.515 -6.148 1.00 85.88 322 VAL A N 1
ATOM 2451 C CA . VAL A 1 322 ? 14.405 -9.442 -7.272 1.00 85.88 322 VAL A CA 1
ATOM 2452 C C . VAL A 1 322 ? 15.732 -8.779 -6.918 1.00 85.88 322 VAL A C 1
ATOM 2454 O O . VAL A 1 322 ? 16.667 -8.897 -7.710 1.00 85.88 322 VAL A O 1
ATOM 2457 N N . ASP A 1 323 ? 15.810 -8.083 -5.781 1.00 85.75 323 ASP A N 1
ATOM 2458 C CA . ASP A 1 323 ? 16.976 -7.296 -5.382 1.00 85.75 323 ASP A CA 1
ATOM 2459 C C . ASP A 1 323 ? 17.052 -7.093 -3.857 1.00 85.75 323 ASP A C 1
ATOM 2461 O O . ASP A 1 323 ? 16.259 -6.355 -3.260 1.00 85.75 323 ASP A O 1
ATOM 2465 N N . ASP A 1 324 ? 18.063 -7.699 -3.236 1.00 85.38 324 ASP A N 1
ATOM 2466 C CA . ASP A 1 324 ? 18.410 -7.476 -1.832 1.00 85.38 324 ASP A CA 1
ATOM 2467 C C . ASP A 1 324 ? 19.258 -6.208 -1.665 1.00 85.38 324 ASP A C 1
ATOM 2469 O O . ASP A 1 324 ? 20.087 -5.866 -2.511 1.00 85.38 324 ASP A O 1
ATOM 2473 N N . LEU A 1 325 ? 19.103 -5.515 -0.533 1.00 87.69 325 LEU A N 1
ATOM 2474 C CA . LEU A 1 325 ? 19.946 -4.359 -0.229 1.00 87.69 325 LEU A CA 1
ATOM 2475 C C . LEU A 1 325 ? 21.358 -4.797 0.194 1.00 87.69 325 LEU A C 1
ATOM 2477 O O . LEU A 1 325 ? 21.490 -5.666 1.057 1.00 87.69 325 LEU A O 1
ATOM 2481 N N . PRO A 1 326 ? 22.424 -4.143 -0.303 1.00 83.62 326 PRO A N 1
ATOM 2482 C CA . PRO A 1 326 ? 23.809 -4.477 0.032 1.00 83.62 326 PRO A CA 1
ATOM 2483 C C . PRO A 1 326 ? 24.240 -3.864 1.380 1.00 83.62 326 PRO A C 1
ATOM 2485 O O . PRO A 1 326 ? 25.278 -3.215 1.465 1.00 83.62 326 PRO A O 1
ATOM 2488 N N . ALA A 1 327 ? 23.418 -3.986 2.424 1.00 87.25 327 ALA A N 1
ATOM 2489 C CA . ALA A 1 327 ? 23.633 -3.318 3.706 1.00 87.25 327 ALA A CA 1
ATOM 2490 C C . ALA A 1 327 ? 24.305 -4.220 4.753 1.00 87.25 327 ALA A C 1
ATOM 2492 O O . ALA A 1 327 ? 23.929 -5.379 4.914 1.00 87.25 327 ALA A O 1
ATOM 2493 N N . HIS A 1 328 ? 25.234 -3.654 5.531 1.00 89.81 328 HIS A N 1
ATOM 2494 C CA . HIS A 1 328 ? 25.763 -4.287 6.746 1.00 89.81 328 HIS A CA 1
ATOM 2495 C C . HIS A 1 328 ? 24.808 -4.175 7.943 1.00 89.81 328 HIS A C 1
ATOM 2497 O O . HIS A 1 328 ? 24.779 -5.060 8.801 1.00 89.81 328 HIS A O 1
ATOM 2503 N N . ALA A 1 329 ? 24.029 -3.093 7.997 1.00 91.69 329 ALA A N 1
ATOM 2504 C CA . ALA A 1 329 ? 22.993 -2.873 8.998 1.00 91.69 329 ALA A CA 1
ATOM 2505 C C . ALA A 1 329 ? 21.887 -3.935 8.946 1.00 91.69 329 ALA A C 1
ATOM 2507 O O . ALA A 1 329 ? 21.641 -4.574 7.923 1.00 91.69 329 ALA A O 1
ATOM 2508 N N . SER A 1 330 ? 21.124 -4.033 10.038 1.00 93.69 330 SER A N 1
ATOM 2509 C CA . SER A 1 330 ? 19.857 -4.765 10.019 1.00 93.69 330 SER A CA 1
ATOM 2510 C C . SER A 1 330 ? 18.888 -4.100 9.041 1.00 93.69 330 SER A C 1
ATOM 2512 O O . SER A 1 330 ? 18.563 -2.920 9.196 1.00 93.69 330 SER A O 1
ATOM 2514 N N . VAL A 1 331 ? 18.378 -4.875 8.087 1.00 94.38 331 VAL A N 1
ATOM 2515 C CA . VAL A 1 331 ? 17.329 -4.455 7.151 1.00 94.38 331 VAL A CA 1
ATOM 2516 C C . VAL A 1 331 ? 15.999 -5.058 7.585 1.00 94.38 331 VAL A C 1
ATOM 2518 O O . VAL A 1 331 ? 15.907 -6.258 7.842 1.00 94.38 331 VAL A O 1
ATOM 2521 N N . VAL A 1 332 ? 14.971 -4.220 7.676 1.00 94.19 332 VAL A N 1
ATOM 2522 C CA . VAL A 1 332 ? 13.585 -4.636 7.890 1.00 94.19 332 VAL A CA 1
ATOM 2523 C C . VAL A 1 332 ? 12.788 -4.250 6.653 1.00 94.19 332 VAL A C 1
ATOM 2525 O O . VAL A 1 332 ? 12.662 -3.066 6.333 1.00 94.19 332 VAL A O 1
ATOM 2528 N N . ASN A 1 333 ? 12.259 -5.256 5.963 1.00 93.12 333 ASN A N 1
ATOM 2529 C CA . ASN A 1 333 ? 11.419 -5.075 4.786 1.00 93.12 333 ASN A CA 1
ATOM 2530 C C . ASN A 1 333 ? 10.006 -4.703 5.235 1.00 93.12 333 ASN A C 1
ATOM 2532 O O . ASN A 1 333 ? 9.323 -5.502 5.871 1.00 93.12 333 ASN A O 1
ATOM 2536 N N . VAL A 1 334 ? 9.585 -3.482 4.916 1.00 93.62 334 VAL A N 1
ATOM 2537 C CA . VAL A 1 334 ? 8.276 -2.932 5.277 1.00 93.62 334 VAL A CA 1
ATOM 2538 C C . VAL A 1 334 ? 7.680 -2.252 4.048 1.00 93.62 334 VAL A C 1
ATOM 2540 O O . VAL A 1 334 ? 7.754 -1.025 3.947 1.00 93.62 334 VAL A O 1
ATOM 2543 N N . PRO A 1 335 ? 7.102 -3.014 3.100 1.00 93.12 335 PRO A N 1
ATOM 2544 C CA . PRO A 1 335 ? 6.368 -2.448 1.973 1.00 93.12 335 PRO A CA 1
ATOM 2545 C C . PRO A 1 335 ? 5.457 -1.311 2.415 1.00 93.12 335 PRO A C 1
ATOM 2547 O O . PRO A 1 335 ? 4.841 -1.384 3.481 1.00 93.12 335 PRO A O 1
ATOM 2550 N N . LEU A 1 336 ? 5.362 -0.242 1.619 1.00 90.50 336 LEU A N 1
ATOM 2551 C CA . LEU A 1 336 ? 4.623 0.945 2.058 1.00 90.50 336 LEU A CA 1
ATOM 2552 C C . LEU A 1 336 ? 3.146 0.614 2.335 1.00 90.50 336 LEU A C 1
ATOM 2554 O O . LEU A 1 336 ? 2.533 1.231 3.205 1.00 90.50 336 LEU A O 1
ATOM 2558 N N . THR A 1 337 ? 2.598 -0.406 1.668 1.00 91.81 337 THR A N 1
ATOM 2559 C CA . THR A 1 337 ? 1.248 -0.925 1.928 1.00 91.81 337 THR A CA 1
ATOM 2560 C C . THR A 1 337 ? 1.059 -1.500 3.336 1.00 91.81 337 THR A C 1
ATOM 2562 O O . THR A 1 337 ? -0.068 -1.555 3.814 1.00 91.81 337 THR A O 1
ATOM 2565 N N . GLU A 1 338 ? 2.131 -1.913 4.013 1.00 94.06 338 GLU A N 1
ATOM 2566 C CA . GLU A 1 338 ? 2.135 -2.514 5.360 1.00 94.06 338 GLU A CA 1
ATOM 2567 C C . GLU A 1 338 ? 2.624 -1.531 6.438 1.00 94.06 338 GLU A C 1
ATOM 2569 O O . GLU A 1 338 ? 2.667 -1.851 7.627 1.00 94.06 338 GLU A O 1
ATOM 2574 N N . ALA A 1 339 ? 2.980 -0.305 6.042 1.00 95.25 339 ALA A N 1
ATOM 2575 C CA . ALA A 1 339 ? 3.610 0.667 6.926 1.00 95.25 339 ALA A CA 1
ATOM 2576 C C . ALA A 1 339 ? 2.747 1.022 8.148 1.00 95.25 339 ALA A C 1
ATOM 2578 O O . ALA A 1 339 ? 3.281 1.203 9.240 1.00 95.25 339 ALA A O 1
ATOM 2579 N N . ILE A 1 340 ? 1.421 1.091 7.991 1.00 96.69 340 ILE A N 1
ATOM 2580 C CA . ILE A 1 340 ? 0.493 1.404 9.090 1.00 96.69 340 ILE A CA 1
ATOM 2581 C C . ILE A 1 340 ? 0.546 0.325 10.176 1.00 96.69 340 ILE A C 1
ATOM 2583 O O . ILE A 1 340 ? 0.704 0.653 11.354 1.00 96.69 340 ILE A O 1
ATOM 2587 N N . GLN A 1 341 ? 0.472 -0.950 9.783 1.00 96.38 341 GLN A N 1
ATOM 2588 C CA . GLN A 1 341 ? 0.587 -2.073 10.711 1.00 96.38 341 GLN A CA 1
ATOM 2589 C C . GLN A 1 341 ? 1.966 -2.094 11.379 1.00 96.38 341 GLN A C 1
ATOM 2591 O O . GLN A 1 341 ? 2.061 -2.178 12.603 1.00 96.38 341 GLN A O 1
ATOM 2596 N N . PHE A 1 342 ? 3.036 -1.917 10.598 1.00 96.56 342 PHE A N 1
ATOM 2597 C CA . PHE A 1 342 ? 4.400 -1.889 11.123 1.00 96.56 342 PHE A CA 1
ATOM 2598 C C . PHE A 1 342 ? 4.596 -0.805 12.190 1.00 96.56 342 PHE A C 1
ATOM 2600 O O . PHE A 1 342 ? 5.141 -1.079 13.260 1.00 96.56 342 PHE A O 1
ATOM 2607 N N . ILE A 1 343 ? 4.130 0.420 11.925 1.00 96.75 343 ILE A N 1
ATOM 2608 C CA . ILE A 1 343 ? 4.203 1.546 12.865 1.00 96.75 343 ILE A CA 1
ATOM 2609 C C . ILE A 1 343 ? 3.514 1.198 14.187 1.00 96.75 343 ILE A C 1
ATOM 2611 O O . ILE A 1 343 ? 4.047 1.510 15.256 1.00 96.75 343 ILE A O 1
ATOM 2615 N N . HIS A 1 344 ? 2.337 0.575 14.112 1.00 96.00 344 HIS A N 1
ATOM 2616 C CA . HIS A 1 344 ? 1.560 0.180 15.280 1.00 96.00 344 HIS A CA 1
ATOM 2617 C C . HIS A 1 344 ? 2.281 -0.888 16.122 1.00 96.00 344 HIS A C 1
ATOM 2619 O O . HIS A 1 344 ? 2.332 -0.775 17.345 1.00 96.00 344 HIS A O 1
ATOM 2625 N N . GLU A 1 345 ? 2.892 -1.885 15.479 1.00 95.12 345 GLU A N 1
ATOM 2626 C CA . GLU A 1 345 ? 3.546 -3.019 16.150 1.00 95.12 345 GLU A CA 1
ATOM 2627 C C . GLU A 1 345 ? 4.944 -2.717 16.700 1.00 95.12 345 GLU A C 1
ATOM 2629 O O . GLU A 1 345 ? 5.472 -3.485 17.510 1.00 95.12 345 GLU A O 1
ATOM 2634 N N . HIS A 1 346 ? 5.558 -1.606 16.280 1.00 96.06 346 HIS A N 1
ATOM 2635 C CA . HIS A 1 346 ? 6.951 -1.297 16.602 1.00 96.06 346 HIS A CA 1
ATOM 2636 C C . HIS A 1 346 ? 7.167 -0.012 17.428 1.00 96.06 346 HIS A C 1
ATOM 2638 O O . HIS A 1 346 ? 8.112 0.741 17.153 1.00 96.06 346 HIS A O 1
ATOM 2644 N N . PRO A 1 347 ? 6.388 0.264 18.499 1.00 94.75 347 PRO A N 1
ATOM 2645 C CA . PRO A 1 347 ? 6.605 1.445 19.337 1.00 94.75 347 PRO A CA 1
ATOM 2646 C C . PRO A 1 347 ? 7.978 1.442 20.033 1.00 94.75 347 PRO A C 1
ATOM 2648 O O . PRO A 1 347 ? 8.508 2.506 20.357 1.00 94.75 347 PRO A O 1
ATOM 2651 N N . GLN A 1 348 ? 8.594 0.272 20.225 1.00 95.19 348 GLN A N 1
ATOM 2652 C CA . GLN A 1 348 ? 9.949 0.118 20.762 1.00 95.19 348 GLN A CA 1
ATOM 2653 C C . GLN A 1 348 ? 11.029 0.773 19.888 1.00 95.19 348 GLN A C 1
ATOM 2655 O O . GLN A 1 348 ? 12.090 1.126 20.401 1.00 95.19 348 GLN A O 1
ATOM 2660 N N . LEU A 1 349 ? 10.768 0.981 18.592 1.00 96.06 349 LEU A N 1
ATOM 2661 C CA . LEU A 1 349 ? 11.724 1.590 17.664 1.00 96.06 349 LEU A CA 1
ATOM 2662 C C . LEU A 1 349 ? 11.739 3.127 17.718 1.00 96.06 349 LEU A C 1
ATOM 2664 O O . LEU A 1 349 ? 12.585 3.741 17.072 1.00 96.06 349 LEU A O 1
ATOM 2668 N N . LYS A 1 350 ? 10.879 3.779 18.518 1.00 95.25 350 LYS A N 1
ATOM 2669 C CA . LYS A 1 350 ? 10.794 5.256 18.597 1.00 95.25 350 LYS A CA 1
ATOM 2670 C C . LYS A 1 350 ? 12.108 5.959 18.965 1.00 95.25 350 LYS A C 1
ATOM 2672 O O . LYS A 1 350 ? 12.315 7.120 18.604 1.00 95.25 350 LYS A O 1
ATOM 2677 N N . SER A 1 351 ? 13.000 5.270 19.671 1.00 96.06 351 SER A N 1
ATOM 2678 C CA . SER A 1 351 ? 14.314 5.794 20.077 1.00 96.06 351 SER A CA 1
ATOM 2679 C C . SER A 1 351 ? 15.479 5.239 19.247 1.00 96.06 351 SER A C 1
ATOM 2681 O O . SER A 1 351 ? 16.626 5.665 19.438 1.00 96.06 351 SER A O 1
ATOM 2683 N N . SER A 1 352 ? 15.198 4.293 18.347 1.00 96.25 352 SER A N 1
ATOM 2684 C CA . SER A 1 352 ? 16.187 3.652 17.486 1.00 96.25 352 SER A CA 1
ATOM 2685 C C . SER A 1 352 ? 16.559 4.562 16.312 1.00 96.25 352 SER A C 1
ATOM 2687 O O . SER A 1 352 ? 15.707 5.300 15.818 1.00 96.25 352 SER A O 1
ATOM 2689 N N . PRO A 1 353 ? 17.820 4.540 15.856 1.00 96.81 353 PRO A N 1
ATOM 2690 C CA . PRO A 1 353 ? 18.224 5.221 14.632 1.00 96.81 353 PRO A CA 1
ATOM 2691 C C . PRO A 1 353 ? 17.727 4.451 13.399 1.00 96.81 353 PRO A C 1
ATOM 2693 O O . PRO A 1 353 ? 18.150 3.323 13.143 1.00 96.81 353 PRO A O 1
ATOM 2696 N N . LEU A 1 354 ? 16.817 5.069 12.646 1.00 97.56 354 LEU A N 1
ATOM 2697 C CA . LEU A 1 354 ? 16.148 4.477 11.489 1.00 97.56 354 LEU A CA 1
ATOM 2698 C C . LEU A 1 354 ? 16.511 5.229 10.208 1.00 97.56 354 LEU A C 1
ATOM 2700 O O . LEU A 1 354 ? 16.458 6.462 10.176 1.00 97.56 354 LEU A O 1
ATOM 2704 N N . VAL A 1 355 ? 16.802 4.493 9.135 1.00 96.88 355 VAL A N 1
ATOM 2705 C CA . VAL A 1 355 ? 16.950 5.061 7.788 1.00 96.88 355 VAL A CA 1
ATOM 2706 C C . VAL A 1 355 ? 15.968 4.384 6.839 1.00 96.88 355 VAL A C 1
ATOM 2708 O O . VAL A 1 355 ? 16.095 3.200 6.547 1.00 96.88 355 VAL A O 1
ATOM 2711 N N . CYS A 1 356 ? 14.987 5.139 6.348 1.00 97.06 356 CYS A N 1
ATOM 2712 C CA . CYS A 1 356 ? 14.012 4.650 5.381 1.00 97.06 356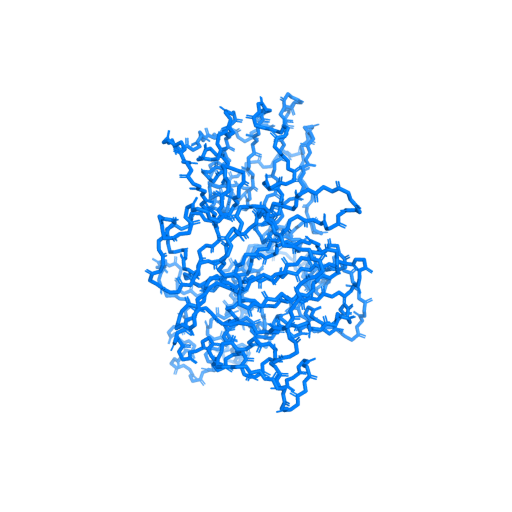 CYS A CA 1
ATOM 2713 C C . CYS A 1 356 ? 14.583 4.727 3.960 1.00 97.06 356 CYS A C 1
ATOM 2715 O O . CYS A 1 356 ? 15.097 5.770 3.534 1.00 97.06 356 CYS A O 1
ATOM 2717 N N . VAL A 1 357 ? 14.436 3.654 3.187 1.00 95.00 357 VAL A N 1
ATOM 2718 C CA . VAL A 1 357 ? 14.918 3.579 1.802 1.00 95.00 357 VAL A CA 1
ATOM 2719 C C . VAL A 1 357 ? 13.829 3.067 0.872 1.00 95.00 357 VAL A C 1
ATOM 2721 O O . VAL A 1 357 ? 12.992 2.256 1.245 1.00 95.00 357 VAL A O 1
ATOM 2724 N N . CYS A 1 358 ? 13.812 3.587 -0.350 1.00 92.56 358 CYS A N 1
ATOM 2725 C CA . CYS A 1 358 ? 12.999 3.071 -1.443 1.00 92.56 358 CYS A CA 1
ATOM 2726 C C . CYS A 1 358 ? 13.685 3.402 -2.767 1.00 92.56 358 CYS A C 1
ATOM 2728 O O . CYS A 1 358 ? 14.724 4.068 -2.781 1.00 92.56 358 CYS A O 1
ATOM 2730 N N . ARG A 1 359 ? 13.085 3.009 -3.892 1.00 88.75 359 ARG A N 1
ATOM 2731 C CA . ARG A 1 359 ? 13.646 3.280 -5.217 1.00 88.75 359 ARG A CA 1
ATOM 2732 C C . ARG A 1 359 ? 13.934 4.766 -5.484 1.00 88.75 359 ARG A C 1
ATOM 2734 O O . ARG A 1 359 ? 15.063 5.097 -5.813 1.00 88.75 359 ARG A O 1
ATOM 2741 N N . SER A 1 360 ? 12.944 5.657 -5.382 1.00 86.12 360 SER A N 1
ATOM 2742 C CA . SER A 1 360 ? 13.071 7.072 -5.804 1.00 86.12 360 SER A CA 1
ATOM 2743 C C . SER A 1 360 ? 13.259 8.076 -4.661 1.00 86.12 360 SER A C 1
ATOM 2745 O O . SER A 1 360 ? 13.364 9.275 -4.902 1.00 86.12 360 SER A O 1
ATOM 2747 N N . GLY A 1 361 ? 13.219 7.616 -3.409 1.00 89.81 361 GLY A N 1
ATOM 2748 C CA . GLY A 1 361 ? 13.195 8.467 -2.214 1.00 89.81 361 GLY A CA 1
ATOM 2749 C C . GLY A 1 361 ? 11.800 8.985 -1.834 1.00 89.81 361 GLY A C 1
ATOM 2750 O O . GLY A 1 361 ? 11.613 9.472 -0.725 1.00 89.81 361 GLY A O 1
ATOM 2751 N N . GLN A 1 362 ? 10.796 8.851 -2.711 1.00 89.19 362 GLN A N 1
ATOM 2752 C CA . GLN A 1 362 ? 9.444 9.365 -2.449 1.00 89.19 362 GLN A CA 1
ATOM 2753 C C . GLN A 1 362 ? 8.711 8.555 -1.371 1.00 89.19 362 GLN A C 1
ATOM 2755 O O . GLN A 1 362 ? 8.262 9.120 -0.380 1.00 89.19 362 GLN A O 1
ATOM 2760 N N . ARG A 1 363 ? 8.622 7.224 -1.529 1.00 92.00 363 ARG A N 1
ATOM 2761 C CA . ARG A 1 363 ? 7.967 6.346 -0.534 1.00 92.00 363 ARG A CA 1
ATOM 2762 C C . ARG A 1 363 ? 8.670 6.386 0.825 1.00 92.00 363 ARG A C 1
ATOM 2764 O O . ARG A 1 363 ? 8.008 6.412 1.856 1.00 92.00 363 ARG A O 1
ATOM 2771 N N . SER A 1 364 ? 10.003 6.423 0.828 1.00 95.19 364 SER A N 1
ATOM 2772 C CA . SER A 1 364 ? 10.776 6.474 2.066 1.00 95.19 364 SER A CA 1
ATOM 2773 C C . SER A 1 364 ? 10.661 7.817 2.773 1.00 95.19 364 SER A C 1
ATOM 2775 O O . SER A 1 364 ? 10.622 7.819 3.996 1.00 95.19 364 SER A O 1
ATOM 2777 N N . GLY A 1 365 ? 10.543 8.930 2.040 1.00 95.12 365 GLY A N 1
ATOM 2778 C CA . GLY A 1 365 ? 10.218 10.235 2.621 1.00 95.12 365 GLY A CA 1
ATOM 2779 C C . GLY A 1 365 ? 8.859 10.226 3.323 1.00 95.12 365 GLY A C 1
ATOM 2780 O O . GLY A 1 365 ? 8.775 10.595 4.488 1.00 95.12 365 GLY A O 1
ATOM 2781 N N . VAL A 1 366 ? 7.824 9.688 2.664 1.00 94.44 366 VAL A N 1
ATOM 2782 C CA .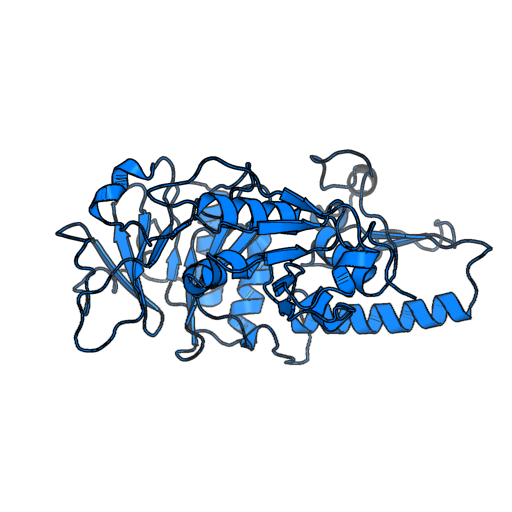 VAL A 1 366 ? 6.477 9.530 3.248 1.00 94.44 366 VAL A CA 1
ATOM 2783 C C . VAL A 1 366 ? 6.508 8.719 4.546 1.00 94.44 366 VAL A C 1
ATOM 2785 O O . VAL A 1 366 ? 5.971 9.163 5.562 1.00 94.44 366 VAL A O 1
ATOM 2788 N N . MET A 1 367 ? 7.169 7.555 4.533 1.00 96.56 367 MET A N 1
ATOM 2789 C CA . MET A 1 367 ? 7.326 6.726 5.732 1.00 96.56 367 MET A CA 1
ATOM 2790 C C . MET A 1 367 ? 8.084 7.469 6.836 1.00 96.56 367 MET A C 1
ATOM 2792 O O . MET A 1 367 ? 7.657 7.487 7.989 1.00 96.56 367 MET A O 1
ATOM 2796 N N . ALA A 1 368 ? 9.204 8.100 6.488 1.00 97.12 368 ALA A N 1
ATOM 2797 C CA . ALA A 1 368 ? 10.052 8.777 7.452 1.00 97.12 368 ALA A CA 1
ATOM 2798 C C . ALA A 1 368 ? 9.331 9.956 8.120 1.00 97.12 368 ALA A C 1
ATOM 2800 O O . ALA A 1 368 ? 9.372 10.085 9.344 1.00 97.12 368 ALA A O 1
ATOM 2801 N N . ASP A 1 369 ? 8.602 10.759 7.346 1.00 95.94 369 ASP A N 1
ATOM 2802 C CA . ASP A 1 369 ? 7.801 11.861 7.870 1.00 95.94 369 ASP A CA 1
ATOM 2803 C C . ASP A 1 369 ? 6.658 11.360 8.765 1.00 95.94 369 ASP A C 1
ATOM 2805 O O . ASP A 1 369 ? 6.382 11.963 9.806 1.00 95.94 369 ASP A O 1
ATOM 2809 N N . ALA A 1 370 ? 6.009 10.245 8.409 1.00 96.12 370 ALA A N 1
ATOM 2810 C CA . ALA A 1 370 ? 4.990 9.620 9.253 1.00 96.12 370 ALA A CA 1
ATOM 2811 C C . ALA A 1 370 ? 5.568 9.156 10.599 1.00 96.12 370 ALA A C 1
ATOM 2813 O O . ALA A 1 370 ? 5.026 9.501 11.653 1.00 96.12 370 ALA A O 1
ATOM 2814 N N . LEU A 1 371 ? 6.707 8.458 10.583 1.00 97.19 371 LEU A N 1
ATOM 2815 C CA . LEU A 1 371 ? 7.419 8.052 11.796 1.00 97.19 371 LEU A CA 1
ATOM 2816 C C . LEU A 1 371 ? 7.793 9.270 12.658 1.00 97.19 371 LEU A C 1
ATOM 2818 O O . LEU A 1 371 ? 7.519 9.284 13.860 1.00 97.19 371 LEU A O 1
ATOM 2822 N N . THR A 1 372 ? 8.364 10.324 12.069 1.00 96.69 372 THR A N 1
ATOM 2823 C CA . THR A 1 372 ? 8.720 11.550 12.802 1.00 96.69 372 THR A CA 1
ATOM 2824 C C . THR A 1 372 ? 7.499 12.191 13.465 1.00 96.69 372 THR A C 1
ATOM 2826 O O . THR A 1 372 ? 7.539 12.475 14.665 1.00 96.69 372 THR A O 1
ATOM 2829 N N . ARG A 1 373 ? 6.379 12.350 12.744 1.00 95.19 373 ARG A N 1
ATOM 2830 C CA . ARG A 1 373 ? 5.134 12.900 13.316 1.00 95.19 373 ARG A CA 1
ATOM 2831 C C . ARG A 1 373 ? 4.581 12.060 14.471 1.00 95.19 373 ARG A C 1
ATOM 2833 O O . ARG A 1 373 ? 3.985 12.617 15.392 1.00 95.19 373 ARG A O 1
ATOM 2840 N N . LEU A 1 374 ? 4.810 10.747 14.456 1.00 95.19 374 LEU A N 1
ATOM 2841 C CA . LEU A 1 374 ? 4.389 9.798 15.496 1.00 95.19 374 LEU A CA 1
ATOM 2842 C C . LEU A 1 374 ? 5.385 9.659 16.665 1.00 95.19 374 LEU A C 1
ATOM 2844 O O . LEU A 1 374 ? 5.204 8.822 17.564 1.00 95.19 374 LEU A O 1
ATOM 2848 N N . GLY A 1 375 ? 6.422 10.501 16.691 1.00 94.69 375 GLY A N 1
ATOM 2849 C CA . GLY A 1 375 ? 7.369 10.614 17.798 1.00 94.69 375 GLY A CA 1
ATOM 2850 C C . GLY A 1 375 ? 8.568 9.674 17.714 1.00 94.69 375 GLY A C 1
ATOM 2851 O O . GLY A 1 375 ? 9.200 9.416 18.738 1.00 94.69 375 GLY A O 1
ATOM 2852 N N . PHE A 1 376 ? 8.893 9.155 16.528 1.00 96.06 376 PHE A N 1
ATOM 2853 C CA . PHE A 1 376 ? 10.179 8.502 16.299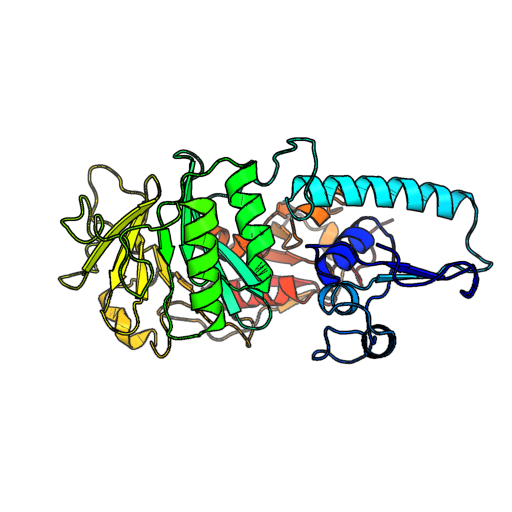 1.00 96.06 376 PHE A CA 1
ATOM 2854 C C . PHE A 1 376 ? 11.263 9.577 16.164 1.00 96.06 376 PHE A C 1
ATOM 2856 O O . PHE A 1 376 ? 11.190 10.468 15.320 1.00 96.06 376 PHE A O 1
ATOM 2863 N N . THR A 1 377 ? 12.268 9.507 17.030 1.00 95.38 377 THR A N 1
ATOM 2864 C CA . THR A 1 377 ? 13.161 10.644 17.317 1.00 95.38 377 THR A CA 1
ATOM 2865 C C . THR A 1 377 ? 14.415 10.704 16.449 1.00 95.38 377 THR A C 1
ATOM 2867 O O . THR A 1 377 ? 15.058 11.749 16.379 1.00 95.38 377 THR A O 1
ATOM 2870 N N . LYS A 1 378 ? 14.787 9.599 15.794 1.00 96.12 378 LYS A N 1
ATOM 2871 C CA . LYS A 1 378 ? 16.023 9.472 15.005 1.00 96.12 378 LYS A CA 1
ATOM 2872 C C . LYS A 1 378 ? 15.736 8.857 13.640 1.00 96.12 378 LYS A C 1
ATOM 2874 O O . LYS A 1 378 ? 16.230 7.779 13.325 1.00 96.12 378 LYS A O 1
ATOM 2879 N N . VAL A 1 379 ? 14.903 9.530 12.854 1.00 97.19 379 VAL A N 1
ATOM 2880 C CA . VAL A 1 379 ? 14.470 9.039 11.543 1.00 97.19 379 VAL A CA 1
ATOM 2881 C C . VAL A 1 379 ? 15.116 9.851 10.435 1.00 97.19 379 VAL A C 1
ATOM 2883 O O . VAL A 1 379 ? 15.100 11.086 10.451 1.00 97.19 379 VAL A O 1
ATOM 2886 N N . GLN A 1 380 ? 15.669 9.140 9.462 1.00 96.44 380 GLN A N 1
ATOM 2887 C CA . GLN A 1 380 ? 16.182 9.718 8.232 1.00 96.44 380 GLN A CA 1
ATOM 2888 C C . GLN A 1 380 ? 15.624 8.966 7.021 1.00 96.44 380 GLN A C 1
ATOM 2890 O O . GLN A 1 380 ? 15.155 7.835 7.152 1.00 96.44 380 GLN A O 1
ATOM 2895 N N . HIS A 1 381 ? 15.707 9.557 5.832 1.00 95.38 381 HIS A N 1
ATOM 2896 C CA . HIS A 1 381 ? 15.487 8.832 4.582 1.00 95.38 381 HIS A CA 1
ATOM 2897 C C . HIS A 1 381 ? 16.552 9.158 3.537 1.00 95.38 381 HIS A C 1
ATOM 2899 O O . HIS A 1 381 ? 17.172 10.223 3.561 1.00 95.38 381 HIS A O 1
ATOM 2905 N N . LEU A 1 382 ? 16.764 8.227 2.609 1.00 92.12 382 LEU A N 1
ATOM 2906 C CA . LEU A 1 382 ? 17.738 8.386 1.531 1.00 92.12 382 LEU A CA 1
ATOM 2907 C C . LEU A 1 382 ? 17.227 9.352 0.450 1.00 92.12 382 LEU A C 1
ATOM 2909 O O . LEU A 1 382 ? 16.177 9.109 -0.157 1.00 92.12 382 LEU A O 1
ATOM 2913 N N . SER A 1 383 ? 17.978 10.426 0.193 1.00 87.81 383 SER A N 1
ATOM 2914 C CA . SER A 1 383 ? 17.686 11.388 -0.877 1.00 87.81 383 SER A CA 1
ATOM 2915 C C . SER A 1 383 ? 17.769 10.719 -2.243 1.00 87.81 383 SER A C 1
ATOM 2917 O O . SER A 1 383 ? 18.742 10.029 -2.535 1.00 87.81 383 SER A O 1
ATOM 2919 N N . GLY A 1 384 ? 16.751 10.889 -3.090 1.00 84.12 384 GLY A N 1
ATOM 2920 C CA . GLY A 1 384 ? 16.725 10.290 -4.431 1.00 84.12 384 GLY A CA 1
ATOM 2921 C C . GLY A 1 384 ? 16.580 8.764 -4.480 1.00 84.12 384 GLY A C 1
ATOM 2922 O O . GLY A 1 384 ? 16.425 8.204 -5.566 1.00 84.12 384 GLY A O 1
ATOM 2923 N N . GLY A 1 385 ? 16.588 8.101 -3.319 1.00 87.31 385 GLY A N 1
ATOM 2924 C CA . GLY A 1 385 ? 16.464 6.656 -3.178 1.00 87.31 385 GLY A CA 1
ATOM 2925 C C . GLY A 1 385 ? 17.588 5.860 -3.841 1.00 87.31 385 GLY A C 1
ATOM 2926 O O . GLY A 1 385 ? 18.634 6.386 -4.221 1.00 87.31 385 GLY A O 1
ATOM 2927 N N . LEU A 1 386 ? 17.352 4.559 -3.998 1.00 86.88 386 LEU A N 1
ATOM 2928 C CA . LEU A 1 386 ? 18.296 3.627 -4.623 1.00 86.88 386 LEU A CA 1
ATOM 2929 C C . LEU A 1 386 ? 18.598 3.965 -6.089 1.00 86.88 386 LEU A C 1
ATOM 2931 O O . LEU A 1 386 ? 19.668 3.643 -6.589 1.00 86.88 386 LEU A O 1
ATOM 2935 N N . ALA A 1 387 ? 17.678 4.634 -6.787 1.00 81.06 387 ALA A N 1
ATOM 2936 C CA . ALA A 1 387 ? 17.839 4.979 -8.194 1.00 81.06 387 ALA A CA 1
ATOM 2937 C C . ALA A 1 387 ? 18.987 5.968 -8.439 1.00 81.06 387 ALA A C 1
ATOM 2939 O O . ALA A 1 387 ? 19.572 5.926 -9.526 1.00 81.06 387 ALA A O 1
ATOM 2940 N N . LEU A 1 388 ? 19.276 6.839 -7.460 1.00 79.12 388 LEU A N 1
ATOM 2941 C CA . LEU A 1 388 ? 20.414 7.767 -7.462 1.00 79.12 388 LEU A CA 1
ATOM 2942 C C . LEU A 1 388 ? 21.569 7.298 -6.570 1.00 79.12 388 LEU A C 1
ATOM 2944 O O . LEU A 1 388 ? 22.659 7.867 -6.641 1.00 79.12 388 LEU A O 1
ATOM 2948 N N . ALA A 1 389 ? 21.346 6.272 -5.747 1.00 70.81 389 ALA A N 1
ATOM 2949 C CA . ALA A 1 389 ? 22.390 5.702 -4.922 1.00 70.81 389 ALA A CA 1
ATOM 2950 C C . ALA A 1 389 ? 23.465 5.060 -5.795 1.00 70.81 389 ALA A C 1
ATOM 2952 O O . ALA A 1 389 ? 23.184 4.269 -6.696 1.00 70.81 389 ALA A O 1
ATOM 2953 N N . SER A 1 390 ? 24.721 5.377 -5.496 1.00 59.28 390 SER A N 1
ATOM 2954 C CA . SER A 1 390 ? 25.827 4.580 -6.011 1.00 59.28 390 SER A CA 1
ATOM 2955 C C . SER A 1 390 ? 25.798 3.259 -5.250 1.00 59.28 390 SER A C 1
ATOM 2957 O O . SER A 1 390 ? 26.155 3.236 -4.071 1.00 59.28 390 SER A O 1
ATOM 2959 N N . THR A 1 391 ? 25.315 2.182 -5.872 1.00 55.25 391 THR A N 1
ATOM 2960 C CA . THR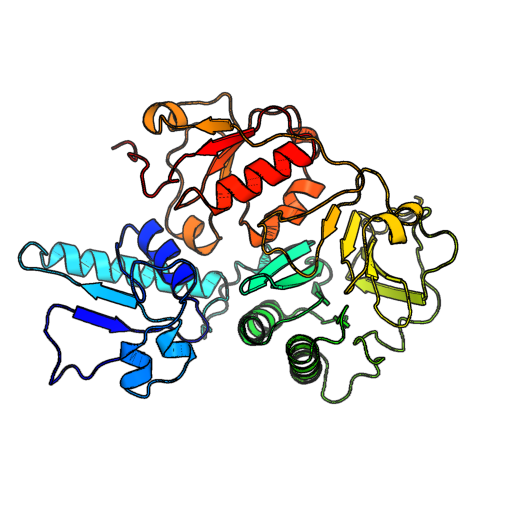 A 1 391 ? 25.449 0.840 -5.295 1.00 55.25 391 THR A CA 1
ATOM 2961 C C . THR A 1 391 ? 26.947 0.558 -5.137 1.00 55.25 391 THR A C 1
ATOM 2963 O O . THR A 1 391 ? 27.692 0.795 -6.096 1.00 55.25 391 THR A O 1
ATOM 2966 N N . PRO A 1 392 ? 27.426 0.128 -3.957 1.00 48.06 392 PRO A N 1
ATOM 2967 C CA . PRO A 1 392 ? 28.806 -0.315 -3.825 1.00 48.06 392 PRO A CA 1
ATOM 2968 C C . PRO A 1 392 ? 29.059 -1.454 -4.826 1.00 48.06 392 PRO A C 1
ATOM 2970 O O . PRO A 1 392 ? 28.193 -2.305 -5.035 1.00 48.06 392 PRO A O 1
ATOM 2973 N N . VAL A 1 393 ? 30.199 -1.372 -5.519 1.00 40.62 393 VAL A N 1
ATOM 2974 C CA . VAL A 1 393 ? 30.628 -2.307 -6.577 1.00 40.62 393 VAL A CA 1
ATOM 2975 C C . VAL A 1 393 ? 31.137 -3.603 -5.976 1.00 40.62 393 VAL A C 1
ATOM 2977 O O . VAL A 1 393 ? 31.927 -3.504 -5.010 1.00 40.62 393 VAL A O 1
#

Organism: NCBI:txid190892

Secondary structure (DSSP, 8-state):
-BSS-GGGS-TTEEEE--TTS-HHHHHHHHHHTT---EESSTT-TT--S-HHHHHTT--HHHHHS-EEEE--TT--HHHHHHHHHHHHHHHHHHHHTTSS--SS---SGGG--EEEEEEETTEEEEEEEETTTTEEEEES--GGGHHHHHHHHHHTT-EEEEEE-SS--HHHHHHHHHHHHHHT-SS--B-TTS-BGGGGS--S---TT--S-EEEEEEETTEEEEEE-SSSPEEEEEPP--TTS---EEEEEEPTT--GGGGTTT--TTPEEEESB-TT----EESS-----PEEE--HHHHHT-SSSEEEE-S-HHHHHH-----SSEEEE--GGGHHHHHHH-GGGGGSEEEEE-SSSHHHHHHHHHHHHTT-SEEEEETTHHHHS----

Radius of gyration: 22.14 Å; chains: 1; bounding box: 59×40×70 Å

Sequence (393 aa):
VFNHDFSVSVPTTLNFSVKGVSSKDIMDVLDASHIRVSSGSACSSKVTRSFVLDAMGLSDWQSESAIRMSFGPATTQATVDKACERIQLVAQALQQSCLIVADTNNDHDAQLDGVVQLKYDDHCCYVLIDREAREVAIIDPHPALAGRLENLVRCQNYDVQGVLVSSDDSDVQQAASMLRAMLIGAEPNTDMWGWPEHAIAGCDAVPAECDCGVQGCLSVGQRRLFKLGDELPTFLLSEPVKAAESLRVDFAFLGAHQAIRDIQHCISDTTLVCPRKDGEHQLVLAKSMQSGAASIVEDTQALWERDDITIIDVRERQEHVVDDLPAHASVVNVPLTEAIQFIHEHPQLKSSPLVCVCRSGQRSGVMADALTRLGFTKVQHLSGGLALASTPV

Foldseek 3Di:
DWLDDPVPDDPFKTKWFDPQAFLVLLQQLCVLLVAHWDAADPDDPPDLFHPVSVVVVDDGRSRNRIIMDGDDPPQDPVNVVSSVVSVVLLVVLCVCLLSHDDPDLNHPLLPDAAWFWDDDQFFTKIWGAHSVQLEIEIEQDAPSCLSSVLSSCVSSVGQYQWHFYQEPDPRSLVSRQVSCCRRVHNDACADSGGHHPVQQDDDPADAPLCPPFWRGWTDRDQKTWTWGDDPGTKIFIWDGDDDDDRIATQEIEHTPPDDCVVCVSRHDQNHWYQYRTHNVLLLIDGPAWDDDFAAEDAAQVVQQVDQQAEEEEQEASSSCSSHDASHPYHYDDQHLRRLSVVLSVPPVQLAGAYEYAGQQQPSSRSSQRNSVGSRSDHYYYYHRGPVPRDRDD

pLDDT: mean 85.86, std 13.12, range [32.97, 98.19]